Protein AF-A0AAW5Z3I5-F1 (afdb_monomer_lite)

pLDDT: mean 91.27, std 10.48, range [38.75, 98.88]

Radius of gyration: 23.54 Å; chains: 1; bounding box: 58×53×69 Å

Secondary structure (DSSP, 8-state):
-HHHHHHHHHHHHHHHHHHHHTT----SHHHHHHHHHHHHHTGGGSHHHHHHHHHHHHHHT--STTSTTHHHHHHHHH-GGGHHHHHHSHHHHHHHHHHHHB----SS--------HHHHTTBPP-TTTTPSP-TTSSTHHHHHHHSHHHHHHHHHHHHHHHHHHHHTSTGGGGT-EEEEEEEETTEEEEEEE-HHHHTGGGT-SS--HHHHHHHHHHHHHHHHHSTTS-HHHHHHHHHHHHHH-SBHHHHHHHHHHHHHSGGG-HHHHHHHHT-HHHHHHHHHHHHHHHHHHHHHHHHHHHSSS--TTTHHHHHHHHHHTT-GGGG--HHHHHHHHHH---TT--HHHHHHHHHHHHHHHHHHHTTSPPGGG--HHHHHHHHHHHHH-

Sequence (389 aa):
MGETTRLSSLIALKYYQWTVDEDVYLSGRDNEKNILHTILHGAAMIKPEMEEVLVKVLKNRWNEHGTPYFDLMTLILTDLDSYPVWASLPEYVLQLADLFWYRPLKETGERYHSMDIEDEFGLFRSHHDYYPESPYQTPIYWLLQSQFKKTIDFILDFTNKTTICFAHSHFAKNEIEEVDVFIEEGKFIKQYICNRLWCSYRGTQVSTYLLSSIHMALEKFFLENFKNADSKVLESWLLFLLRNTKSASISAVVTSIVLAFPEKTFNVAKVLFQTKDFFRFDMNRMVLDRTHKSSLISLRDGFGGTDYRNSLHEEDRIKACDDVHRNTYLENLALHYQIFRSENVTEKDVIERQQVLWGIFDKYYNQLPDEAQETEADKTWRLCLARMD

Foldseek 3Di:
DLPVLLVQLVVLLVVLVVCQVVVPDDPDPVVNVVSLLSNQQNCLSVVVSVVVVLCVCLVVLQQDPPGRCNVSLLCCWFPPSNLSVCQRPVVSNLSSCCSNFAADDDPDDDPPDDPAQSVQLRTDDPVCSLPPQFLNRGCLLVNCVRPVVVSLVSLQVSQQSSVVSNCPGPVCPPFWDWFWQCLDVPDTDIAIDGLCLLCLCLPLDPHDSVNVNNLVSVLVSCLPVCVVPALCVSQVVLSVQRVRHNYCSSVNSSQLSCLLCVVSHLSVLLRCLLTLVQQVSQVVQLVSLVCSLVVLVCVQPVPPHHPPVCVVRSVNSSVVSPRPSSNDGSLVSLQCLQDDDDPPADPVNSVVSVVSSVVSLVVVVVVQDDPVPDDPVSVVSVVSSVSND

Organism: Escherichia coli (NCBI:txid562)

Structure (mmCIF, N/CA/C/O backbone):
data_AF-A0AAW5Z3I5-F1
#
_entry.id   AF-A0AAW5Z3I5-F1
#
loop_
_atom_site.group_PDB
_atom_site.id
_atom_site.type_symbol
_atom_site.label_atom_id
_atom_site.label_alt_id
_atom_site.label_comp_id
_atom_site.label_asym_id
_atom_site.label_entity_id
_atom_site.label_seq_id
_atom_site.pdbx_PDB_ins_code
_atom_site.Cartn_x
_atom_site.Cartn_y
_atom_site.Cartn_z
_atom_site.occupancy
_atom_site.B_iso_or_equiv
_atom_site.auth_seq_id
_atom_site.auth_comp_id
_atom_site.auth_asym_id
_atom_site.auth_atom_id
_atom_site.pdbx_PDB_model_num
ATOM 1 N N . MET A 1 1 ? 12.773 21.931 -28.621 1.00 56.75 1 MET A N 1
ATOM 2 C CA . MET A 1 1 ? 13.357 21.087 -27.554 1.00 56.75 1 MET A CA 1
ATOM 3 C C . MET A 1 1 ? 12.959 19.615 -27.658 1.00 56.75 1 MET A C 1
ATOM 5 O O . MET A 1 1 ? 13.819 18.796 -27.397 1.00 56.75 1 MET A O 1
ATOM 9 N N . GLY A 1 2 ? 11.745 19.250 -28.098 1.00 80.31 2 GLY A N 1
ATOM 10 C CA . GLY A 1 2 ? 11.330 17.833 -28.148 1.00 80.31 2 GLY A CA 1
ATOM 11 C C . GLY A 1 2 ? 12.060 16.932 -29.159 1.00 80.31 2 GLY A C 1
ATOM 12 O O . GLY A 1 2 ? 12.283 15.765 -28.861 1.00 80.31 2 GLY A O 1
ATOM 13 N N . GLU A 1 3 ? 12.468 17.450 -30.324 1.00 88.69 3 GLU A N 1
ATOM 14 C CA . GLU A 1 3 ? 13.020 16.595 -31.392 1.00 88.69 3 GLU A CA 1
ATOM 15 C C . GLU A 1 3 ? 14.413 16.038 -31.070 1.00 88.69 3 GLU A C 1
ATOM 17 O O . GLU A 1 3 ? 14.671 14.862 -31.296 1.00 88.69 3 GLU A O 1
ATOM 22 N N . THR A 1 4 ? 15.300 16.845 -30.481 1.00 90.81 4 THR A N 1
ATOM 23 C CA . THR A 1 4 ? 16.632 16.376 -30.068 1.00 90.81 4 THR A CA 1
ATOM 24 C C . THR A 1 4 ? 16.524 15.287 -29.003 1.00 90.81 4 THR A C 1
ATOM 26 O O . THR A 1 4 ? 17.137 14.238 -29.156 1.00 90.81 4 THR A O 1
ATOM 29 N N . THR A 1 5 ? 15.691 15.488 -27.975 1.00 91.88 5 THR A N 1
ATOM 30 C CA . THR A 1 5 ? 15.439 14.482 -26.930 1.00 91.88 5 THR A CA 1
ATOM 31 C C . THR A 1 5 ? 14.865 13.196 -27.520 1.00 91.88 5 THR A C 1
ATOM 33 O O . THR A 1 5 ? 15.354 12.115 -27.209 1.00 91.88 5 THR A O 1
ATOM 36 N N . ARG A 1 6 ? 13.883 13.306 -28.426 1.00 94.38 6 ARG A N 1
ATOM 37 C CA . ARG A 1 6 ? 13.297 12.153 -29.120 1.00 94.38 6 ARG A CA 1
ATOM 38 C C . ARG A 1 6 ? 14.354 11.352 -29.877 1.00 94.38 6 ARG A C 1
ATOM 40 O O . ARG A 1 6 ? 14.421 10.138 -29.719 1.00 94.38 6 ARG A O 1
ATOM 47 N N . LEU A 1 7 ? 15.183 12.020 -30.682 1.00 95.75 7 LEU A N 1
ATOM 48 C CA . LEU A 1 7 ? 16.230 11.365 -31.468 1.00 95.75 7 LEU A CA 1
ATOM 49 C C . LEU A 1 7 ? 17.292 10.716 -30.573 1.00 95.75 7 LEU A C 1
ATOM 51 O O . LEU A 1 7 ? 17.668 9.577 -30.829 1.00 95.75 7 LEU A O 1
ATOM 55 N N . SER A 1 8 ? 17.736 11.393 -29.510 1.00 95.25 8 SER A N 1
ATOM 56 C CA . SER A 1 8 ? 18.701 10.836 -28.554 1.00 95.25 8 SER A CA 1
ATOM 57 C C . SER A 1 8 ? 18.177 9.568 -27.879 1.00 95.25 8 SER A C 1
ATOM 59 O O . SER A 1 8 ? 18.875 8.556 -27.873 1.00 95.25 8 SER A O 1
ATOM 61 N N . SER A 1 9 ? 16.942 9.585 -27.372 1.00 95.94 9 SER A N 1
ATOM 62 C CA . SER A 1 9 ? 16.343 8.411 -26.727 1.00 95.94 9 SER A CA 1
ATOM 63 C C . SER A 1 9 ? 16.050 7.291 -27.719 1.00 95.94 9 SER A C 1
ATOM 65 O O . SER A 1 9 ? 16.232 6.126 -27.382 1.00 95.94 9 SER A O 1
ATOM 67 N N . LEU A 1 10 ? 15.668 7.616 -28.958 1.00 96.69 10 LEU A N 1
ATOM 68 C CA . LEU A 1 10 ? 15.473 6.613 -30.003 1.00 96.69 10 LEU A CA 1
ATOM 69 C C . LEU A 1 10 ? 16.793 5.940 -30.397 1.00 96.69 10 LEU A C 1
ATOM 71 O O . LEU A 1 10 ? 16.826 4.723 -30.546 1.00 96.69 10 LEU A O 1
ATOM 75 N N . ILE A 1 11 ? 17.883 6.704 -30.532 1.00 96.62 11 ILE A N 1
ATOM 76 C CA . ILE A 1 11 ? 19.223 6.158 -30.794 1.00 96.62 11 ILE A CA 1
ATOM 77 C C . ILE A 1 11 ? 19.659 5.258 -29.636 1.00 96.62 11 ILE A C 1
ATOM 79 O O . ILE A 1 11 ? 20.095 4.136 -29.882 1.00 96.62 11 ILE A O 1
ATOM 83 N N . ALA A 1 12 ? 19.499 5.715 -28.390 1.00 96.31 12 ALA A N 1
ATOM 84 C CA . ALA A 1 12 ? 19.834 4.928 -27.206 1.00 96.31 12 ALA A CA 1
ATOM 85 C C . ALA A 1 12 ? 19.024 3.624 -27.146 1.00 96.31 12 ALA A C 1
ATOM 87 O O . ALA A 1 12 ? 19.595 2.555 -26.943 1.00 96.31 12 ALA A O 1
ATOM 88 N N . LEU A 1 13 ? 17.716 3.692 -27.416 1.00 96.75 13 LEU A N 1
ATOM 89 C CA . LEU A 1 13 ? 16.856 2.514 -27.443 1.00 96.75 13 LEU A CA 1
ATOM 90 C C . LEU A 1 13 ? 17.266 1.550 -28.556 1.00 96.75 13 LEU A C 1
ATOM 92 O O . LEU A 1 13 ? 17.376 0.355 -28.313 1.00 96.75 13 LEU A O 1
ATOM 96 N N . LYS A 1 14 ? 17.528 2.048 -29.768 1.00 96.19 14 LYS A N 1
ATOM 97 C CA . LYS A 1 14 ? 17.959 1.208 -30.895 1.00 96.19 14 LYS A CA 1
ATOM 98 C C . LYS A 1 14 ? 19.309 0.549 -30.638 1.00 96.19 14 LYS A C 1
ATOM 100 O O . LYS A 1 14 ? 19.486 -0.608 -30.999 1.00 96.19 14 LYS A O 1
ATOM 105 N N . TYR A 1 15 ? 20.229 1.257 -29.990 1.00 94.56 15 TYR A N 1
ATOM 106 C CA . TYR A 1 15 ? 21.504 0.689 -29.574 1.00 94.56 15 TYR A CA 1
ATOM 107 C C . TYR A 1 15 ? 21.316 -0.416 -28.528 1.00 94.56 15 TYR A C 1
ATOM 109 O O . TYR A 1 15 ? 21.869 -1.496 -28.693 1.00 94.56 15 TYR A O 1
ATOM 117 N N . TYR A 1 16 ? 20.471 -0.194 -27.516 1.00 94.19 16 TYR A N 1
ATOM 118 C CA . TYR A 1 16 ? 20.160 -1.216 -26.511 1.00 94.19 16 TYR A CA 1
ATOM 119 C C . TYR A 1 16 ? 19.446 -2.442 -27.110 1.00 94.19 16 TYR A C 1
ATOM 121 O O . TYR A 1 16 ? 19.746 -3.581 -26.763 1.00 94.19 16 TYR A O 1
ATOM 129 N N . GLN A 1 17 ? 18.535 -2.231 -28.065 1.00 94.38 17 GLN A N 1
ATOM 130 C CA . GLN A 1 17 ? 17.901 -3.319 -28.819 1.00 94.38 17 GLN A CA 1
ATOM 131 C C . GLN A 1 17 ? 18.943 -4.148 -29.576 1.00 94.38 17 GLN A C 1
ATOM 133 O O . GLN A 1 17 ? 18.938 -5.368 -29.477 1.00 94.38 17 GLN A O 1
ATOM 138 N N . TRP A 1 18 ? 19.881 -3.491 -30.263 1.00 94.44 18 TRP A N 1
ATOM 139 C CA . TRP A 1 18 ? 20.975 -4.173 -30.955 1.00 94.44 18 TRP A CA 1
ATOM 140 C C . TRP A 1 18 ? 21.855 -4.986 -29.996 1.00 94.44 18 TRP A C 1
ATOM 142 O O . TRP A 1 18 ? 22.211 -6.113 -30.322 1.00 94.44 18 TRP A O 1
ATOM 152 N N . THR A 1 19 ? 22.162 -4.473 -28.797 1.00 90.25 19 THR A N 1
ATOM 153 C CA . THR A 1 19 ? 22.944 -5.247 -27.816 1.00 90.25 19 THR A CA 1
ATOM 154 C C . THR A 1 19 ? 22.210 -6.483 -27.315 1.00 90.25 19 THR A C 1
ATOM 156 O O . THR A 1 19 ? 22.844 -7.502 -27.072 1.00 90.25 19 THR A O 1
ATOM 159 N N . VAL A 1 20 ? 20.884 -6.407 -27.191 1.00 89.19 20 VAL A N 1
ATOM 160 C CA . VAL A 1 20 ? 20.038 -7.551 -26.831 1.00 89.19 20 VAL A CA 1
ATOM 161 C C . VAL A 1 20 ? 19.984 -8.577 -27.967 1.00 89.19 20 VAL A C 1
ATOM 163 O O . VAL A 1 20 ? 20.099 -9.771 -27.710 1.00 89.19 20 VAL A O 1
ATOM 166 N N . ASP A 1 21 ? 19.818 -8.123 -29.211 1.00 89.56 21 ASP A N 1
ATOM 167 C CA . ASP A 1 21 ? 19.677 -9.001 -30.379 1.00 89.56 21 ASP A CA 1
ATOM 168 C C . ASP A 1 21 ? 20.990 -9.730 -30.727 1.00 89.56 21 ASP A C 1
ATOM 170 O O . ASP A 1 21 ? 20.963 -10.892 -31.131 1.00 89.56 21 ASP A O 1
ATOM 174 N N . GLU A 1 22 ? 22.136 -9.068 -30.547 1.00 90.00 22 GLU A N 1
ATOM 175 C CA . GLU A 1 22 ? 23.470 -9.618 -30.837 1.00 90.00 22 GLU A CA 1
ATOM 176 C C . GLU A 1 22 ? 24.159 -10.254 -29.613 1.00 90.00 22 GLU A C 1
ATOM 178 O O . GLU A 1 22 ? 25.318 -10.658 -29.712 1.00 90.00 22 GLU A O 1
ATOM 183 N N . ASP A 1 23 ? 23.479 -10.323 -28.462 1.00 83.44 23 ASP A N 1
ATOM 184 C CA . ASP A 1 23 ? 24.024 -10.834 -27.189 1.00 83.44 23 ASP A CA 1
ATOM 185 C C . ASP A 1 23 ? 25.358 -10.157 -26.794 1.00 83.44 23 ASP A C 1
ATOM 187 O O . ASP A 1 23 ? 26.347 -10.781 -26.397 1.00 83.44 23 ASP A O 1
ATOM 191 N N . VAL A 1 24 ? 25.412 -8.831 -26.961 1.00 83.25 24 VAL A N 1
ATOM 192 C CA . VAL A 1 24 ? 26.605 -8.019 -26.694 1.00 83.25 24 VAL A CA 1
ATOM 193 C C . VAL A 1 24 ? 26.577 -7.508 -25.262 1.00 83.25 24 VAL A C 1
ATOM 195 O O . VAL A 1 24 ? 25.735 -6.693 -24.886 1.00 83.25 24 VAL A O 1
ATOM 198 N N . TYR A 1 25 ? 27.580 -7.904 -24.480 1.00 75.12 25 TYR A N 1
ATOM 199 C CA . TYR A 1 25 ? 27.774 -7.383 -23.131 1.00 75.12 25 TYR A CA 1
ATOM 200 C C . TYR A 1 25 ? 28.227 -5.914 -23.153 1.00 75.12 25 TYR A C 1
ATOM 202 O O . TYR A 1 25 ? 29.304 -5.580 -23.665 1.00 75.12 25 TYR A O 1
ATOM 210 N N . LEU A 1 26 ? 27.436 -5.029 -22.543 1.00 71.25 26 LEU A N 1
ATOM 211 C CA . LEU A 1 26 ? 27.808 -3.632 -22.342 1.00 71.25 26 LEU A CA 1
ATOM 212 C C . LEU A 1 26 ? 28.911 -3.536 -21.277 1.00 71.25 26 LEU A C 1
ATOM 214 O O . LEU A 1 26 ? 28.697 -3.717 -20.081 1.00 71.25 26 LEU A O 1
ATOM 218 N N . SER A 1 27 ? 30.140 -3.258 -21.717 1.00 53.03 27 SER A N 1
ATOM 219 C CA . SER A 1 27 ? 31.273 -3.124 -20.797 1.00 53.03 27 SER A CA 1
ATOM 220 C C . SER A 1 27 ? 31.226 -1.795 -20.024 1.00 53.03 27 SER A C 1
ATOM 222 O O . SER A 1 27 ? 31.251 -0.703 -20.596 1.00 53.03 27 SER A O 1
ATOM 224 N N . GLY A 1 28 ? 31.197 -1.910 -18.692 1.00 60.97 28 GLY A N 1
ATOM 225 C CA . GLY A 1 28 ? 31.212 -0.789 -17.749 1.00 60.97 28 GLY A CA 1
ATOM 226 C C . GLY A 1 28 ? 29.813 -0.391 -17.273 1.00 60.97 28 GLY A C 1
ATOM 227 O O . GLY A 1 28 ? 29.020 0.137 -18.047 1.00 60.97 28 GLY A O 1
ATOM 228 N N . ARG A 1 29 ? 29.551 -0.579 -15.968 1.00 62.50 29 ARG A N 1
ATOM 229 C CA . ARG A 1 29 ? 28.253 -0.288 -15.321 1.00 62.50 29 ARG A CA 1
ATOM 230 C C . ARG A 1 29 ? 27.746 1.133 -15.592 1.00 62.50 29 ARG A C 1
ATOM 232 O O . ARG A 1 29 ? 26.546 1.336 -15.730 1.00 62.50 29 ARG A O 1
ATOM 239 N N . ASP A 1 30 ? 28.651 2.105 -15.698 1.00 70.50 30 ASP A N 1
ATOM 240 C CA . ASP A 1 30 ? 28.286 3.506 -15.928 1.00 70.50 30 ASP A CA 1
ATOM 241 C C . ASP A 1 30 ? 27.789 3.759 -17.360 1.00 70.50 30 ASP A C 1
ATOM 243 O O . ASP A 1 30 ? 26.881 4.560 -17.566 1.00 70.50 30 ASP A O 1
ATOM 247 N N . ASN A 1 31 ? 28.336 3.057 -18.359 1.00 75.19 31 ASN A N 1
ATOM 248 C CA . ASN A 1 31 ? 27.934 3.227 -19.758 1.00 75.19 31 ASN A CA 1
ATOM 249 C C . ASN A 1 31 ? 26.538 2.660 -20.007 1.00 75.19 31 ASN A C 1
ATOM 251 O O . ASN A 1 31 ? 25.705 3.324 -20.620 1.00 75.19 31 ASN A O 1
ATOM 255 N N . GLU A 1 32 ? 26.280 1.457 -19.495 1.00 81.50 32 GLU A N 1
ATOM 256 C CA . GLU A 1 32 ? 24.962 0.829 -19.549 1.00 81.50 32 GLU A CA 1
ATOM 257 C C . GLU A 1 32 ? 23.916 1.695 -18.845 1.00 81.50 32 GLU A C 1
ATOM 259 O O . GLU A 1 32 ? 22.913 2.068 -19.451 1.00 81.50 32 GLU A O 1
ATOM 264 N N . LYS A 1 33 ? 24.201 2.126 -17.611 1.00 84.75 33 LYS A N 1
ATOM 265 C CA . LYS A 1 33 ? 23.302 2.995 -16.851 1.00 84.75 33 LYS A CA 1
ATOM 266 C C . LYS A 1 33 ? 22.968 4.291 -17.598 1.00 84.75 33 LYS A C 1
ATOM 268 O O . LYS A 1 33 ? 21.799 4.655 -17.687 1.00 84.75 33 LYS A O 1
ATOM 273 N N . ASN A 1 34 ? 23.961 4.949 -18.199 1.00 89.62 34 ASN A N 1
ATOM 274 C CA . ASN A 1 34 ? 23.743 6.172 -18.976 1.00 89.62 34 ASN A CA 1
ATOM 275 C C . ASN A 1 34 ? 22.845 5.945 -20.204 1.00 89.62 34 ASN A C 1
ATOM 277 O O . ASN A 1 34 ? 22.022 6.804 -20.531 1.00 89.62 34 ASN A O 1
ATOM 281 N N . ILE A 1 35 ? 22.979 4.802 -20.887 1.00 93.19 35 ILE A N 1
ATOM 282 C CA . ILE A 1 35 ? 22.110 4.437 -22.017 1.00 93.19 35 ILE A CA 1
ATOM 283 C C . ILE A 1 35 ? 20.675 4.250 -21.525 1.00 93.19 35 ILE A C 1
ATOM 285 O O . ILE A 1 35 ? 19.760 4.854 -22.087 1.00 93.19 35 ILE A O 1
ATOM 289 N N . LEU A 1 36 ? 20.481 3.473 -20.456 1.00 94.94 36 LEU A N 1
ATOM 290 C CA . LEU A 1 36 ? 19.158 3.203 -19.893 1.00 94.94 36 LEU A CA 1
ATOM 291 C C . LEU A 1 36 ? 18.479 4.494 -19.415 1.00 94.94 36 LEU A C 1
ATOM 293 O O . LEU A 1 36 ? 17.343 4.765 -19.794 1.00 94.94 36 LEU A O 1
ATOM 297 N N . HIS A 1 37 ? 19.189 5.362 -18.693 1.00 94.56 37 HIS A N 1
ATOM 298 C CA . HIS A 1 37 ? 18.666 6.672 -18.285 1.00 94.56 37 HIS A CA 1
ATOM 299 C C . HIS A 1 37 ? 18.337 7.576 -19.478 1.00 94.56 37 HIS A C 1
ATOM 301 O O . HIS A 1 37 ? 17.289 8.219 -19.494 1.00 94.56 37 HIS A O 1
ATOM 307 N N . THR A 1 38 ? 19.151 7.563 -20.538 1.00 95.19 38 THR A N 1
ATOM 308 C CA . THR A 1 38 ? 18.842 8.307 -21.775 1.00 95.19 38 THR A CA 1
ATOM 309 C C . THR A 1 38 ? 17.544 7.820 -22.427 1.00 95.19 38 THR A C 1
ATOM 311 O O . THR A 1 38 ? 16.767 8.632 -22.942 1.00 95.19 38 THR A O 1
ATOM 314 N N . ILE A 1 39 ? 17.278 6.510 -22.399 1.00 96.62 39 ILE A N 1
ATOM 315 C CA . ILE A 1 39 ? 16.010 5.935 -22.867 1.00 96.62 39 ILE A CA 1
ATOM 316 C C . ILE A 1 39 ? 14.852 6.440 -21.993 1.00 96.62 39 ILE A C 1
ATOM 318 O O . ILE A 1 39 ? 13.865 6.948 -22.527 1.00 96.62 39 ILE A O 1
ATOM 322 N N . LEU A 1 40 ? 14.984 6.344 -20.666 1.00 96.19 40 LEU A N 1
ATOM 323 C CA . LEU A 1 40 ? 13.933 6.689 -19.702 1.00 96.19 40 LEU A CA 1
ATOM 324 C C . LEU A 1 40 ? 13.557 8.178 -19.744 1.00 96.19 40 LEU A C 1
ATOM 326 O O . LEU A 1 40 ? 12.374 8.510 -19.839 1.00 96.19 40 LEU A O 1
ATOM 330 N N . HIS A 1 41 ? 14.544 9.078 -19.790 1.00 93.69 41 HIS A N 1
ATOM 331 C CA . HIS A 1 41 ? 14.320 10.530 -19.773 1.00 93.69 41 HIS A CA 1
ATOM 332 C C . HIS A 1 41 ? 13.493 11.022 -20.969 1.00 93.69 41 HIS A C 1
ATOM 334 O O . HIS A 1 41 ? 12.717 11.971 -20.847 1.00 93.69 41 HIS A O 1
ATOM 340 N N . GLY A 1 42 ? 13.645 10.391 -22.137 1.00 93.69 42 GLY A N 1
ATOM 341 C CA . GLY A 1 42 ? 12.864 10.719 -23.331 1.00 93.69 42 GLY A CA 1
ATOM 342 C C . GLY A 1 42 ? 11.741 9.737 -23.638 1.00 93.69 42 GLY A C 1
ATOM 343 O O . GLY A 1 42 ? 11.151 9.849 -24.711 1.00 93.69 42 GLY A O 1
ATOM 344 N N . ALA A 1 43 ? 11.400 8.815 -22.729 1.00 94.75 43 ALA A N 1
ATOM 345 C CA . ALA A 1 43 ? 10.410 7.766 -22.983 1.00 94.75 43 ALA A CA 1
ATOM 346 C C . ALA A 1 43 ? 9.037 8.317 -23.403 1.00 94.75 43 ALA A C 1
ATOM 348 O O . ALA A 1 43 ? 8.386 7.758 -24.282 1.00 94.75 43 ALA A O 1
ATOM 349 N N . ALA A 1 44 ? 8.630 9.469 -22.859 1.00 93.75 44 ALA A N 1
ATOM 350 C CA . ALA A 1 44 ? 7.394 10.143 -23.262 1.00 93.75 44 ALA A CA 1
ATOM 351 C C . ALA A 1 44 ? 7.391 10.578 -24.745 1.00 93.75 44 ALA A C 1
ATOM 353 O O . ALA A 1 44 ? 6.328 10.670 -25.357 1.00 93.75 44 ALA A O 1
ATOM 354 N N . MET A 1 45 ? 8.568 10.828 -25.333 1.00 95.31 45 MET A N 1
ATOM 355 C CA . MET A 1 45 ? 8.736 11.241 -26.733 1.00 95.31 45 MET A CA 1
ATOM 356 C C . MET A 1 45 ? 8.845 10.059 -27.704 1.00 95.31 45 MET A C 1
ATOM 358 O O . MET A 1 45 ? 8.611 10.241 -28.897 1.00 95.31 45 MET A O 1
ATOM 362 N N . ILE A 1 46 ? 9.193 8.872 -27.201 1.00 96.25 46 ILE A N 1
ATOM 363 C CA . ILE A 1 46 ? 9.311 7.612 -27.955 1.00 96.25 46 ILE A CA 1
ATOM 364 C C . ILE A 1 46 ? 8.290 6.579 -27.459 1.00 96.25 46 ILE A C 1
ATOM 366 O O . ILE A 1 46 ? 8.574 5.388 -27.330 1.00 96.25 46 ILE A O 1
ATOM 370 N N . LYS A 1 47 ? 7.091 7.059 -27.104 1.00 96.00 47 LYS A N 1
ATOM 371 C CA . LYS A 1 47 ? 6.035 6.235 -26.508 1.00 96.00 47 LYS A CA 1
ATOM 372 C C . LYS A 1 47 ? 5.719 4.977 -27.339 1.00 96.00 47 LYS A C 1
ATOM 374 O O . LYS A 1 47 ? 5.670 3.915 -26.725 1.00 96.00 47 LYS A O 1
ATOM 379 N N . PRO A 1 48 ? 5.525 5.042 -28.674 1.00 97.38 48 PRO A N 1
ATOM 380 C CA . PRO A 1 48 ? 5.246 3.846 -29.472 1.00 97.38 48 PRO A CA 1
ATOM 381 C C . PRO A 1 48 ? 6.360 2.796 -29.390 1.00 97.38 48 PRO A C 1
ATOM 383 O O . PRO A 1 48 ? 6.083 1.604 -29.287 1.00 97.38 48 PRO A O 1
ATOM 386 N N . GLU A 1 49 ? 7.620 3.230 -29.403 1.00 97.88 49 GLU A N 1
ATOM 387 C CA . GLU A 1 49 ? 8.777 2.340 -29.349 1.00 97.88 49 GLU A CA 1
ATOM 388 C C . GLU A 1 49 ? 8.965 1.730 -27.955 1.00 97.88 49 GLU A C 1
ATOM 390 O O . GLU A 1 49 ? 9.281 0.546 -27.837 1.00 97.88 49 GLU A O 1
ATOM 395 N N . MET A 1 50 ? 8.730 2.510 -26.897 1.00 97.88 50 MET A N 1
ATOM 396 C CA . MET A 1 50 ? 8.736 2.007 -25.521 1.00 97.88 50 MET A CA 1
ATOM 397 C C . MET A 1 50 ? 7.590 1.014 -25.282 1.00 97.88 50 MET A C 1
ATOM 399 O O . MET A 1 50 ? 7.786 -0.030 -24.663 1.00 97.88 50 MET A O 1
ATOM 403 N N . GLU A 1 51 ? 6.401 1.302 -25.813 1.00 98.19 51 GLU A N 1
ATOM 404 C CA . GLU A 1 51 ? 5.252 0.398 -25.761 1.00 98.19 51 GLU A CA 1
ATOM 405 C C . GLU A 1 51 ? 5.552 -0.933 -26.462 1.00 98.19 51 GLU A C 1
ATOM 407 O O . GLU A 1 51 ? 5.276 -1.991 -25.901 1.00 98.19 51 GLU A O 1
ATOM 412 N N . GLU A 1 52 ? 6.191 -0.909 -27.637 1.00 97.88 52 GLU A N 1
ATOM 413 C CA . GLU A 1 52 ? 6.606 -2.128 -28.342 1.00 97.88 52 GLU A CA 1
ATOM 414 C C . GLU A 1 52 ? 7.532 -3.005 -27.480 1.00 97.88 52 GLU A C 1
ATOM 416 O O . GLU A 1 52 ? 7.375 -4.229 -27.442 1.00 97.88 52 GLU A O 1
ATOM 421 N N . VAL A 1 53 ? 8.479 -2.392 -26.762 1.00 97.88 53 VAL A N 1
ATOM 422 C CA . VAL A 1 53 ? 9.397 -3.101 -25.856 1.00 97.88 53 VAL A CA 1
ATOM 423 C C . VAL A 1 53 ? 8.641 -3.721 -24.684 1.00 97.88 53 VAL A C 1
ATOM 425 O O . VAL A 1 53 ? 8.791 -4.917 -24.437 1.00 97.88 53 VAL A O 1
ATOM 428 N N . LEU A 1 54 ? 7.785 -2.951 -24.006 1.00 98.06 54 LEU A N 1
ATOM 429 C CA . LEU A 1 54 ? 6.979 -3.449 -22.886 1.00 98.06 54 LEU A CA 1
ATOM 430 C C . LEU A 1 54 ? 6.073 -4.606 -23.322 1.00 98.06 54 LEU A C 1
ATOM 432 O O . LEU A 1 54 ? 6.012 -5.634 -22.650 1.00 98.06 54 LEU A O 1
ATOM 436 N N . VAL A 1 55 ? 5.424 -4.491 -24.484 1.00 98.44 55 VAL A N 1
ATOM 437 C CA . VAL A 1 55 ? 4.588 -5.559 -25.050 1.00 98.44 55 VAL A CA 1
ATOM 438 C C . VAL A 1 55 ? 5.411 -6.819 -25.329 1.00 98.44 55 VAL A C 1
ATOM 440 O O . VAL A 1 55 ? 4.950 -7.921 -25.024 1.00 98.44 55 VAL A O 1
ATOM 443 N N . LYS A 1 56 ? 6.630 -6.694 -25.873 1.00 97.56 56 LYS A N 1
ATOM 444 C CA . LYS A 1 56 ? 7.530 -7.842 -26.087 1.00 97.56 56 LYS A CA 1
ATOM 445 C C . LYS A 1 56 ? 7.910 -8.513 -24.769 1.00 97.56 56 LYS A C 1
ATOM 447 O O . LYS A 1 56 ? 7.808 -9.737 -24.684 1.00 97.56 56 LYS A O 1
ATOM 452 N N . VAL A 1 57 ? 8.299 -7.740 -23.756 1.00 97.94 57 VAL A N 1
ATOM 453 C CA . VAL A 1 57 ? 8.653 -8.257 -22.424 1.00 97.94 57 VAL A CA 1
ATOM 454 C C . VAL A 1 57 ? 7.475 -9.004 -21.804 1.00 97.94 57 VAL A C 1
ATOM 456 O O . VAL A 1 57 ? 7.620 -10.161 -21.412 1.00 97.94 57 VAL A O 1
ATOM 459 N N . LEU A 1 58 ? 6.291 -8.386 -21.778 1.00 97.88 58 LEU A N 1
ATOM 460 C CA . LEU A 1 58 ? 5.085 -8.970 -21.185 1.00 97.88 58 LEU A CA 1
ATOM 461 C C . LEU A 1 58 ? 4.651 -10.250 -21.909 1.00 97.88 58 LEU A C 1
ATOM 463 O O . LEU A 1 58 ? 4.347 -11.254 -21.265 1.00 97.88 58 LEU A O 1
ATOM 467 N N . LYS A 1 59 ? 4.669 -10.247 -23.248 1.00 97.75 59 LYS A N 1
ATOM 468 C CA . LYS A 1 59 ? 4.281 -11.405 -24.065 1.00 97.75 59 LYS A CA 1
ATOM 469 C C . LYS A 1 59 ? 5.212 -12.600 -23.860 1.00 97.75 59 LYS A C 1
ATOM 471 O O . LYS A 1 59 ? 4.735 -13.732 -23.814 1.00 97.75 59 LYS A O 1
ATOM 476 N N . ASN A 1 60 ? 6.518 -12.356 -23.766 1.00 96.44 60 ASN A N 1
ATOM 477 C CA . ASN A 1 60 ? 7.515 -13.416 -23.598 1.00 96.44 60 ASN A CA 1
ATOM 478 C C . ASN A 1 60 ? 7.806 -13.754 -22.129 1.00 96.44 60 ASN A C 1
ATOM 480 O O . ASN A 1 60 ? 8.504 -14.729 -21.870 1.00 96.44 60 ASN A O 1
ATOM 484 N N . ARG A 1 61 ? 7.256 -12.982 -21.182 1.00 95.38 61 ARG A N 1
ATOM 485 C CA . ARG A 1 61 ? 7.494 -13.110 -19.737 1.00 95.38 61 ARG A CA 1
ATOM 486 C C . ARG A 1 61 ? 8.984 -13.039 -19.376 1.00 95.38 61 ARG A C 1
ATOM 488 O O . ARG A 1 61 ? 9.472 -13.847 -18.598 1.00 95.38 61 ARG A O 1
ATOM 495 N N . TRP A 1 62 ? 9.704 -12.079 -19.954 1.00 94.75 62 TRP A N 1
ATOM 496 C CA . TRP A 1 62 ? 11.120 -11.836 -19.652 1.00 94.75 62 TRP A CA 1
ATOM 497 C C . TRP A 1 62 ? 11.274 -11.085 -18.325 1.00 94.75 62 TRP A C 1
ATOM 499 O O . TRP A 1 62 ? 11.261 -9.858 -18.294 1.00 94.75 62 TRP A O 1
ATOM 509 N N . ASN A 1 63 ? 11.343 -11.830 -17.223 1.00 91.62 63 ASN A N 1
ATOM 510 C CA . ASN A 1 63 ? 11.418 -11.291 -15.861 1.00 91.62 63 ASN A CA 1
ATOM 511 C C . ASN A 1 63 ? 12.517 -11.931 -15.000 1.00 91.62 63 ASN A C 1
ATOM 513 O O . ASN A 1 63 ? 12.540 -11.741 -13.787 1.00 91.62 63 ASN A O 1
ATOM 517 N N . GLU A 1 64 ? 13.420 -12.691 -15.618 1.00 89.00 64 GLU A N 1
ATOM 518 C CA . GLU A 1 64 ? 14.567 -13.308 -14.951 1.00 89.00 64 GLU A CA 1
ATOM 519 C C . GLU A 1 64 ? 15.868 -12.639 -15.405 1.00 89.00 64 GLU A C 1
ATOM 521 O O . GLU A 1 64 ? 15.981 -12.161 -16.538 1.00 89.00 64 GLU A O 1
ATOM 526 N N . HIS A 1 65 ? 16.868 -12.614 -14.526 1.00 86.56 65 HIS A N 1
ATOM 527 C CA . HIS A 1 65 ? 18.174 -12.054 -14.854 1.00 86.56 65 HIS A CA 1
ATOM 528 C C . HIS A 1 65 ? 18.770 -12.742 -16.093 1.00 86.56 65 HIS A C 1
ATOM 530 O O . HIS A 1 65 ? 18.775 -13.969 -16.196 1.00 86.56 65 HIS A O 1
ATOM 536 N N . GLY A 1 66 ? 19.306 -11.948 -17.022 1.00 85.00 66 GLY A N 1
ATOM 537 C CA . GLY A 1 66 ? 19.835 -12.428 -18.302 1.00 85.00 66 GLY A CA 1
ATOM 538 C C . GLY A 1 66 ? 18.777 -12.604 -19.395 1.00 85.00 66 GLY A C 1
ATOM 539 O O . GLY A 1 66 ? 19.132 -12.906 -20.531 1.00 85.00 66 GLY A O 1
ATOM 540 N N . THR A 1 67 ? 17.490 -12.392 -19.096 1.00 91.19 67 THR A N 1
ATOM 541 C CA . THR A 1 67 ? 16.472 -12.267 -20.147 1.00 91.19 67 THR A CA 1
ATOM 542 C C . THR A 1 67 ? 16.524 -10.879 -20.804 1.00 91.19 67 THR A C 1
ATOM 544 O O . THR A 1 67 ? 16.953 -9.907 -20.173 1.00 91.19 67 THR A O 1
ATOM 547 N N . PRO A 1 68 ? 16.094 -10.752 -22.072 1.00 93.94 68 PRO A N 1
ATOM 548 C CA . PRO A 1 68 ? 16.081 -9.474 -22.774 1.00 93.94 68 PRO A CA 1
ATOM 549 C C . PRO A 1 68 ? 15.378 -8.350 -22.002 1.00 93.94 68 PRO A C 1
ATOM 551 O O . PRO A 1 68 ? 14.275 -8.534 -21.488 1.00 93.94 68 PRO A O 1
ATOM 554 N N . TYR A 1 69 ? 15.982 -7.158 -22.012 1.00 94.50 69 TYR A N 1
ATOM 555 C CA . TYR A 1 69 ? 15.474 -5.930 -21.381 1.00 94.50 69 TYR A CA 1
ATOM 556 C C . TYR A 1 69 ? 15.341 -5.969 -19.848 1.00 94.50 69 TYR A C 1
ATOM 558 O O . TYR A 1 69 ? 14.789 -5.023 -19.285 1.00 94.50 69 TYR A O 1
ATOM 566 N N . PHE A 1 70 ? 15.840 -7.006 -19.163 1.00 93.12 70 PHE A N 1
ATOM 567 C CA . PHE A 1 70 ? 15.682 -7.165 -17.712 1.00 93.12 70 PHE A CA 1
ATOM 568 C C . PHE A 1 70 ? 16.117 -5.922 -16.916 1.00 93.12 70 PHE A C 1
ATOM 570 O O . PHE A 1 70 ? 15.351 -5.429 -16.089 1.00 93.12 70 PHE A O 1
ATOM 577 N N . ASP A 1 71 ? 17.293 -5.361 -17.205 1.00 92.12 71 ASP A N 1
ATOM 578 C CA . ASP A 1 71 ? 17.818 -4.198 -16.474 1.00 92.12 71 ASP A CA 1
ATOM 579 C C . ASP A 1 71 ? 16.987 -2.934 -16.712 1.00 92.12 71 ASP A C 1
ATOM 581 O O . ASP A 1 71 ? 16.695 -2.188 -15.775 1.00 92.12 71 ASP A O 1
ATOM 585 N N . LEU A 1 72 ? 16.522 -2.721 -17.949 1.00 95.31 72 LEU A N 1
ATOM 586 C CA . LEU A 1 72 ? 15.619 -1.614 -18.265 1.00 95.31 72 LEU A CA 1
ATOM 587 C C . LEU A 1 72 ? 14.300 -1.739 -17.490 1.00 95.31 72 LEU A C 1
ATOM 589 O O . LEU A 1 72 ? 13.816 -0.751 -16.947 1.00 95.31 72 LEU A O 1
ATOM 593 N N . MET A 1 73 ? 13.720 -2.940 -17.424 1.00 96.56 73 MET A N 1
ATOM 594 C CA . MET A 1 73 ? 12.468 -3.179 -16.699 1.00 96.56 73 MET A CA 1
ATOM 595 C C . MET A 1 73 ? 12.640 -3.003 -15.188 1.00 96.56 73 MET A C 1
ATOM 597 O O . MET A 1 73 ? 11.793 -2.389 -14.541 1.00 96.56 73 MET A O 1
ATOM 601 N N . THR A 1 74 ? 13.756 -3.479 -14.637 1.00 94.25 74 THR A N 1
ATOM 602 C CA . THR A 1 74 ? 14.102 -3.295 -13.223 1.00 94.25 74 THR A CA 1
ATOM 603 C C . THR A 1 74 ? 14.240 -1.811 -12.878 1.00 94.25 74 THR A C 1
ATOM 605 O O . THR A 1 74 ? 13.668 -1.365 -11.883 1.00 94.25 74 THR A O 1
ATOM 608 N N . LEU A 1 75 ? 14.900 -1.010 -13.726 1.00 94.38 75 LEU A N 1
ATOM 609 C CA . LEU A 1 75 ? 14.969 0.446 -13.543 1.00 94.38 75 LEU A CA 1
ATOM 610 C C . LEU A 1 75 ? 13.597 1.118 -13.667 1.00 94.38 75 LEU A C 1
ATOM 612 O O . LEU A 1 75 ? 13.287 2.009 -12.878 1.00 94.38 75 LEU A O 1
ATOM 616 N N . ILE A 1 76 ? 12.736 0.664 -14.587 1.00 96.81 76 ILE A N 1
ATOM 617 C CA . ILE A 1 76 ? 11.352 1.158 -14.683 1.00 96.81 76 ILE A CA 1
ATOM 618 C C . ILE A 1 76 ? 10.596 0.950 -13.366 1.00 96.81 76 ILE A C 1
ATOM 620 O O . ILE A 1 76 ? 9.737 1.761 -13.033 1.00 96.81 76 ILE A O 1
ATOM 624 N N . LEU A 1 77 ? 10.892 -0.100 -12.601 1.00 96.94 77 LEU A N 1
ATOM 625 C CA . LEU A 1 77 ? 10.190 -0.404 -11.352 1.00 96.94 77 LEU A CA 1
ATOM 626 C C . LEU A 1 77 ? 10.844 0.184 -10.093 1.00 96.94 77 LEU A C 1
ATOM 628 O O . LEU A 1 77 ? 10.208 0.155 -9.042 1.00 96.94 77 LEU A O 1
ATOM 632 N N . THR A 1 78 ? 12.068 0.710 -10.173 1.00 92.88 78 THR A N 1
ATOM 633 C CA . THR A 1 78 ? 12.843 1.125 -8.984 1.00 92.88 78 THR A CA 1
ATOM 634 C C . THR A 1 78 ? 13.393 2.551 -9.051 1.00 92.88 78 THR A C 1
ATOM 636 O O . THR A 1 78 ? 13.632 3.149 -8.006 1.00 92.88 78 THR A O 1
ATOM 639 N N . ASP A 1 79 ? 13.567 3.130 -10.242 1.00 91.94 79 ASP A N 1
ATOM 640 C CA . ASP A 1 79 ? 14.236 4.422 -10.425 1.00 91.94 79 ASP A CA 1
ATOM 641 C C . ASP A 1 79 ? 13.238 5.555 -10.724 1.00 91.94 79 ASP A C 1
ATOM 643 O O . ASP A 1 79 ? 12.409 5.446 -11.630 1.00 91.94 79 ASP A O 1
ATOM 647 N N . LEU A 1 80 ? 13.339 6.671 -9.991 1.00 91.06 80 LEU A N 1
ATOM 648 C CA . LEU A 1 80 ? 12.514 7.872 -10.177 1.00 91.06 80 LEU A CA 1
ATOM 649 C C . LEU A 1 80 ? 12.684 8.521 -11.556 1.00 91.06 80 LEU A C 1
ATOM 651 O O . LEU A 1 80 ? 11.733 9.134 -12.053 1.00 91.06 80 LEU A O 1
ATOM 655 N N . ASP A 1 81 ? 13.833 8.334 -12.209 1.00 91.62 81 ASP A N 1
ATOM 656 C CA . ASP A 1 81 ? 14.067 8.808 -13.579 1.00 91.62 81 ASP A CA 1
ATOM 657 C C . ASP A 1 81 ? 13.131 8.128 -14.602 1.00 91.62 81 ASP A C 1
ATOM 659 O O . ASP A 1 81 ? 12.964 8.604 -15.729 1.00 91.62 81 ASP A O 1
ATOM 663 N N . SER A 1 82 ? 12.436 7.059 -14.196 1.00 95.62 82 SER A N 1
ATOM 664 C CA . SER A 1 82 ? 11.415 6.361 -14.982 1.00 95.62 82 SER A CA 1
ATOM 665 C C . SER A 1 82 ? 10.036 7.032 -14.964 1.00 95.62 82 SER A C 1
ATOM 667 O O . SER A 1 82 ? 9.123 6.558 -15.649 1.00 95.62 82 SER A O 1
ATOM 669 N N . TYR A 1 83 ? 9.859 8.162 -14.264 1.00 95.75 83 TYR A N 1
ATOM 670 C CA . TYR A 1 83 ? 8.595 8.913 -14.245 1.00 95.75 83 TYR A CA 1
ATOM 671 C C . TYR A 1 83 ? 7.974 9.165 -15.636 1.00 95.75 83 TYR A C 1
ATOM 673 O O . TYR A 1 83 ? 6.759 8.977 -15.778 1.00 95.75 83 TYR A O 1
ATOM 681 N N . PRO A 1 84 ? 8.733 9.513 -16.701 1.00 96.25 84 PRO A N 1
ATOM 682 C CA . PRO A 1 84 ? 8.163 9.666 -18.040 1.00 96.25 84 PRO A CA 1
ATOM 683 C C . PRO A 1 84 ? 7.477 8.396 -18.567 1.00 96.25 84 PRO A C 1
ATOM 685 O O . PRO A 1 84 ? 6.483 8.498 -19.290 1.00 96.25 84 PRO A O 1
ATOM 688 N N . VAL A 1 85 ? 7.955 7.203 -18.192 1.00 97.56 85 VAL A N 1
ATOM 689 C CA . VAL A 1 85 ? 7.312 5.918 -18.518 1.00 97.56 85 VAL A CA 1
ATOM 690 C C . VAL A 1 85 ? 6.026 5.758 -17.708 1.00 97.56 85 VAL A C 1
ATOM 692 O O . VAL A 1 85 ? 4.973 5.479 -18.279 1.00 97.56 85 VAL A O 1
ATOM 695 N N . TRP A 1 86 ? 6.074 6.007 -16.397 1.00 97.25 86 TRP A N 1
ATOM 696 C CA . TRP A 1 86 ? 4.915 5.879 -15.501 1.00 97.25 86 TRP A CA 1
ATOM 697 C C . TRP A 1 86 ? 3.759 6.793 -15.898 1.00 97.25 86 TRP A C 1
ATOM 699 O O . TRP A 1 86 ? 2.598 6.392 -15.849 1.00 97.25 86 TRP A O 1
ATOM 709 N N . ALA A 1 87 ? 4.068 8.016 -16.325 1.00 95.19 87 ALA A N 1
ATOM 710 C CA . ALA A 1 87 ? 3.070 8.982 -16.759 1.00 95.19 87 ALA A CA 1
ATOM 711 C C . ALA A 1 87 ? 2.474 8.645 -18.138 1.00 95.19 87 ALA A C 1
ATOM 713 O O . ALA A 1 87 ? 1.301 8.921 -18.386 1.00 95.19 87 ALA A O 1
ATOM 714 N N . SER A 1 88 ? 3.263 8.063 -19.049 1.00 95.38 88 SER A N 1
ATOM 715 C CA . SER A 1 88 ? 2.856 7.856 -20.448 1.00 95.38 88 SER A CA 1
ATOM 716 C C . SER A 1 88 ? 2.266 6.472 -20.742 1.00 95.38 88 SER A C 1
ATOM 718 O O . SER A 1 88 ? 1.426 6.353 -21.647 1.00 95.38 88 SER A O 1
ATOM 720 N N . LEU A 1 89 ? 2.687 5.447 -19.991 1.00 97.25 89 LEU A N 1
ATOM 721 C CA . LEU A 1 89 ? 2.354 4.028 -20.172 1.00 97.25 89 LEU A CA 1
ATOM 722 C C . LEU A 1 89 ? 1.955 3.325 -18.845 1.00 97.25 89 LEU A C 1
ATOM 724 O O . LEU A 1 89 ? 2.366 2.188 -18.609 1.00 97.25 89 LEU A O 1
ATOM 728 N N . PRO A 1 90 ? 1.128 3.940 -17.974 1.00 97.56 90 PRO A N 1
ATOM 729 C CA . PRO A 1 90 ? 0.872 3.450 -16.611 1.00 97.56 90 PRO A CA 1
ATOM 730 C C . PRO A 1 90 ? 0.311 2.022 -16.546 1.00 97.56 90 PRO A C 1
ATOM 732 O O . PRO A 1 90 ? 0.672 1.245 -15.668 1.00 97.56 90 PRO A O 1
ATOM 735 N N . GLU A 1 91 ? -0.552 1.640 -17.487 1.00 97.75 91 GLU A N 1
ATOM 736 C CA . GLU A 1 91 ? -1.175 0.309 -17.506 1.00 97.75 91 GLU A CA 1
ATOM 737 C C . GLU A 1 91 ? -0.181 -0.809 -17.819 1.00 97.75 91 GLU A C 1
ATOM 739 O O . GLU A 1 91 ? -0.307 -1.913 -17.291 1.00 97.75 91 GLU A O 1
ATOM 744 N N . TYR A 1 92 ? 0.815 -0.526 -18.659 1.00 98.38 92 TYR A N 1
ATOM 745 C CA . TYR A 1 92 ? 1.895 -1.466 -18.932 1.00 98.38 92 TYR A CA 1
ATOM 746 C C . TYR A 1 92 ? 2.844 -1.567 -17.742 1.00 98.38 92 TYR A C 1
ATOM 748 O O . TYR A 1 92 ? 3.319 -2.657 -17.452 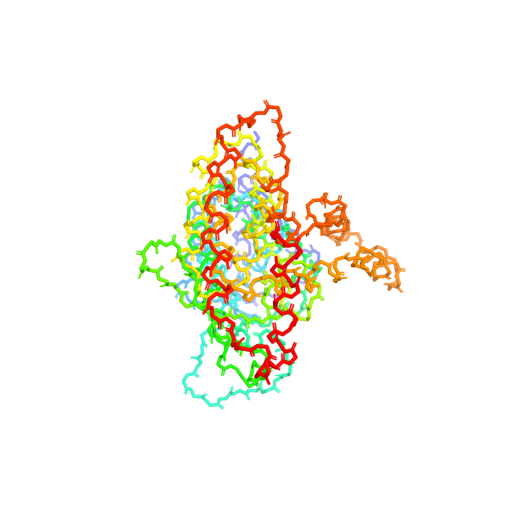1.00 98.38 92 TYR A O 1
ATOM 756 N N . VAL A 1 93 ? 3.066 -0.469 -17.011 1.00 98.56 93 VAL A N 1
ATOM 757 C CA . VAL A 1 93 ? 3.873 -0.485 -15.781 1.00 98.56 93 VAL A CA 1
ATOM 758 C C . VAL A 1 93 ? 3.200 -1.330 -14.696 1.00 98.56 93 VAL A C 1
ATOM 760 O O . VAL A 1 93 ? 3.884 -2.113 -14.050 1.00 98.56 93 VAL A O 1
ATOM 763 N N . LEU A 1 94 ? 1.872 -1.258 -14.536 1.00 98.69 94 LEU A N 1
ATOM 764 C CA . LEU A 1 94 ? 1.138 -2.139 -13.611 1.00 98.69 94 LEU A CA 1
ATOM 765 C C . LEU A 1 94 ? 1.256 -3.622 -14.007 1.00 98.69 94 LEU A C 1
ATOM 767 O O . LEU A 1 94 ? 1.483 -4.473 -13.153 1.00 98.69 94 LEU A O 1
ATOM 771 N N . GLN A 1 95 ? 1.149 -3.940 -15.300 1.00 98.44 95 GLN A N 1
ATOM 772 C CA . GLN A 1 95 ? 1.343 -5.312 -15.792 1.00 98.44 95 GLN A CA 1
ATOM 773 C C . GLN A 1 95 ? 2.786 -5.797 -15.605 1.00 98.44 95 GLN A C 1
ATOM 775 O O . GLN A 1 95 ? 3.015 -6.956 -15.265 1.00 98.44 95 GLN A O 1
ATOM 780 N N . LEU A 1 96 ? 3.759 -4.909 -15.819 1.00 98.06 96 LEU A N 1
ATOM 781 C CA . LEU A 1 96 ? 5.176 -5.196 -15.632 1.00 98.06 96 LEU A CA 1
ATOM 782 C C . LEU A 1 96 ? 5.485 -5.469 -14.161 1.00 98.06 96 LEU A C 1
ATOM 784 O O . LEU A 1 96 ? 6.135 -6.462 -13.849 1.00 98.06 96 LEU A O 1
ATOM 788 N N . ALA A 1 97 ? 4.970 -4.623 -13.270 1.00 98.06 97 ALA A N 1
ATOM 789 C CA . ALA A 1 97 ? 5.049 -4.801 -11.831 1.00 98.06 97 ALA A CA 1
ATOM 790 C C . ALA A 1 97 ? 4.478 -6.162 -11.413 1.00 98.06 97 ALA A C 1
ATOM 792 O O . ALA A 1 97 ? 5.122 -6.896 -10.672 1.00 98.06 97 ALA A O 1
ATOM 793 N N . ASP A 1 98 ? 3.322 -6.554 -11.955 1.00 97.38 98 ASP A N 1
ATOM 794 C CA . ASP A 1 98 ? 2.743 -7.871 -11.687 1.00 97.38 98 ASP A CA 1
ATOM 795 C C . ASP A 1 98 ? 3.681 -9.022 -12.068 1.00 97.38 98 ASP A C 1
ATOM 797 O O . ASP A 1 98 ? 3.918 -9.932 -11.273 1.00 97.38 98 ASP A O 1
ATOM 801 N N . LEU A 1 99 ? 4.243 -8.945 -13.278 1.00 96.31 99 LEU A N 1
ATOM 802 C CA . LEU A 1 99 ? 5.142 -9.947 -13.837 1.00 96.31 99 LEU A CA 1
ATO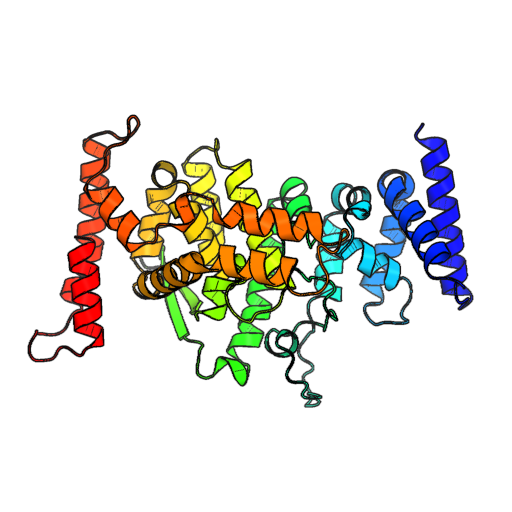M 803 C C . LEU A 1 99 ? 6.459 -10.061 -13.049 1.00 96.31 99 LEU A C 1
ATOM 805 O O . LEU A 1 99 ? 6.955 -11.170 -12.856 1.00 96.31 99 LEU A O 1
ATOM 809 N N . PHE A 1 100 ? 7.039 -8.936 -12.631 1.00 95.31 100 PHE A N 1
ATOM 810 C CA . PHE A 1 100 ? 8.335 -8.896 -11.945 1.00 95.31 100 PHE A CA 1
ATOM 811 C C . PHE A 1 100 ? 8.222 -9.150 -10.445 1.00 95.31 100 PHE A C 1
ATOM 813 O O . PHE A 1 100 ? 9.152 -9.679 -9.845 1.00 95.31 100 PHE A O 1
ATOM 820 N N . TRP A 1 101 ? 7.106 -8.780 -9.819 1.00 96.00 101 TRP A N 1
ATOM 821 C CA . TRP A 1 101 ? 6.965 -8.888 -8.371 1.00 96.00 101 TRP A CA 1
ATOM 822 C C . TRP A 1 101 ? 6.317 -10.195 -7.936 1.00 96.00 101 TRP A C 1
ATOM 824 O O . TRP A 1 101 ? 6.774 -10.806 -6.971 1.00 96.00 101 TRP A O 1
ATOM 834 N N . TYR A 1 102 ? 5.257 -10.639 -8.617 1.00 94.31 102 TYR A N 1
ATOM 835 C CA . TYR A 1 102 ? 4.506 -11.815 -8.192 1.00 94.31 102 TYR A CA 1
ATOM 836 C C . TYR A 1 102 ? 5.056 -13.091 -8.817 1.00 94.31 102 TYR A C 1
ATOM 838 O O . TYR A 1 102 ? 5.127 -13.229 -10.038 1.00 94.31 102 TYR A O 1
ATOM 846 N N . ARG A 1 103 ? 5.356 -14.077 -7.971 1.00 88.62 103 ARG A N 1
ATOM 847 C CA . ARG A 1 103 ? 5.770 -15.409 -8.393 1.00 88.62 103 ARG A CA 1
ATOM 848 C C . ARG A 1 103 ? 4.586 -16.374 -8.278 1.00 88.62 103 ARG A C 1
ATOM 850 O O . ARG A 1 103 ? 4.214 -16.744 -7.162 1.00 88.62 103 ARG A O 1
ATOM 857 N N . PRO A 1 104 ? 4.019 -16.850 -9.403 1.00 70.81 104 PRO A N 1
ATOM 858 C CA . PRO A 1 104 ? 2.975 -17.865 -9.365 1.00 70.81 104 PRO A CA 1
ATOM 859 C C . PRO A 1 104 ? 3.480 -19.119 -8.646 1.00 70.81 104 PRO A C 1
ATOM 861 O O . PRO A 1 104 ? 4.592 -19.587 -8.906 1.00 70.81 104 PRO A O 1
ATOM 864 N N . LEU A 1 105 ? 2.661 -19.681 -7.758 1.00 66.12 105 LEU A N 1
ATOM 865 C CA . LEU A 1 105 ? 2.953 -20.964 -7.122 1.00 66.12 105 LEU A CA 1
ATOM 866 C C . LEU A 1 105 ? 3.059 -22.039 -8.220 1.00 66.12 105 LEU A C 1
ATOM 868 O O . LEU A 1 105 ? 2.070 -22.335 -8.887 1.00 66.12 105 LEU A O 1
ATOM 872 N N . LYS A 1 106 ? 4.248 -22.619 -8.439 1.00 57.41 106 LYS A N 1
ATOM 873 C CA . LYS A 1 106 ? 4.377 -23.813 -9.290 1.00 57.41 106 LYS A CA 1
ATOM 874 C C . LYS A 1 106 ? 3.694 -24.986 -8.573 1.00 57.41 106 LYS A C 1
ATOM 876 O O . LYS A 1 106 ? 3.973 -25.225 -7.401 1.00 57.41 106 LYS A O 1
ATOM 881 N N . GLU A 1 107 ? 2.833 -25.724 -9.277 1.00 45.09 107 GLU A N 1
ATOM 882 C CA . GLU A 1 107 ? 2.091 -26.886 -8.744 1.00 45.09 107 GLU A CA 1
ATOM 883 C C . GLU A 1 107 ? 3.004 -28.022 -8.237 1.00 45.09 107 GLU A C 1
ATOM 885 O O . GLU A 1 107 ? 2.570 -28.881 -7.474 1.00 45.09 107 GLU A O 1
ATOM 890 N N . THR A 1 108 ? 4.285 -28.027 -8.612 1.00 38.75 108 THR A N 1
ATOM 891 C CA . THR A 1 108 ? 5.225 -29.109 -8.310 1.00 38.75 108 THR A CA 1
ATOM 892 C C . THR A 1 108 ? 6.386 -28.638 -7.436 1.00 38.75 108 THR A C 1
ATOM 894 O O . THR A 1 108 ? 7.386 -28.137 -7.940 1.00 38.75 108 THR A O 1
ATOM 897 N N . GLY A 1 109 ? 6.232 -28.829 -6.122 1.00 44.12 109 GLY A N 1
ATOM 898 C CA . GLY A 1 109 ? 7.196 -29.489 -5.222 1.00 44.12 109 GLY A CA 1
ATOM 899 C C . GLY A 1 109 ? 8.605 -28.926 -4.990 1.00 44.12 109 GLY A C 1
ATOM 900 O O . GLY A 1 109 ? 9.205 -29.269 -3.977 1.00 44.12 109 GLY A O 1
ATOM 901 N N . GLU A 1 110 ? 9.151 -28.066 -5.840 1.00 42.19 110 GLU A N 1
ATOM 902 C CA . GLU A 1 110 ? 10.533 -27.596 -5.715 1.00 42.19 110 GLU A CA 1
ATOM 903 C C . GLU A 1 110 ? 10.571 -26.221 -5.051 1.00 42.19 110 GLU A C 1
ATOM 905 O O . GLU A 1 110 ? 10.894 -25.199 -5.654 1.00 42.19 110 GLU A O 1
ATOM 910 N N . ARG A 1 111 ? 10.236 -26.193 -3.757 1.00 51.03 111 ARG A N 1
ATOM 911 C CA . ARG A 1 111 ? 10.711 -25.110 -2.895 1.00 51.03 111 ARG A CA 1
ATOM 912 C C . ARG A 1 111 ? 12.189 -25.377 -2.640 1.00 51.03 111 ARG A C 1
ATOM 914 O O . ARG A 1 111 ? 12.537 -26.134 -1.737 1.00 51.03 111 ARG A O 1
ATOM 921 N N . TYR A 1 112 ? 13.071 -24.739 -3.406 1.00 46.66 112 TYR A N 1
ATOM 922 C CA . TYR A 1 112 ? 14.376 -24.398 -2.849 1.00 46.66 112 TYR A CA 1
ATOM 923 C C . TYR A 1 112 ? 14.097 -23.460 -1.674 1.00 46.66 112 TYR A C 1
ATOM 925 O O . TYR A 1 112 ? 13.921 -22.260 -1.857 1.00 46.66 112 TYR A O 1
ATOM 933 N N . HIS A 1 113 ? 13.951 -24.043 -0.484 1.00 48.75 113 HIS A N 1
ATOM 934 C CA . HIS A 1 113 ? 13.747 -23.330 0.766 1.00 48.75 113 HIS A CA 1
ATOM 935 C C . HIS A 1 113 ? 14.968 -22.437 1.023 1.00 48.75 113 HIS A C 1
ATOM 937 O O . HIS A 1 113 ? 15.933 -22.879 1.645 1.00 48.75 113 HIS A O 1
ATOM 943 N N . SER A 1 114 ? 14.955 -21.190 0.546 1.00 54.75 114 SER A N 1
ATOM 944 C CA . SER A 1 114 ? 15.583 -20.145 1.350 1.00 54.75 114 SER A CA 1
ATOM 945 C C . SER A 1 114 ? 14.578 -19.712 2.413 1.00 54.75 114 SER A C 1
ATOM 947 O O . SER A 1 114 ? 13.380 -19.970 2.306 1.00 54.75 114 SER A O 1
ATOM 949 N N . MET A 1 115 ? 15.093 -19.110 3.477 1.00 64.38 115 MET A N 1
ATOM 950 C CA . MET A 1 115 ? 14.300 -18.563 4.575 1.00 64.38 115 MET A CA 1
ATOM 951 C C . MET A 1 115 ? 13.926 -17.090 4.317 1.00 64.38 115 MET A C 1
ATOM 953 O O . MET A 1 115 ? 13.772 -16.334 5.273 1.00 64.38 115 MET A O 1
ATOM 957 N N . ASP A 1 116 ? 13.831 -16.661 3.051 1.00 80.38 116 ASP A N 1
ATOM 958 C CA . ASP A 1 116 ? 13.524 -15.268 2.706 1.00 80.38 116 ASP A CA 1
ATOM 959 C C . ASP A 1 116 ? 12.018 -14.997 2.830 1.00 80.38 116 ASP A C 1
ATOM 961 O O . ASP A 1 116 ? 11.184 -15.782 2.376 1.00 80.38 116 ASP A O 1
ATOM 965 N N . ILE A 1 117 ? 11.654 -13.865 3.436 1.00 87.38 117 ILE A N 1
ATOM 966 C CA . ILE A 1 117 ? 10.252 -13.524 3.719 1.00 87.38 117 ILE A CA 1
ATOM 967 C C . ILE A 1 117 ? 9.431 -13.333 2.435 1.00 87.38 117 ILE A C 1
ATOM 969 O O . ILE A 1 117 ? 8.240 -13.636 2.413 1.00 87.38 117 ILE A O 1
ATOM 973 N N . GLU A 1 118 ? 10.060 -12.894 1.344 1.00 90.31 118 GLU A N 1
ATOM 974 C CA . GLU A 1 118 ? 9.456 -12.756 0.017 1.00 90.31 118 GLU A CA 1
ATOM 975 C C . GLU A 1 118 ? 8.865 -14.079 -0.484 1.00 90.31 118 GLU A C 1
ATOM 977 O O . GLU A 1 118 ? 7.785 -14.090 -1.083 1.00 90.31 118 GLU A O 1
ATOM 982 N N . ASP A 1 119 ? 9.529 -15.204 -0.194 1.00 88.00 119 ASP A N 1
ATOM 983 C CA . ASP A 1 119 ? 9.080 -16.521 -0.639 1.00 88.00 119 ASP A CA 1
ATOM 984 C C . ASP A 1 119 ? 7.747 -16.913 0.012 1.00 88.00 119 ASP A C 1
ATOM 986 O O . ASP A 1 119 ? 6.891 -17.509 -0.651 1.00 88.00 119 ASP A O 1
ATOM 990 N N . GLU A 1 120 ? 7.541 -16.515 1.270 1.00 88.81 120 GLU A N 1
ATOM 991 C CA . GLU A 1 120 ? 6.313 -16.766 2.027 1.00 88.81 120 GLU A CA 1
ATOM 992 C C . GLU A 1 120 ? 5.123 -15.981 1.449 1.00 88.81 120 GLU A C 1
ATOM 994 O O . GLU A 1 120 ? 4.009 -16.497 1.410 1.00 88.81 120 GLU A O 1
ATOM 999 N N . PHE A 1 121 ? 5.352 -14.779 0.910 1.00 92.44 121 PHE A N 1
ATOM 1000 C CA . PHE A 1 121 ? 4.326 -13.960 0.245 1.00 92.44 121 PHE A CA 1
ATOM 1001 C C . PHE A 1 121 ? 4.128 -14.299 -1.242 1.00 92.44 121 PHE A C 1
ATOM 1003 O O . PHE A 1 121 ? 3.299 -13.680 -1.914 1.00 92.44 121 PHE A O 1
ATOM 1010 N N . GLY A 1 122 ? 4.851 -15.287 -1.779 1.00 92.19 122 GLY A N 1
ATOM 1011 C CA . GLY A 1 122 ? 4.791 -15.629 -3.202 1.00 92.19 122 GLY A CA 1
ATOM 1012 C C . GLY A 1 122 ? 5.367 -14.532 -4.099 1.00 92.19 122 GLY A C 1
ATOM 1013 O O . GLY A 1 122 ? 4.839 -14.281 -5.181 1.00 92.19 122 GLY A O 1
ATOM 1014 N N . LEU A 1 123 ? 6.424 -13.860 -3.647 1.00 92.94 123 LEU A N 1
ATOM 1015 C CA . LEU A 1 123 ? 7.122 -12.825 -4.401 1.00 92.94 123 LEU A CA 1
ATOM 1016 C C . LEU A 1 123 ? 8.417 -13.364 -5.015 1.00 92.94 123 LEU A C 1
ATOM 1018 O O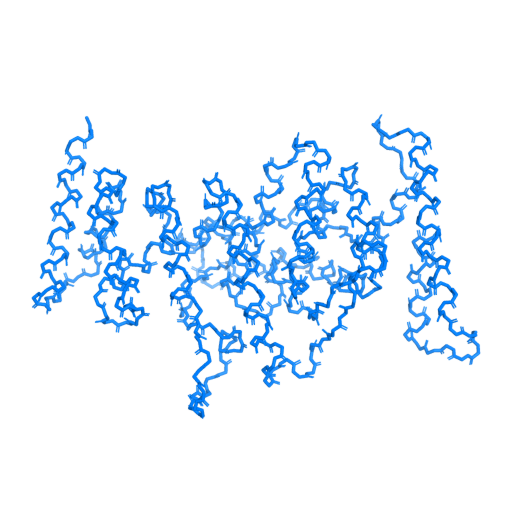 . LEU A 1 123 ? 9.004 -14.336 -4.530 1.00 92.94 123 LEU A O 1
ATOM 1022 N N . PHE A 1 124 ? 8.870 -12.727 -6.093 1.00 90.00 124 PHE A N 1
ATOM 1023 C CA . PHE A 1 124 ? 10.253 -12.877 -6.533 1.00 90.00 124 PHE A CA 1
ATOM 1024 C C . PHE A 1 124 ? 11.194 -12.181 -5.549 1.00 90.00 124 PHE A C 1
ATOM 1026 O O . PHE A 1 124 ? 10.853 -11.164 -4.942 1.00 90.00 124 PHE A O 1
ATOM 1033 N N . ARG A 1 125 ? 12.401 -12.731 -5.398 1.00 82.50 125 ARG A N 1
ATOM 1034 C CA . ARG A 1 125 ? 13.430 -12.110 -4.567 1.00 82.50 125 ARG A CA 1
ATOM 1035 C C . ARG A 1 125 ? 13.928 -10.860 -5.263 1.00 82.50 125 ARG A C 1
ATOM 1037 O O . ARG A 1 125 ? 14.373 -10.925 -6.402 1.00 82.50 125 ARG A O 1
ATOM 1044 N N . SER A 1 126 ? 13.891 -9.750 -4.546 1.00 74.62 126 SER A N 1
ATOM 1045 C CA . SER A 1 126 ? 14.328 -8.462 -5.065 1.00 74.62 126 SER A CA 1
ATOM 1046 C C . SER A 1 126 ? 15.711 -8.063 -4.562 1.00 74.62 126 SER A C 1
ATOM 1048 O O . SER A 1 126 ? 16.051 -6.908 -4.681 1.00 74.62 126 SER A O 1
ATOM 1050 N N . HIS A 1 127 ? 16.475 -8.939 -3.895 1.00 72.69 127 HIS A N 1
ATOM 1051 C CA . HIS A 1 127 ? 17.843 -8.658 -3.417 1.00 72.69 127 HIS A CA 1
ATOM 1052 C C . HIS A 1 127 ? 18.072 -7.277 -2.747 1.00 72.69 127 HIS A C 1
ATOM 1054 O O . HIS A 1 127 ? 19.189 -6.773 -2.782 1.00 72.69 127 HIS A O 1
ATOM 1060 N N . HIS A 1 128 ? 17.068 -6.722 -2.051 1.00 77.56 128 HIS A N 1
ATOM 1061 C CA . HIS A 1 128 ? 17.049 -5.363 -1.467 1.00 77.56 128 HIS A CA 1
ATOM 1062 C C . HIS A 1 128 ? 16.814 -4.183 -2.435 1.00 77.56 128 HIS A C 1
ATOM 1064 O O . HIS A 1 128 ? 16.940 -3.040 -2.016 1.00 77.56 128 HIS A O 1
ATOM 1070 N N . ASP A 1 129 ? 16.362 -4.407 -3.668 1.00 84.31 129 ASP A N 1
ATOM 1071 C CA . ASP A 1 129 ? 16.000 -3.354 -4.638 1.00 84.31 129 ASP A CA 1
ATOM 1072 C C . ASP A 1 129 ? 14.932 -2.376 -4.108 1.00 84.31 129 ASP A C 1
ATOM 1074 O O . ASP A 1 129 ? 14.875 -1.214 -4.508 1.00 84.31 129 ASP A O 1
ATOM 1078 N N . TYR A 1 130 ? 14.086 -2.833 -3.179 1.00 90.81 130 TYR A N 1
ATOM 1079 C CA . TYR A 1 130 ? 13.061 -2.014 -2.521 1.00 90.81 130 TYR A CA 1
ATOM 1080 C C . TYR A 1 130 ? 13.462 -1.560 -1.109 1.00 90.81 130 TYR A C 1
ATOM 1082 O O . TYR A 1 130 ? 12.599 -1.154 -0.335 1.00 90.81 130 TYR A O 1
ATOM 1090 N N . TYR A 1 131 ? 14.740 -1.669 -0.745 1.00 89.81 131 TYR A N 1
ATOM 1091 C CA . TYR A 1 131 ? 15.250 -1.166 0.524 1.00 89.81 131 TYR A CA 1
ATOM 1092 C C . TYR A 1 131 ? 15.865 0.232 0.353 1.00 89.81 131 TYR A C 1
ATOM 1094 O O . TYR A 1 131 ? 16.646 0.433 -0.577 1.00 89.81 131 TYR A O 1
ATOM 1102 N N . PRO A 1 132 ? 15.624 1.158 1.296 1.00 90.88 132 PRO A N 1
ATOM 1103 C CA . PRO A 1 132 ? 14.674 1.061 2.405 1.00 90.88 132 PRO A CA 1
ATOM 1104 C C . PRO A 1 132 ? 13.232 1.251 1.920 1.00 90.88 132 PRO A C 1
ATOM 1106 O O . PRO A 1 132 ? 12.979 2.003 0.988 1.00 90.88 132 PRO A O 1
ATOM 1109 N N . GLU A 1 133 ? 12.258 0.624 2.584 1.00 92.62 133 GLU A N 1
ATOM 1110 C CA . GLU A 1 133 ? 10.858 0.788 2.189 1.00 92.62 133 GLU A CA 1
ATOM 1111 C C . GLU A 1 133 ? 10.406 2.250 2.283 1.00 92.62 133 GLU A C 1
ATOM 1113 O O . GLU A 1 133 ? 10.659 2.929 3.274 1.00 92.62 133 GLU A O 1
ATOM 1118 N N . SER A 1 134 ? 9.740 2.750 1.249 1.00 94.94 134 SER A N 1
ATOM 1119 C CA . SER A 1 134 ? 9.333 4.151 1.139 1.00 94.94 134 SER A CA 1
ATOM 1120 C C . SER A 1 134 ? 8.164 4.269 0.165 1.00 94.94 134 SER A C 1
ATOM 1122 O O . SER A 1 134 ? 8.087 3.496 -0.793 1.00 94.94 134 SER A O 1
ATOM 1124 N N . PRO A 1 135 ? 7.265 5.257 0.326 1.00 96.19 135 PRO A N 1
ATOM 1125 C CA . PRO A 1 135 ? 6.204 5.501 -0.651 1.00 96.19 135 PRO A CA 1
ATOM 1126 C C . PRO A 1 135 ? 6.734 5.805 -2.062 1.00 96.19 135 PRO A C 1
ATOM 1128 O O . PRO A 1 135 ? 6.010 5.616 -3.036 1.00 96.19 135 PRO A O 1
ATOM 1131 N N . TYR A 1 136 ? 7.988 6.248 -2.182 1.00 95.25 136 TYR A N 1
ATOM 1132 C CA . TYR A 1 136 ? 8.633 6.562 -3.460 1.00 95.25 136 TYR A CA 1
ATOM 1133 C C . TYR A 1 136 ? 9.510 5.432 -4.007 1.00 95.25 136 TYR A C 1
ATOM 1135 O O . TYR A 1 136 ? 10.096 5.596 -5.071 1.00 95.25 136 TYR A O 1
ATOM 1143 N N . GLN A 1 137 ? 9.615 4.304 -3.297 1.00 94.00 137 GLN A N 1
ATOM 1144 C CA . GLN A 1 137 ? 10.474 3.177 -3.683 1.00 94.00 137 GLN A CA 1
ATOM 1145 C C . GLN A 1 137 ? 9.937 2.401 -4.897 1.00 94.00 137 GLN A C 1
ATOM 1147 O O . GLN A 1 137 ? 10.651 1.632 -5.529 1.00 94.00 137 GLN A O 1
ATOM 1152 N N . THR A 1 138 ? 8.646 2.559 -5.196 1.00 96.38 138 THR A N 1
ATOM 1153 C CA . THR A 1 138 ? 7.966 1.891 -6.310 1.00 96.38 138 THR A CA 1
ATOM 1154 C C . THR A 1 138 ? 7.217 2.927 -7.150 1.00 96.38 138 THR A C 1
ATOM 1156 O O . THR A 1 138 ? 6.921 4.022 -6.658 1.00 96.38 138 THR A O 1
ATOM 1159 N N . PRO A 1 139 ? 6.777 2.585 -8.374 1.00 97.94 139 PRO A N 1
ATOM 1160 C CA . PRO A 1 139 ? 5.995 3.495 -9.205 1.00 97.94 139 PRO A CA 1
ATOM 1161 C C . PRO A 1 139 ? 4.606 3.811 -8.628 1.00 97.94 139 PRO A C 1
ATOM 1163 O O . PRO A 1 139 ? 3.923 4.703 -9.127 1.00 97.94 139 PRO A O 1
ATOM 1166 N N . ILE A 1 140 ? 4.149 3.087 -7.598 1.00 98.56 140 ILE A N 1
ATOM 1167 C CA . ILE A 1 140 ? 2.753 3.089 -7.142 1.00 98.56 140 ILE A CA 1
ATOM 1168 C C . ILE A 1 140 ? 2.252 4.474 -6.740 1.00 98.56 140 ILE A C 1
ATOM 1170 O O . ILE A 1 140 ? 1.147 4.839 -7.137 1.00 98.56 140 ILE A O 1
ATOM 1174 N N . TYR A 1 141 ? 3.039 5.269 -6.009 1.00 98.06 141 TYR A N 1
ATOM 1175 C CA . TYR A 1 141 ? 2.617 6.619 -5.615 1.00 98.06 141 TYR A CA 1
ATOM 1176 C C . TYR A 1 141 ? 2.297 7.493 -6.840 1.00 98.06 141 TYR A C 1
ATOM 1178 O O . TYR A 1 141 ? 1.265 8.163 -6.885 1.00 98.06 141 TYR A O 1
ATOM 1186 N N . TRP A 1 142 ? 3.130 7.419 -7.878 1.00 97.88 142 TRP A N 1
ATOM 1187 C CA . TRP A 1 142 ? 2.941 8.159 -9.125 1.00 97.88 142 TRP A CA 1
ATOM 1188 C C . TRP A 1 142 ? 1.807 7.585 -9.980 1.00 97.88 142 TRP A C 1
ATOM 1190 O O . TRP A 1 142 ? 1.024 8.331 -10.567 1.00 97.88 142 TRP A O 1
ATOM 1200 N N . LEU A 1 143 ? 1.657 6.260 -10.008 1.00 98.56 143 LEU A N 1
ATOM 1201 C CA . LEU A 1 143 ? 0.554 5.592 -10.700 1.00 98.56 143 LEU A CA 1
ATOM 1202 C C . LEU A 1 143 ? -0.805 5.864 -10.037 1.00 98.56 143 LEU A C 1
ATOM 1204 O O . LEU A 1 143 ? -1.827 5.881 -10.724 1.00 98.56 143 LEU A O 1
ATOM 1208 N N . LEU A 1 144 ? -0.855 6.110 -8.724 1.00 98.50 144 LEU A N 1
ATOM 1209 C CA . LEU A 1 144 ? -2.072 6.570 -8.044 1.00 98.50 144 LEU A CA 1
ATOM 1210 C C . LEU A 1 144 ? -2.477 7.974 -8.516 1.00 98.50 144 LEU A C 1
ATOM 1212 O O . LEU A 1 144 ? -3.669 8.238 -8.662 1.00 98.50 144 LEU A O 1
ATOM 1216 N N . GLN A 1 145 ? -1.511 8.848 -8.818 1.00 95.94 145 GLN A N 1
ATOM 1217 C CA . GLN A 1 145 ? -1.781 10.185 -9.361 1.00 95.94 145 GLN A CA 1
ATOM 1218 C C . GLN A 1 145 ? -2.271 10.145 -10.814 1.00 95.94 145 GLN A C 1
ATOM 1220 O O . GLN A 1 145 ? -3.152 10.920 -11.181 1.00 95.94 145 GLN A O 1
ATOM 1225 N N . SER A 1 146 ? -1.723 9.253 -11.648 1.00 93.88 146 SER A N 1
ATOM 1226 C CA . SER A 1 146 ? -2.038 9.210 -13.084 1.00 93.88 146 SER A CA 1
ATOM 1227 C C . SER A 1 146 ? -3.215 8.294 -13.444 1.00 93.88 146 SER A C 1
ATOM 1229 O O . SER A 1 146 ? -3.972 8.602 -14.365 1.00 93.88 146 SER A O 1
ATOM 1231 N N . GLN A 1 147 ? -3.388 7.170 -12.741 1.00 96.38 147 GLN A N 1
ATOM 1232 C CA . GLN A 1 147 ? -4.394 6.134 -13.016 1.00 96.38 147 GLN A CA 1
ATOM 1233 C C . GLN A 1 147 ? -5.038 5.614 -11.727 1.00 96.38 147 GLN A C 1
ATOM 1235 O O . GLN A 1 147 ? -5.076 4.412 -11.468 1.00 96.38 147 GLN A O 1
ATOM 1240 N N . PHE A 1 148 ? -5.590 6.524 -10.924 1.00 97.81 148 PHE A N 1
ATOM 1241 C CA . PHE A 1 148 ? -6.053 6.241 -9.563 1.00 97.81 148 PHE A CA 1
ATOM 1242 C C . PHE A 1 148 ? -6.841 4.929 -9.399 1.00 97.81 148 PHE A C 1
ATOM 1244 O O . PHE A 1 148 ? -6.396 4.039 -8.678 1.00 97.81 148 PHE A O 1
ATOM 1251 N N . LYS A 1 149 ? -7.974 4.753 -10.099 1.00 98.06 149 LYS A N 1
ATOM 1252 C CA . LYS A 1 149 ? -8.809 3.544 -9.949 1.00 98.06 149 LYS A CA 1
ATOM 1253 C C . LYS A 1 149 ? -8.077 2.262 -10.355 1.00 98.06 149 LYS A C 1
ATOM 1255 O O . LYS A 1 149 ? -8.159 1.282 -9.625 1.00 98.06 149 LYS A O 1
ATOM 1260 N N . LYS A 1 150 ? -7.364 2.266 -11.488 1.00 98.56 150 LYS A N 1
ATOM 1261 C CA . LYS A 1 150 ? -6.637 1.079 -11.974 1.00 98.56 150 LYS A CA 1
ATOM 1262 C C . LYS A 1 150 ? -5.515 0.689 -11.015 1.00 98.56 150 LYS A C 1
ATOM 1264 O O . LYS A 1 150 ? -5.321 -0.491 -10.752 1.00 98.56 150 LYS A O 1
ATOM 1269 N N . THR A 1 151 ? -4.827 1.675 -10.447 1.00 98.81 151 THR A N 1
ATOM 1270 C CA . THR A 1 151 ? -3.773 1.442 -9.459 1.00 98.81 151 THR A CA 1
ATOM 1271 C C . THR A 1 151 ? -4.345 0.931 -8.137 1.00 98.81 151 THR A C 1
ATOM 1273 O O . THR A 1 151 ? -3.784 0.008 -7.560 1.00 98.81 151 THR A O 1
ATOM 1276 N N . ILE A 1 152 ? -5.492 1.445 -7.677 1.00 98.88 152 ILE A N 1
ATOM 1277 C CA . ILE A 1 152 ? -6.198 0.893 -6.507 1.00 98.88 152 ILE A CA 1
ATOM 1278 C C . ILE A 1 152 ? -6.607 -0.567 -6.742 1.00 98.88 152 ILE A C 1
ATOM 1280 O O . ILE A 1 152 ? -6.399 -1.401 -5.863 1.00 98.88 152 ILE A O 1
ATOM 1284 N N . ASP A 1 153 ? -7.150 -0.886 -7.919 1.00 98.81 153 ASP A N 1
ATOM 1285 C CA . ASP A 1 153 ? -7.524 -2.261 -8.272 1.00 98.81 153 ASP A CA 1
ATOM 1286 C C . ASP A 1 153 ? -6.314 -3.194 -8.279 1.00 98.81 153 ASP A C 1
ATOM 1288 O O . ASP A 1 153 ? -6.382 -4.289 -7.724 1.00 98.81 153 ASP A O 1
ATOM 1292 N N . PHE A 1 154 ? -5.191 -2.732 -8.834 1.00 98.88 154 PHE A N 1
ATOM 1293 C CA . PHE A 1 154 ? -3.928 -3.458 -8.790 1.00 98.88 154 PHE A CA 1
ATOM 1294 C C . PHE A 1 154 ? -3.450 -3.690 -7.352 1.00 98.88 154 PHE A C 1
ATOM 1296 O O . PHE A 1 154 ? -3.129 -4.820 -7.006 1.00 98.88 154 PHE A O 1
ATOM 1303 N N . ILE A 1 155 ? -3.432 -2.662 -6.493 1.00 98.88 155 ILE A N 1
ATOM 1304 C CA . ILE A 1 155 ? -2.998 -2.807 -5.092 1.00 98.88 155 ILE A CA 1
ATOM 1305 C C . ILE A 1 155 ? -3.869 -3.834 -4.360 1.00 98.88 155 ILE A C 1
ATOM 1307 O O . ILE A 1 155 ? -3.345 -4.658 -3.614 1.00 98.88 155 ILE A O 1
ATOM 1311 N N . LEU A 1 156 ? -5.187 -3.806 -4.571 1.00 98.88 156 LEU A N 1
ATOM 1312 C CA . LEU A 1 156 ? -6.109 -4.755 -3.949 1.00 98.88 156 LEU A CA 1
ATOM 1313 C C . LEU A 1 156 ? -5.863 -6.184 -4.437 1.00 98.88 156 LEU A C 1
ATOM 1315 O O . LEU A 1 156 ? -5.703 -7.079 -3.608 1.00 98.88 156 LEU A O 1
ATOM 1319 N N . ASP A 1 157 ? -5.796 -6.409 -5.751 1.00 98.56 157 ASP A N 1
ATOM 1320 C CA . ASP A 1 157 ? -5.510 -7.734 -6.315 1.00 98.56 157 ASP A CA 1
ATOM 1321 C C . ASP A 1 157 ? -4.151 -8.265 -5.840 1.00 98.56 157 ASP A C 1
ATOM 1323 O O . ASP A 1 157 ? -4.051 -9.380 -5.317 1.00 98.56 157 ASP A O 1
ATOM 1327 N N . PHE A 1 158 ? -3.122 -7.421 -5.922 1.00 98.44 158 PHE A N 1
ATOM 1328 C CA . PHE A 1 158 ? -1.754 -7.773 -5.583 1.00 98.44 158 PHE A CA 1
ATOM 1329 C C . PHE A 1 158 ? -1.573 -8.081 -4.095 1.00 98.44 158 PHE A C 1
ATOM 1331 O O . PHE A 1 158 ? -0.996 -9.108 -3.724 1.00 98.44 158 PHE A O 1
ATOM 1338 N N . THR A 1 159 ? -2.118 -7.245 -3.215 1.00 98.50 159 THR A N 1
ATOM 1339 C CA . THR A 1 159 ? -2.098 -7.508 -1.774 1.00 98.50 159 THR A CA 1
ATOM 1340 C C . THR A 1 159 ? -2.921 -8.746 -1.423 1.00 98.50 159 THR A C 1
ATOM 1342 O O . THR A 1 159 ? -2.499 -9.541 -0.584 1.00 98.50 159 THR A O 1
ATOM 1345 N N . ASN A 1 160 ? -4.064 -8.973 -2.078 1.00 98.25 160 ASN A N 1
ATOM 1346 C CA . ASN A 1 160 ? -4.889 -10.149 -1.814 1.00 98.25 160 ASN A CA 1
ATOM 1347 C C . ASN A 1 160 ? -4.156 -11.444 -2.160 1.00 98.25 160 ASN A C 1
ATOM 1349 O O . ASN A 1 160 ? -4.103 -12.350 -1.329 1.00 98.25 160 ASN A O 1
ATOM 1353 N N . LYS A 1 161 ? -3.573 -11.547 -3.358 1.00 96.12 161 LYS A N 1
ATOM 1354 C CA . LYS A 1 161 ? -2.883 -12.777 -3.772 1.00 96.12 161 LYS A CA 1
ATOM 1355 C C . LYS A 1 161 ? -1.637 -13.063 -2.934 1.00 96.12 161 LYS A C 1
ATOM 1357 O O . LYS A 1 161 ? -1.426 -14.210 -2.553 1.00 96.12 161 LYS A O 1
ATOM 1362 N N . THR A 1 162 ? -0.860 -12.038 -2.582 1.00 95.81 162 THR A N 1
ATOM 1363 C CA . THR A 1 162 ? 0.346 -12.200 -1.749 1.00 95.81 162 THR A CA 1
ATOM 1364 C C . THR A 1 162 ? -0.003 -12.567 -0.309 1.00 95.81 162 THR A C 1
ATOM 1366 O O . THR A 1 162 ? 0.616 -13.453 0.276 1.00 95.81 162 THR A O 1
ATOM 1369 N N . THR A 1 163 ? -1.068 -11.977 0.238 1.00 96.44 163 THR A N 1
ATOM 1370 C CA . THR A 1 163 ? -1.578 -12.330 1.570 1.00 96.44 163 THR A CA 1
ATOM 1371 C C . THR A 1 163 ? -2.125 -13.753 1.608 1.00 96.44 163 THR A C 1
ATOM 1373 O O . THR A 1 163 ? -1.888 -14.459 2.580 1.00 96.44 163 THR A O 1
ATOM 1376 N N . ILE A 1 164 ? -2.814 -14.213 0.556 1.00 95.38 164 ILE A N 1
ATOM 1377 C CA . ILE A 1 164 ? -3.272 -15.609 0.462 1.00 95.38 164 ILE A CA 1
ATOM 1378 C C . ILE A 1 164 ? -2.081 -16.574 0.417 1.00 95.38 164 ILE A C 1
ATOM 1380 O O . ILE A 1 164 ? -2.137 -17.621 1.063 1.00 95.38 164 ILE A O 1
ATOM 1384 N N . CYS A 1 165 ? -1.017 -16.251 -0.328 1.00 93.44 165 CYS A N 1
ATOM 1385 C CA . CYS A 1 165 ? 0.210 -17.054 -0.332 1.00 93.44 165 CYS A CA 1
ATOM 1386 C C . CYS A 1 165 ? 0.804 -17.154 1.078 1.00 93.44 165 CYS A C 1
ATOM 1388 O O . CYS A 1 165 ? 1.057 -18.261 1.554 1.00 93.44 165 CYS A O 1
ATOM 1390 N N . PHE A 1 166 ? 0.929 -16.012 1.757 1.00 93.31 166 PHE A N 1
ATOM 1391 C CA . PHE A 1 166 ? 1.446 -15.933 3.118 1.00 93.31 166 PHE A CA 1
ATOM 1392 C C . PHE A 1 166 ? 0.575 -16.696 4.116 1.00 93.31 166 PHE A C 1
ATOM 1394 O O . PHE A 1 166 ? 1.092 -17.525 4.849 1.00 93.31 166 PHE A O 1
ATOM 1401 N N . ALA A 1 167 ? -0.746 -16.523 4.101 1.00 93.94 167 ALA A N 1
ATOM 1402 C CA . ALA A 1 167 ? -1.652 -17.211 5.022 1.00 93.94 167 ALA A CA 1
ATOM 1403 C C . ALA A 1 167 ? -1.571 -18.749 4.930 1.00 93.94 167 ALA A C 1
ATOM 1405 O O . ALA A 1 167 ? -1.769 -19.438 5.928 1.00 93.94 167 ALA A O 1
ATOM 1406 N N . HIS A 1 168 ? -1.246 -19.292 3.751 1.00 91.06 168 HIS A N 1
ATOM 1407 C CA . HIS A 1 168 ? -1.047 -20.732 3.536 1.00 91.06 168 HIS A CA 1
ATOM 1408 C C . HIS A 1 168 ? 0.410 -21.190 3.695 1.00 91.06 168 HIS A C 1
ATOM 1410 O O . HIS A 1 168 ? 0.736 -22.359 3.454 1.00 91.06 168 HIS A O 1
ATOM 1416 N N . SER A 1 169 ? 1.307 -20.283 4.060 1.00 88.19 169 SER A N 1
ATOM 1417 C CA . SER A 1 169 ? 2.717 -20.572 4.236 1.00 88.19 169 SER A CA 1
ATOM 1418 C C . SER A 1 169 ? 2.977 -21.256 5.586 1.00 88.19 169 SER A C 1
ATOM 1420 O O . SER A 1 169 ? 2.167 -21.202 6.514 1.00 88.19 169 SER A O 1
ATOM 1422 N N . HIS A 1 170 ? 4.117 -21.946 5.716 1.00 83.12 170 HIS A N 1
ATOM 1423 C CA . HIS A 1 170 ? 4.464 -22.577 6.996 1.00 83.12 170 HIS A CA 1
ATOM 1424 C C . HIS A 1 170 ? 4.735 -21.521 8.075 1.00 83.12 170 HIS A C 1
ATOM 1426 O O . HIS A 1 170 ? 4.432 -21.744 9.247 1.00 83.12 170 HIS A O 1
ATOM 1432 N N . PHE A 1 171 ? 5.268 -20.371 7.657 1.00 83.00 171 PHE A N 1
ATOM 1433 C CA . PHE A 1 171 ? 5.616 -19.253 8.521 1.00 83.00 171 PHE A CA 1
ATOM 1434 C C . PHE A 1 171 ? 4.384 -18.643 9.204 1.00 83.00 171 PHE A C 1
ATOM 1436 O O . PHE A 1 171 ? 4.414 -18.358 10.400 1.00 83.00 171 PHE A O 1
ATOM 1443 N N . ALA A 1 172 ? 3.270 -18.527 8.479 1.00 88.56 172 ALA A N 1
ATOM 1444 C CA . ALA A 1 172 ? 2.051 -17.907 8.987 1.00 88.56 172 ALA A CA 1
ATOM 1445 C C . ALA A 1 172 ? 1.284 -18.752 10.019 1.00 88.56 172 ALA A C 1
ATOM 1447 O O . ALA A 1 172 ? 0.467 -18.206 10.758 1.00 88.56 172 ALA A O 1
ATOM 1448 N N . LYS A 1 173 ? 1.549 -20.064 10.116 1.00 86.69 173 LYS A N 1
ATOM 1449 C CA . LYS A 1 173 ? 0.728 -21.036 10.869 1.00 86.69 173 LYS A CA 1
ATOM 1450 C C . LYS A 1 173 ? 0.418 -20.640 12.320 1.00 86.69 173 LYS A C 1
ATOM 1452 O O . LYS A 1 173 ? -0.638 -21.004 12.826 1.00 86.69 173 LYS A O 1
ATOM 1457 N N . ASN A 1 174 ? 1.336 -19.937 12.984 1.00 87.06 174 ASN A N 1
ATOM 1458 C CA . ASN A 1 174 ? 1.196 -19.547 14.391 1.00 87.06 174 ASN A CA 1
ATOM 1459 C C . ASN A 1 174 ? 0.916 -18.048 14.590 1.00 87.06 174 ASN A C 1
ATOM 1461 O O . ASN A 1 174 ? 0.804 -17.616 15.734 1.00 87.06 174 ASN A O 1
ATOM 1465 N N . GLU A 1 175 ? 0.857 -17.252 13.518 1.00 92.44 175 GLU A N 1
ATOM 1466 C CA . GLU A 1 175 ? 0.636 -15.802 13.611 1.00 92.44 175 GLU A CA 1
ATOM 1467 C C . GLU A 1 175 ? -0.613 -15.310 12.877 1.00 92.44 175 GLU A C 1
ATOM 1469 O O . GLU A 1 175 ? -1.096 -14.230 13.206 1.00 92.44 175 GLU A O 1
ATOM 1474 N N . ILE A 1 176 ? -1.138 -16.064 11.906 1.00 96.00 176 ILE A N 1
ATOM 1475 C CA . ILE A 1 176 ? -2.284 -15.653 11.094 1.00 96.00 176 ILE A CA 1
ATOM 1476 C C . ILE A 1 176 ? -3.616 -16.026 11.749 1.00 96.00 176 ILE A C 1
ATOM 1478 O O . ILE A 1 176 ? -3.827 -17.156 12.187 1.00 96.00 176 ILE A O 1
ATOM 1482 N N . GLU A 1 177 ? -4.532 -15.068 11.770 1.00 96.75 177 GLU A N 1
ATOM 1483 C CA . GLU A 1 177 ? -5.914 -15.220 12.215 1.00 96.75 177 GLU A CA 1
ATOM 1484 C C . GLU A 1 177 ? -6.859 -14.823 11.059 1.00 96.75 177 GLU A C 1
ATOM 1486 O O . GLU A 1 177 ? -6.474 -14.069 10.161 1.00 96.75 177 GLU A O 1
ATOM 1491 N N . GLU A 1 178 ? -8.099 -15.320 11.064 1.00 97.12 178 GLU A N 1
ATOM 1492 C CA . GLU A 1 178 ? -9.175 -14.837 10.184 1.00 97.12 178 GLU A CA 1
ATOM 1493 C C . GLU A 1 178 ? -10.182 -14.032 11.007 1.00 97.12 178 GLU A C 1
ATOM 1495 O O . GLU A 1 178 ? -10.626 -14.490 12.060 1.00 97.12 178 GLU A O 1
ATOM 1500 N N . VAL A 1 179 ? -10.577 -12.862 10.504 1.00 96.62 179 VAL A N 1
ATOM 1501 C CA . VAL A 1 179 ? -11.590 -12.003 11.132 1.00 96.62 179 VAL A CA 1
ATOM 1502 C C . VAL A 1 179 ? -12.685 -11.621 10.145 1.00 96.62 179 VAL A C 1
ATOM 1504 O O . VAL A 1 179 ? -12.426 -11.409 8.957 1.00 96.62 179 VAL A O 1
ATOM 1507 N N . ASP A 1 180 ? -13.910 -11.505 10.654 1.00 96.06 180 ASP A N 1
ATOM 1508 C CA . ASP A 1 180 ? -15.067 -11.041 9.894 1.00 96.06 180 ASP A CA 1
ATOM 1509 C C . ASP A 1 180 ? -15.198 -9.519 10.028 1.00 96.06 180 ASP A C 1
ATOM 1511 O O . ASP A 1 180 ? -15.424 -8.996 11.120 1.00 96.06 180 ASP A O 1
ATOM 1515 N N . VAL A 1 181 ? -15.073 -8.801 8.909 1.00 95.75 181 VAL A N 1
ATOM 1516 C CA . VAL A 1 181 ? -15.162 -7.335 8.866 1.00 95.75 181 VAL A CA 1
ATOM 1517 C C . VAL A 1 181 ? -16.516 -6.914 8.306 1.00 95.75 181 VAL A C 1
ATOM 1519 O O . VAL A 1 181 ? -16.811 -7.137 7.129 1.00 95.75 181 VAL A O 1
ATOM 1522 N N . PHE A 1 182 ? -17.349 -6.306 9.149 1.00 92.06 182 PHE A N 1
ATOM 1523 C CA . PHE A 1 182 ? -18.740 -5.949 8.844 1.00 92.06 182 PHE A CA 1
ATOM 1524 C C . PHE A 1 182 ? -18.837 -4.572 8.170 1.00 92.06 182 PHE A C 1
ATOM 1526 O O . PHE A 1 182 ? -18.806 -3.543 8.843 1.00 92.06 182 PHE A O 1
ATOM 1533 N N . ILE A 1 183 ? -18.955 -4.541 6.837 1.00 87.31 183 ILE A N 1
ATOM 1534 C CA . ILE A 1 183 ? -18.979 -3.279 6.069 1.00 87.31 183 ILE A CA 1
ATOM 1535 C C . ILE A 1 183 ? -20.394 -2.708 5.911 1.00 87.31 183 ILE A C 1
ATOM 1537 O O . ILE A 1 183 ? -20.587 -1.495 5.920 1.00 87.31 183 ILE A O 1
ATOM 1541 N N . GLU A 1 184 ? -21.384 -3.580 5.727 1.00 80.00 184 GLU A N 1
ATOM 1542 C CA . GLU A 1 184 ? -22.795 -3.230 5.538 1.00 80.00 184 GLU A CA 1
ATOM 1543 C C . GLU A 1 184 ? -23.659 -4.143 6.411 1.00 80.00 184 GLU A C 1
ATOM 1545 O O . GLU A 1 184 ? -23.220 -5.225 6.805 1.00 80.00 184 GLU A O 1
ATOM 1550 N N . GLU A 1 185 ? -24.898 -3.737 6.693 1.00 75.50 185 GLU A N 1
ATOM 1551 C CA . GLU A 1 185 ? -25.831 -4.553 7.475 1.00 75.50 185 GLU A CA 1
ATOM 1552 C C . GLU A 1 185 ? -25.939 -5.978 6.906 1.00 75.50 185 GLU A C 1
ATOM 1554 O O . GLU A 1 185 ? -26.335 -6.194 5.759 1.00 75.50 185 GLU A O 1
ATOM 1559 N N . GLY A 1 186 ? -25.535 -6.961 7.715 1.00 70.75 186 GLY A N 1
ATOM 1560 C CA . GLY A 1 186 ? -25.572 -8.383 7.366 1.00 70.75 186 GLY A CA 1
ATOM 1561 C C . GLY A 1 186 ? -24.514 -8.858 6.363 1.00 70.75 186 GLY A C 1
ATOM 1562 O O . GLY A 1 186 ? -24.498 -10.047 6.049 1.00 70.75 186 GLY A O 1
ATOM 1563 N N . LYS A 1 187 ? -23.619 -7.988 5.871 1.00 85.56 187 LYS A N 1
ATOM 1564 C CA . LYS A 1 187 ? -22.528 -8.370 4.960 1.00 85.56 187 LYS A CA 1
ATOM 1565 C C . LYS A 1 187 ? -21.172 -8.178 5.623 1.00 85.56 187 LYS A C 1
ATOM 1567 O O . LYS A 1 187 ? -20.800 -7.068 6.006 1.00 85.56 187 LYS A O 1
ATOM 1572 N N . PHE A 1 188 ? -20.411 -9.261 5.677 1.00 91.75 188 PHE A N 1
ATOM 1573 C CA . PHE A 1 188 ? -19.037 -9.257 6.155 1.00 91.75 188 PHE A CA 1
ATOM 1574 C C . PHE A 1 188 ? -18.084 -9.767 5.079 1.00 91.75 188 PHE A C 1
ATOM 1576 O O . PHE A 1 188 ? -18.483 -10.480 4.154 1.00 91.75 188 PHE A O 1
ATOM 1583 N N . ILE A 1 189 ? -16.818 -9.393 5.215 1.00 94.88 189 ILE A N 1
ATOM 1584 C CA . ILE A 1 189 ? -15.721 -9.917 4.407 1.00 94.88 189 ILE A CA 1
ATOM 1585 C C . ILE A 1 189 ? -14.693 -10.511 5.349 1.00 94.88 189 ILE A C 1
ATOM 1587 O O . ILE A 1 189 ? -14.315 -9.888 6.339 1.00 94.88 189 ILE A O 1
ATOM 1591 N N . LYS A 1 190 ? -14.231 -11.712 5.011 1.00 97.00 190 LYS A N 1
ATOM 1592 C CA . LYS A 1 190 ? -13.139 -12.361 5.722 1.00 97.00 190 LYS A CA 1
ATOM 1593 C C . LYS A 1 190 ? -11.812 -11.721 5.359 1.00 97.00 190 LYS A C 1
ATOM 1595 O O . LYS A 1 190 ? -11.483 -11.614 4.175 1.00 97.00 190 LYS A O 1
ATOM 1600 N N . GLN A 1 191 ? -11.042 -11.357 6.373 1.00 98.25 191 GLN A N 1
ATOM 1601 C CA . GLN A 1 191 ? -9.682 -10.864 6.209 1.00 98.25 191 GLN A CA 1
ATOM 1602 C C . GLN A 1 191 ? -8.702 -11.695 7.033 1.00 98.25 191 GLN A C 1
ATOM 1604 O O . GLN A 1 191 ? -8.986 -12.049 8.175 1.00 98.25 191 GLN A O 1
ATOM 1609 N N . TYR A 1 192 ? -7.533 -11.964 6.457 1.00 98.38 192 TYR A N 1
ATOM 1610 C CA . TYR A 1 192 ? -6.377 -12.476 7.177 1.00 98.38 192 TYR A CA 1
ATOM 1611 C C . TYR A 1 192 ? -5.713 -11.341 7.951 1.00 98.38 192 TYR A C 1
ATOM 1613 O O . TYR A 1 192 ? -5.444 -10.270 7.393 1.00 98.38 192 TYR A O 1
ATOM 1621 N N . ILE A 1 193 ? -5.429 -11.579 9.228 1.00 98.19 193 ILE A N 1
ATOM 1622 C CA . ILE A 1 193 ? -4.845 -10.590 10.127 1.00 98.19 193 ILE A CA 1
ATOM 1623 C C . ILE A 1 193 ? -3.725 -11.192 10.971 1.00 98.19 193 ILE A C 1
ATOM 1625 O O . ILE A 1 193 ? -3.811 -12.313 11.457 1.00 98.19 193 ILE A O 1
ATOM 1629 N N . CYS A 1 194 ? -2.655 -10.421 11.128 1.00 97.12 194 CYS A N 1
ATOM 1630 C CA . CYS A 1 194 ? -1.586 -10.637 12.095 1.00 97.12 194 CYS A CA 1
ATOM 1631 C C . CYS A 1 194 ? -0.825 -9.315 12.279 1.00 97.12 194 CYS A C 1
ATOM 1633 O O . CYS A 1 194 ? -1.018 -8.370 11.505 1.00 97.12 194 CYS A O 1
ATOM 1635 N N . ASN A 1 195 ? 0.084 -9.240 13.258 1.00 96.31 195 ASN A N 1
ATOM 1636 C CA . ASN A 1 195 ? 0.861 -8.015 13.496 1.00 96.31 195 ASN A CA 1
ATOM 1637 C C . ASN A 1 195 ? 1.692 -7.620 12.266 1.00 96.31 195 ASN A C 1
ATOM 1639 O O . ASN A 1 195 ? 1.791 -6.433 11.959 1.00 96.31 195 ASN A O 1
ATOM 1643 N N . ARG A 1 196 ? 2.236 -8.601 11.530 1.00 95.25 196 ARG A N 1
ATOM 1644 C CA . ARG A 1 196 ? 3.024 -8.371 10.309 1.00 95.25 196 ARG A CA 1
ATOM 1645 C C . ARG A 1 196 ? 2.206 -7.669 9.228 1.00 95.25 196 ARG A C 1
ATOM 1647 O O . ARG A 1 196 ? 2.651 -6.655 8.695 1.00 95.25 196 ARG A O 1
ATOM 1654 N N . LEU A 1 197 ? 1.000 -8.164 8.943 1.00 97.56 197 LEU A N 1
ATOM 1655 C CA . LEU A 1 197 ? 0.098 -7.547 7.969 1.00 97.56 197 LEU A CA 1
ATOM 1656 C C . LEU A 1 197 ? -0.350 -6.161 8.444 1.00 97.56 197 LEU A C 1
ATOM 1658 O O . LEU A 1 197 ? -0.197 -5.188 7.708 1.00 97.56 197 LEU A O 1
ATOM 1662 N N . TRP A 1 198 ? -0.824 -6.045 9.688 1.00 98.31 198 TRP A N 1
ATOM 1663 C CA . TRP A 1 198 ? -1.333 -4.779 10.226 1.00 98.31 198 TRP A CA 1
ATOM 1664 C C . TRP A 1 198 ? -0.273 -3.670 10.231 1.00 98.31 198 TRP A C 1
ATOM 1666 O O . TRP A 1 198 ? -0.557 -2.518 9.919 1.00 98.31 198 TRP A O 1
ATOM 1676 N N . CYS A 1 199 ? 0.979 -4.010 10.530 1.00 97.25 199 CYS A N 1
ATOM 1677 C CA . CYS A 1 199 ? 2.073 -3.044 10.613 1.00 97.25 199 CYS A CA 1
ATOM 1678 C C . CYS A 1 199 ? 2.868 -2.877 9.306 1.00 97.25 199 CYS A C 1
ATOM 1680 O O . CYS A 1 199 ? 3.861 -2.147 9.293 1.00 97.25 199 CYS A O 1
ATOM 1682 N N . SER A 1 200 ? 2.463 -3.519 8.203 1.00 95.50 200 SER A N 1
ATOM 1683 C CA . SER A 1 200 ? 3.232 -3.516 6.944 1.00 95.50 200 SER A CA 1
ATOM 1684 C C . SER A 1 200 ? 3.481 -2.102 6.413 1.00 95.50 200 SER A C 1
ATOM 1686 O O . SER A 1 200 ? 4.608 -1.744 6.099 1.00 95.50 200 SER A O 1
ATOM 1688 N N . TYR A 1 201 ? 2.458 -1.248 6.412 1.00 96.12 201 TYR A N 1
ATOM 1689 C CA . TYR A 1 201 ? 2.566 0.141 5.952 1.00 96.12 201 TYR A CA 1
ATOM 1690 C C . TYR A 1 201 ? 3.451 1.041 6.834 1.00 96.12 201 TYR A C 1
ATOM 1692 O O . TYR A 1 201 ? 3.788 2.152 6.440 1.00 96.12 201 TYR A O 1
ATOM 1700 N N . ARG A 1 202 ? 3.831 0.580 8.032 1.00 93.94 202 ARG A N 1
ATOM 1701 C CA . ARG A 1 202 ? 4.787 1.269 8.908 1.00 93.94 202 ARG A CA 1
ATOM 1702 C C . ARG A 1 202 ? 6.215 0.770 8.719 1.00 93.94 202 ARG A C 1
ATOM 1704 O O . ARG A 1 202 ? 7.140 1.520 8.997 1.00 93.94 202 ARG A O 1
ATOM 1711 N N . GLY A 1 203 ? 6.408 -0.471 8.266 1.00 92.25 203 GLY A N 1
ATOM 1712 C CA . GLY A 1 203 ? 7.738 -1.088 8.228 1.00 92.25 203 GLY A CA 1
ATOM 1713 C C . GLY A 1 203 ? 8.310 -1.375 9.626 1.00 92.25 203 GLY A C 1
ATOM 1714 O O . GLY A 1 203 ? 9.518 -1.337 9.833 1.00 92.25 203 GLY A O 1
ATOM 1715 N N . THR A 1 204 ? 7.450 -1.612 10.626 1.00 92.12 204 THR A N 1
ATOM 1716 C CA . THR A 1 204 ? 7.853 -1.872 12.028 1.00 92.12 204 THR A CA 1
ATOM 1717 C C . THR A 1 204 ? 7.921 -3.358 12.383 1.00 92.12 204 THR A C 1
ATOM 1719 O O . THR A 1 204 ? 8.296 -3.716 13.498 1.00 92.12 204 THR A O 1
ATOM 1722 N N . GLN A 1 205 ? 7.537 -4.234 11.457 1.00 90.38 205 GLN A N 1
ATOM 1723 C CA . GLN A 1 205 ? 7.608 -5.687 11.588 1.00 90.38 205 GLN A CA 1
ATOM 1724 C C . GLN A 1 205 ? 8.422 -6.243 10.424 1.00 90.38 205 GLN A C 1
ATOM 1726 O O . GLN A 1 205 ? 8.439 -5.651 9.346 1.00 90.38 205 GLN A O 1
ATOM 1731 N N . VAL A 1 206 ? 9.062 -7.397 10.624 1.00 84.19 206 VAL A N 1
ATOM 1732 C CA . VAL A 1 206 ? 9.770 -8.094 9.542 1.00 84.19 206 VAL A CA 1
ATOM 1733 C C . VAL A 1 206 ? 8.753 -8.443 8.455 1.00 84.19 206 VAL A C 1
ATOM 1735 O O . VAL A 1 206 ? 7.885 -9.277 8.656 1.00 84.19 206 VAL A O 1
ATOM 1738 N N . SER A 1 207 ? 8.805 -7.788 7.311 1.00 85.56 207 SER A N 1
ATOM 1739 C CA . SER A 1 207 ? 7.909 -8.031 6.181 1.00 85.56 207 SER A CA 1
ATOM 1740 C C . SER A 1 207 ? 8.688 -7.767 4.899 1.00 85.56 207 SER A C 1
ATOM 1742 O O . SER A 1 207 ? 9.884 -7.491 4.942 1.00 85.56 207 SER A O 1
ATOM 1744 N N . THR A 1 208 ? 8.026 -7.851 3.754 1.00 91.94 208 THR A N 1
ATOM 1745 C CA . THR A 1 208 ? 8.662 -7.577 2.464 1.00 91.94 208 THR A CA 1
ATOM 1746 C C . THR A 1 208 ? 8.740 -6.063 2.253 1.00 91.94 208 THR A C 1
ATOM 1748 O O . THR A 1 208 ? 7.710 -5.384 2.348 1.00 91.94 208 THR A O 1
ATOM 1751 N N . TYR A 1 209 ? 9.911 -5.532 1.901 1.00 94.06 209 TYR A N 1
ATOM 1752 C CA . TYR A 1 209 ? 10.076 -4.093 1.649 1.00 94.06 209 TYR A CA 1
ATOM 1753 C C . TYR A 1 209 ? 9.172 -3.573 0.525 1.00 94.06 209 TYR A C 1
ATOM 1755 O O . TYR A 1 209 ? 8.654 -2.454 0.598 1.00 94.06 209 TYR A O 1
ATOM 1763 N N . LEU A 1 210 ? 8.915 -4.417 -0.479 1.00 96.31 210 LEU A N 1
ATOM 1764 C CA . LEU A 1 210 ? 8.002 -4.121 -1.576 1.00 96.31 210 LEU A CA 1
ATOM 1765 C C . LEU A 1 210 ? 6.581 -3.835 -1.069 1.00 96.31 210 LEU A C 1
ATOM 1767 O O . LEU A 1 210 ? 6.057 -2.749 -1.307 1.00 96.31 210 LEU A O 1
ATOM 1771 N N . LEU A 1 211 ? 5.956 -4.775 -0.345 1.00 96.69 211 LEU A N 1
ATOM 1772 C CA . LEU A 1 211 ? 4.592 -4.576 0.157 1.00 96.69 211 LEU A CA 1
ATOM 1773 C C . LEU A 1 211 ? 4.519 -3.372 1.095 1.00 96.69 211 LEU A C 1
ATOM 1775 O O . LEU A 1 211 ? 3.575 -2.592 0.983 1.00 96.69 211 LEU A O 1
ATOM 1779 N N . SER A 1 212 ? 5.503 -3.178 1.976 1.00 96.94 212 SER A N 1
ATOM 1780 C CA . SER A 1 212 ? 5.547 -1.999 2.847 1.00 96.94 212 SER A CA 1
ATOM 1781 C C . SER A 1 212 ? 5.536 -0.701 2.032 1.00 96.94 212 SER A C 1
ATOM 1783 O O . SER A 1 212 ? 4.710 0.172 2.291 1.00 96.94 212 SER A O 1
ATOM 1785 N N . SER A 1 213 ? 6.354 -0.617 0.979 1.00 97.69 213 SER A N 1
ATOM 1786 C CA . SER A 1 213 ? 6.420 0.541 0.074 1.00 97.69 213 SER A CA 1
ATOM 1787 C C . SER A 1 213 ? 5.100 0.802 -0.660 1.00 97.69 213 SER A C 1
ATOM 1789 O O . SER A 1 213 ? 4.657 1.947 -0.747 1.00 97.69 213 SER A O 1
ATOM 1791 N N . ILE A 1 214 ? 4.418 -0.252 -1.128 1.00 98.56 214 ILE A N 1
ATOM 1792 C CA . ILE A 1 214 ? 3.094 -0.149 -1.768 1.00 98.56 214 ILE A CA 1
ATOM 1793 C C . ILE A 1 214 ? 2.060 0.427 -0.787 1.00 98.56 214 ILE A C 1
ATOM 1795 O O . ILE A 1 214 ? 1.299 1.331 -1.138 1.00 98.56 214 ILE A O 1
ATOM 1799 N N . HIS A 1 215 ? 2.032 -0.067 0.454 1.00 98.62 215 HIS A N 1
ATOM 1800 C CA . HIS A 1 215 ? 1.073 0.405 1.454 1.00 98.62 215 HIS A CA 1
ATOM 1801 C C . HIS A 1 215 ? 1.391 1.823 1.952 1.00 98.62 215 HIS A C 1
ATOM 1803 O O . HIS A 1 215 ? 0.466 2.605 2.170 1.00 98.62 215 HIS A O 1
ATOM 1809 N N . MET A 1 216 ? 2.672 2.181 2.081 1.00 98.31 216 MET A N 1
ATOM 1810 C CA . MET A 1 216 ? 3.100 3.554 2.376 1.00 98.31 216 MET A CA 1
ATOM 1811 C C . MET A 1 216 ? 2.676 4.516 1.265 1.00 98.31 216 MET A C 1
ATOM 1813 O O . MET A 1 216 ? 2.151 5.591 1.552 1.00 98.31 216 MET A O 1
ATOM 1817 N N . ALA A 1 217 ? 2.856 4.127 -0.002 1.00 98.62 217 ALA A N 1
ATOM 1818 C CA . ALA A 1 217 ? 2.419 4.916 -1.151 1.00 98.62 217 ALA A CA 1
ATOM 1819 C C . ALA A 1 217 ? 0.904 5.158 -1.122 1.00 98.62 217 ALA A C 1
ATOM 1821 O O . ALA A 1 217 ? 0.460 6.289 -1.325 1.00 98.62 217 ALA A O 1
ATOM 1822 N N . LEU A 1 218 ? 0.123 4.115 -0.816 1.00 98.88 218 LEU A N 1
ATOM 1823 C CA . LEU A 1 218 ? -1.327 4.210 -0.665 1.00 98.88 218 LEU A CA 1
ATOM 1824 C C . LEU A 1 218 ? -1.718 5.174 0.463 1.00 98.88 218 LEU A C 1
ATOM 1826 O O . LEU A 1 218 ? -2.499 6.094 0.229 1.00 98.88 218 LEU A O 1
ATOM 1830 N N . GLU A 1 219 ? -1.165 4.995 1.667 1.00 98.69 219 GLU A N 1
ATOM 1831 C CA . GLU A 1 219 ? -1.436 5.871 2.813 1.00 98.69 219 GLU A CA 1
ATOM 1832 C C . GLU A 1 219 ? -1.126 7.329 2.465 1.00 98.69 219 GLU A C 1
ATOM 1834 O O . GLU A 1 219 ? -1.999 8.197 2.549 1.00 98.69 219 GLU A O 1
ATOM 1839 N N . LYS A 1 220 ? 0.106 7.591 2.024 1.00 98.31 220 LYS A N 1
ATOM 1840 C CA . LYS A 1 220 ? 0.584 8.935 1.717 1.00 98.31 220 LYS A CA 1
ATOM 1841 C C . LYS A 1 220 ? -0.265 9.608 0.647 1.00 98.31 220 LYS A C 1
ATOM 1843 O O . LYS A 1 220 ? -0.650 10.764 0.813 1.00 98.31 220 LYS A O 1
ATOM 1848 N N . PHE A 1 221 ? -0.616 8.881 -0.414 1.00 98.44 221 PHE A N 1
ATOM 1849 C CA . PHE A 1 221 ? -1.473 9.404 -1.469 1.00 98.44 221 PHE A CA 1
ATOM 1850 C C . PHE A 1 221 ? -2.818 9.895 -0.919 1.00 98.44 221 PHE A C 1
ATOM 1852 O O . PHE A 1 221 ? -3.231 11.009 -1.245 1.00 98.44 221 PHE A O 1
ATOM 1859 N N . PHE A 1 222 ? -3.484 9.112 -0.063 1.00 98.62 222 PHE A N 1
ATOM 1860 C CA . PHE A 1 222 ? -4.745 9.526 0.556 1.00 98.62 222 PHE A CA 1
ATOM 1861 C C . PHE A 1 222 ? -4.561 10.705 1.520 1.00 98.62 222 PHE A C 1
ATOM 1863 O O . PHE A 1 222 ? -5.334 11.662 1.456 1.00 98.62 222 PHE A O 1
ATOM 1870 N N . LEU A 1 223 ? -3.531 10.679 2.371 1.00 97.88 223 LEU A N 1
ATOM 1871 C CA . LEU A 1 223 ? -3.242 11.766 3.314 1.00 97.88 223 LEU A CA 1
ATOM 1872 C C . LEU A 1 223 ? -2.991 13.105 2.605 1.00 97.88 223 LEU A C 1
ATOM 1874 O O . LEU A 1 223 ? -3.453 14.148 3.069 1.00 97.88 223 LEU A O 1
ATOM 1878 N N . GLU A 1 224 ? -2.302 13.090 1.466 1.00 96.69 224 GLU A N 1
ATOM 1879 C CA . GLU A 1 224 ? -1.975 14.300 0.710 1.00 96.69 224 GLU A CA 1
ATOM 1880 C C . GLU A 1 224 ? -3.139 14.767 -0.175 1.00 96.69 224 GLU A C 1
ATOM 1882 O O . GLU A 1 224 ? -3.516 15.940 -0.135 1.00 96.69 224 GLU A O 1
ATOM 1887 N N . ASN A 1 225 ? -3.754 13.859 -0.940 1.00 96.25 225 ASN A N 1
ATOM 1888 C CA . ASN A 1 225 ? -4.722 14.227 -1.980 1.00 96.25 225 ASN A CA 1
ATOM 1889 C C . ASN A 1 225 ? -6.163 14.341 -1.466 1.00 96.25 225 ASN A C 1
ATOM 1891 O O . ASN A 1 225 ? -6.971 15.046 -2.070 1.00 96.25 225 ASN A O 1
ATOM 1895 N N . PHE A 1 226 ? -6.501 13.704 -0.339 1.00 95.62 226 PHE A N 1
ATOM 1896 C CA . PHE A 1 226 ? -7.856 13.745 0.227 1.00 95.62 226 PHE A CA 1
ATOM 1897 C C . PHE A 1 226 ? -7.988 14.654 1.450 1.00 95.62 226 PHE A C 1
ATOM 1899 O O . PHE A 1 226 ? -9.095 14.821 1.969 1.00 95.62 226 PHE A O 1
ATOM 1906 N N . LYS A 1 227 ? -6.915 15.347 1.857 1.00 92.62 227 LYS A N 1
ATOM 1907 C CA . LYS A 1 227 ? -6.946 16.311 2.969 1.00 92.62 227 LYS A CA 1
ATOM 1908 C C . LYS A 1 227 ? -8.091 17.315 2.849 1.00 92.62 227 LYS A C 1
ATOM 1910 O O . LYS A 1 227 ? -8.777 17.584 3.833 1.00 92.62 227 LYS A O 1
ATOM 1915 N N . ASN A 1 228 ? -8.351 17.806 1.637 1.00 91.56 228 ASN A N 1
ATOM 1916 C CA . ASN A 1 228 ? -9.420 18.765 1.339 1.00 91.56 228 ASN A CA 1
ATOM 1917 C C . ASN A 1 228 ? -10.612 18.143 0.593 1.00 91.56 228 ASN A C 1
ATOM 1919 O O . ASN A 1 228 ? -11.533 18.865 0.224 1.00 91.56 228 ASN A O 1
ATOM 1923 N N . ALA A 1 229 ? -10.618 16.823 0.380 1.00 92.38 229 ALA A N 1
ATOM 1924 C CA . ALA A 1 229 ? -11.725 16.149 -0.284 1.00 92.38 229 ALA A CA 1
ATOM 1925 C C . ALA A 1 229 ? -12.999 16.180 0.573 1.00 92.38 229 ALA A C 1
ATOM 1927 O O . ALA A 1 229 ? -12.941 16.279 1.808 1.00 92.38 229 ALA A O 1
ATOM 1928 N N . ASP A 1 230 ? -14.140 16.076 -0.110 1.00 94.62 230 ASP A N 1
ATOM 1929 C CA . ASP A 1 230 ? -15.445 15.882 0.513 1.00 94.62 230 ASP A CA 1
ATOM 1930 C C . ASP A 1 230 ? -15.484 14.566 1.306 1.00 94.62 230 ASP A C 1
ATOM 1932 O O . ASP A 1 230 ? -14.914 13.554 0.887 1.00 94.62 230 ASP A O 1
ATOM 1936 N N . SER A 1 231 ? -16.188 14.592 2.441 1.00 95.00 231 SER A N 1
ATOM 1937 C CA . SER A 1 231 ? -16.336 13.448 3.345 1.00 95.00 231 SER A CA 1
ATOM 1938 C C . SER A 1 231 ? -16.878 12.215 2.615 1.00 95.00 231 SER A C 1
ATOM 1940 O O . SER A 1 231 ? -16.265 11.151 2.665 1.00 95.00 231 SER A O 1
ATOM 1942 N N . LYS A 1 232 ? -17.942 12.362 1.811 1.00 96.56 232 LYS A N 1
ATOM 1943 C CA . LYS A 1 232 ? -18.557 11.229 1.101 1.00 96.56 232 LYS A CA 1
ATOM 1944 C C . LYS A 1 232 ? -17.604 10.619 0.086 1.00 96.56 232 LYS A C 1
ATOM 1946 O O . LYS A 1 232 ? -17.592 9.403 -0.090 1.00 96.56 232 LYS A O 1
ATOM 1951 N N . VAL A 1 233 ? -16.806 11.451 -0.584 1.00 97.88 233 VAL A N 1
ATOM 1952 C CA . VAL A 1 233 ? -15.816 10.982 -1.557 1.00 97.88 233 VAL A CA 1
ATOM 1953 C C . VAL A 1 233 ? -14.737 10.165 -0.849 1.00 97.88 233 VAL A C 1
ATOM 1955 O O . VAL A 1 233 ? -14.490 9.032 -1.257 1.00 97.88 233 VAL A O 1
ATOM 1958 N N . LEU A 1 234 ? -14.148 10.683 0.233 1.00 98.19 234 LEU A N 1
ATOM 1959 C CA . LEU A 1 234 ? -13.149 9.947 1.013 1.00 98.19 234 LEU A CA 1
ATOM 1960 C C . LEU A 1 234 ? -13.724 8.636 1.568 1.00 98.19 234 LEU A C 1
ATOM 1962 O O . LEU A 1 234 ? -13.163 7.569 1.322 1.00 98.19 234 LEU A O 1
ATOM 1966 N N . GLU A 1 235 ? -14.872 8.691 2.245 1.00 97.75 235 GLU A N 1
ATOM 1967 C CA . GLU A 1 235 ? -15.522 7.507 2.813 1.00 97.75 235 GLU A CA 1
ATOM 1968 C C . GLU A 1 235 ? -15.846 6.462 1.742 1.00 97.75 235 GLU A C 1
ATOM 1970 O O . GLU A 1 235 ? -15.633 5.272 1.968 1.00 97.75 235 GLU A O 1
ATOM 1975 N N . SER A 1 236 ? -16.296 6.875 0.551 1.00 97.81 236 SER A N 1
ATOM 1976 C CA . SER A 1 236 ? -16.609 5.936 -0.532 1.00 97.81 236 SER A CA 1
ATOM 1977 C C . SER A 1 236 ? -15.398 5.101 -0.961 1.00 97.81 236 SER A C 1
ATOM 1979 O O . SER A 1 236 ? -15.535 3.893 -1.165 1.00 97.81 236 SER A O 1
ATOM 1981 N N . TRP A 1 237 ? -14.210 5.709 -1.025 1.00 98.56 237 TRP A N 1
ATOM 1982 C CA . TRP A 1 237 ? -12.970 5.017 -1.373 1.00 98.56 237 TRP A CA 1
ATOM 1983 C C . TRP A 1 237 ? -12.446 4.146 -0.240 1.00 98.56 237 TRP A C 1
ATOM 1985 O O . TRP A 1 237 ? -12.034 3.016 -0.489 1.00 98.56 237 TRP A O 1
ATOM 1995 N N . LEU A 1 238 ? -12.502 4.626 1.003 1.00 98.69 238 LEU A N 1
ATOM 1996 C CA . LEU A 1 238 ? -12.087 3.831 2.159 1.00 98.69 238 LEU A CA 1
ATOM 1997 C C . LEU A 1 238 ? -12.981 2.598 2.337 1.00 98.69 238 LEU A C 1
ATOM 1999 O O . LEU A 1 238 ? -12.480 1.492 2.530 1.00 98.69 238 LEU A O 1
ATOM 2003 N N . LEU A 1 239 ? -14.297 2.750 2.171 1.00 97.88 239 LEU A N 1
ATOM 2004 C CA . LEU A 1 239 ? -15.219 1.616 2.147 1.00 97.88 239 LEU A CA 1
ATOM 2005 C C . LEU A 1 239 ? -14.958 0.713 0.937 1.00 97.88 239 LEU A C 1
ATOM 2007 O O . LEU A 1 239 ? -15.041 -0.501 1.072 1.00 97.88 239 LEU A O 1
ATOM 2011 N N . PHE A 1 240 ? -14.628 1.257 -0.239 1.00 98.25 240 PHE A N 1
ATOM 2012 C CA . PHE A 1 240 ? -14.244 0.442 -1.397 1.00 98.25 240 PHE A CA 1
ATOM 2013 C C . PHE A 1 240 ? -13.007 -0.424 -1.107 1.00 98.25 240 PHE A C 1
ATOM 2015 O O . PHE A 1 240 ? -13.025 -1.610 -1.427 1.00 98.25 240 PHE A O 1
ATOM 2022 N N . LEU A 1 241 ? -11.978 0.122 -0.454 1.00 98.69 241 LEU A N 1
ATOM 2023 C CA . LEU A 1 241 ? -10.791 -0.635 -0.042 1.00 98.69 241 LEU A CA 1
ATOM 2024 C C . LEU A 1 241 ? -11.153 -1.777 0.916 1.00 98.69 241 LEU A C 1
ATOM 2026 O O . LEU A 1 241 ? -10.797 -2.927 0.664 1.00 98.69 241 LEU A O 1
ATOM 2030 N N . LEU A 1 242 ? -11.923 -1.481 1.969 1.00 98.12 242 LEU A N 1
ATOM 2031 C CA . LEU A 1 242 ? -12.365 -2.493 2.935 1.00 98.12 242 LEU A CA 1
ATOM 2032 C C . LEU A 1 242 ? -13.252 -3.571 2.288 1.00 98.12 242 LEU A C 1
ATOM 2034 O O . LEU A 1 242 ? -13.156 -4.740 2.654 1.00 98.12 242 LEU A O 1
ATOM 2038 N N . ARG A 1 243 ? -14.082 -3.195 1.301 1.00 97.00 243 ARG A N 1
ATOM 2039 C CA . ARG A 1 243 ? -14.972 -4.121 0.580 1.00 97.00 243 ARG A CA 1
ATOM 2040 C C . ARG A 1 243 ? -14.245 -5.127 -0.315 1.00 97.00 243 ARG A C 1
ATOM 2042 O O . ARG A 1 243 ? -14.828 -6.143 -0.680 1.00 97.00 243 ARG A O 1
ATOM 2049 N N . ASN A 1 244 ? -13.020 -4.826 -0.728 1.00 97.88 244 ASN A N 1
ATOM 2050 C CA . ASN A 1 244 ? -12.330 -5.584 -1.773 1.00 97.88 244 ASN A CA 1
ATOM 2051 C C . ASN A 1 244 ? -10.998 -6.185 -1.300 1.00 97.88 244 ASN A C 1
ATOM 2053 O O . ASN A 1 244 ? -10.263 -6.754 -2.106 1.00 97.88 244 ASN A O 1
ATOM 2057 N N . THR A 1 245 ? -10.683 -6.089 -0.006 1.00 98.00 245 THR A N 1
ATOM 2058 C CA . THR A 1 245 ? -9.470 -6.671 0.579 1.00 98.00 245 THR A CA 1
ATOM 2059 C C . THR A 1 245 ? -9.766 -7.952 1.358 1.00 98.00 245 THR A C 1
ATOM 2061 O O . THR A 1 245 ? -10.769 -8.063 2.060 1.00 98.00 245 THR A O 1
ATOM 2064 N N . LYS A 1 246 ? -8.842 -8.905 1.265 1.00 98.06 246 LYS A N 1
ATOM 2065 C CA . LYS A 1 246 ? -8.704 -10.090 2.122 1.00 98.06 246 LYS A CA 1
ATOM 2066 C C . LYS A 1 246 ? -7.552 -9.939 3.116 1.00 98.06 246 LYS A C 1
ATOM 2068 O O . LYS A 1 246 ? -7.297 -10.856 3.886 1.00 98.06 246 LYS A O 1
ATOM 2073 N N . SER A 1 247 ? -6.835 -8.818 3.083 1.00 98.38 247 SER A N 1
ATOM 2074 C CA . SER A 1 247 ? -5.719 -8.528 3.978 1.00 98.38 247 SER A CA 1
ATOM 2075 C C . SER A 1 247 ? -6.054 -7.390 4.923 1.00 98.38 247 SER A C 1
ATOM 2077 O O . SER A 1 247 ? -6.437 -6.296 4.489 1.00 98.38 247 SER A O 1
ATOM 2079 N N . ALA A 1 248 ? -5.792 -7.612 6.207 1.00 98.25 248 ALA A N 1
ATOM 2080 C CA . ALA A 1 248 ? -5.870 -6.569 7.212 1.00 98.25 248 ALA A CA 1
ATOM 2081 C C . ALA A 1 248 ? -4.791 -5.481 7.045 1.00 98.25 248 ALA A C 1
ATOM 2083 O O . ALA A 1 248 ? -4.916 -4.423 7.655 1.00 98.25 248 ALA A O 1
ATOM 2084 N N . SER A 1 249 ? -3.775 -5.667 6.190 1.00 98.62 249 SER A N 1
ATOM 2085 C CA . SER A 1 249 ? -2.807 -4.603 5.869 1.00 98.62 249 SER A CA 1
ATOM 2086 C C . SER A 1 249 ? -3.466 -3.400 5.182 1.00 98.62 249 SER A C 1
ATOM 2088 O O . SER A 1 249 ? -3.119 -2.255 5.467 1.00 98.62 249 SER A O 1
ATOM 2090 N N . ILE A 1 250 ? -4.477 -3.634 4.335 1.00 98.81 250 ILE A N 1
ATOM 2091 C CA . ILE A 1 250 ? -5.282 -2.561 3.731 1.00 98.81 250 ILE A CA 1
ATOM 2092 C C . ILE A 1 250 ? -6.190 -1.919 4.784 1.00 98.81 250 ILE A C 1
ATOM 2094 O O . ILE A 1 250 ? -6.293 -0.695 4.834 1.00 98.81 250 ILE A O 1
ATOM 2098 N N . SER A 1 251 ? -6.799 -2.716 5.667 1.00 98.69 251 SER A N 1
ATOM 2099 C CA . SER A 1 251 ? -7.602 -2.199 6.785 1.00 98.69 251 SER A CA 1
ATOM 2100 C C . SER A 1 251 ? -6.777 -1.341 7.747 1.00 98.69 251 SER A C 1
ATOM 2102 O O . SER A 1 251 ? -7.282 -0.338 8.249 1.00 98.69 251 SER A O 1
ATOM 2104 N N . ALA A 1 252 ? -5.497 -1.658 7.946 1.00 98.75 252 ALA A N 1
ATOM 2105 C CA . ALA A 1 252 ? -4.578 -0.846 8.735 1.00 98.75 252 ALA A CA 1
ATOM 2106 C C . ALA A 1 252 ? -4.249 0.499 8.062 1.00 98.75 252 ALA A C 1
ATOM 2108 O O . ALA A 1 252 ? -4.252 1.531 8.732 1.00 98.75 252 ALA A O 1
ATOM 2109 N N . VAL A 1 253 ? -4.053 0.522 6.736 1.00 98.88 253 VAL A N 1
ATOM 2110 C CA . VAL A 1 253 ? -3.908 1.781 5.976 1.00 98.88 253 VAL A CA 1
ATOM 2111 C C . VAL A 1 253 ? -5.178 2.627 6.083 1.00 98.88 253 VAL A C 1
ATOM 2113 O O . VAL A 1 253 ? -5.102 3.817 6.386 1.00 98.88 253 VAL A O 1
ATOM 2116 N N . VAL A 1 254 ? -6.354 2.016 5.899 1.00 98.88 254 VAL A N 1
ATOM 2117 C CA . VAL A 1 254 ? -7.647 2.695 6.085 1.00 98.88 254 VAL A CA 1
ATOM 2118 C C . VAL A 1 254 ? -7.772 3.246 7.506 1.00 98.88 254 VAL A C 1
ATOM 2120 O O . VAL A 1 254 ? -8.152 4.402 7.669 1.00 98.88 254 VAL A O 1
ATOM 2123 N N . THR A 1 255 ? -7.393 2.465 8.521 1.00 98.81 255 THR A N 1
ATOM 2124 C CA . THR A 1 255 ? -7.379 2.896 9.928 1.00 98.81 255 THR A CA 1
ATOM 2125 C C . THR A 1 255 ? -6.507 4.134 10.118 1.00 98.81 255 THR A C 1
ATOM 2127 O O . THR A 1 255 ? -6.958 5.104 10.720 1.00 98.81 255 THR A O 1
ATOM 2130 N N . SER A 1 256 ? -5.306 4.164 9.536 1.00 98.69 256 SER A N 1
ATOM 2131 C CA . SER A 1 256 ? -4.431 5.338 9.601 1.00 98.69 256 SER A CA 1
ATOM 2132 C C . SER A 1 256 ? -5.076 6.596 9.011 1.00 98.69 256 SER A C 1
ATOM 2134 O O . SER A 1 256 ? -5.058 7.664 9.624 1.00 98.69 256 SER A O 1
ATOM 2136 N N . ILE A 1 257 ? -5.724 6.464 7.849 1.00 98.69 257 ILE A N 1
ATOM 2137 C CA . ILE A 1 257 ? -6.411 7.578 7.177 1.00 98.69 257 ILE A CA 1
ATOM 2138 C C . ILE A 1 257 ? -7.615 8.059 8.004 1.00 98.69 257 ILE A C 1
ATOM 2140 O O . ILE A 1 257 ? -7.849 9.263 8.108 1.00 98.69 257 ILE A O 1
ATOM 2144 N N . VAL A 1 258 ? -8.359 7.138 8.625 1.00 98.56 258 VAL A N 1
ATOM 2145 C CA . VAL A 1 258 ? -9.468 7.459 9.539 1.00 98.56 258 VAL A CA 1
ATOM 2146 C C . VAL A 1 258 ? -8.962 8.235 10.759 1.00 98.56 258 VAL A C 1
ATOM 2148 O O . VAL A 1 258 ? -9.531 9.269 11.105 1.00 98.56 258 VAL A O 1
ATOM 2151 N N . LEU A 1 259 ? -7.852 7.801 11.366 1.00 98.25 259 LEU A N 1
ATOM 2152 C CA . LEU A 1 259 ? -7.215 8.502 12.487 1.00 98.25 259 LEU A CA 1
ATOM 2153 C C . LEU A 1 259 ? -6.697 9.895 12.090 1.00 98.25 259 LEU A C 1
ATOM 2155 O O . LEU A 1 259 ? -6.685 10.803 12.920 1.00 98.25 259 LEU A O 1
ATOM 2159 N N . ALA A 1 260 ? -6.286 10.085 10.833 1.00 97.56 260 ALA A N 1
ATOM 2160 C CA . ALA A 1 260 ? -5.845 11.378 10.308 1.00 97.56 260 ALA A CA 1
ATOM 2161 C C . ALA A 1 260 ? -6.997 12.343 9.992 1.00 97.56 260 ALA A C 1
ATOM 2163 O O . ALA A 1 260 ? -6.831 13.559 10.111 1.00 97.56 260 ALA A O 1
ATOM 2164 N N . PHE A 1 261 ? -8.164 11.820 9.610 1.00 96.06 261 PHE A N 1
ATOM 2165 C CA . PHE A 1 261 ? -9.339 12.613 9.241 1.00 96.06 261 PHE A CA 1
ATOM 2166 C C . PHE A 1 261 ? -10.599 12.172 10.000 1.00 96.06 261 PHE A C 1
ATOM 2168 O O . PHE A 1 261 ? -11.612 11.842 9.367 1.00 96.06 261 PHE A O 1
ATOM 2175 N N . PRO A 1 262 ? -10.592 12.204 11.346 1.00 94.06 262 PRO A N 1
ATOM 2176 C CA . PRO A 1 262 ? -11.671 11.640 12.153 1.00 94.06 262 PRO A CA 1
ATOM 2177 C C . PRO A 1 262 ? -13.018 12.311 11.864 1.00 94.06 262 PRO A C 1
ATOM 2179 O O . PRO A 1 262 ? -14.043 11.644 11.750 1.00 94.06 262 PRO A O 1
ATOM 2182 N N . GLU A 1 263 ? -13.031 13.621 11.622 1.00 90.81 263 GLU A N 1
ATOM 2183 C CA . GLU A 1 263 ? -14.273 14.356 11.353 1.00 90.81 263 GLU A CA 1
ATOM 2184 C C . GLU A 1 263 ? -14.901 14.057 9.985 1.00 90.81 263 GLU A C 1
ATOM 2186 O O . GLU A 1 263 ? -16.078 14.341 9.773 1.00 90.81 263 GLU A O 1
ATOM 2191 N N . LYS A 1 264 ? -14.138 13.465 9.059 1.00 92.81 264 LYS A N 1
ATOM 2192 C CA . LYS A 1 264 ? -14.587 13.144 7.696 1.00 92.81 264 LYS A CA 1
ATOM 2193 C C . LYS A 1 264 ? -14.916 11.672 7.487 1.00 92.81 264 LYS A C 1
ATOM 2195 O O . LYS A 1 264 ? -15.284 11.303 6.384 1.00 92.81 264 LYS A O 1
ATOM 2200 N N . THR A 1 265 ? -14.680 10.818 8.477 1.00 95.88 265 THR A N 1
ATOM 2201 C CA . THR A 1 265 ? -14.622 9.368 8.239 1.00 95.88 265 THR A CA 1
ATOM 2202 C C . THR A 1 265 ? -15.394 8.549 9.263 1.00 95.88 265 THR A C 1
ATOM 2204 O O . THR A 1 265 ? -15.159 7.350 9.409 1.00 95.88 265 THR A O 1
ATOM 2207 N N . PHE A 1 266 ? -16.359 9.164 9.954 1.00 95.19 266 PHE A N 1
ATOM 2208 C CA . PHE A 1 266 ? -17.148 8.483 10.978 1.00 95.19 266 PHE A CA 1
ATOM 2209 C C . PHE A 1 266 ? -17.856 7.226 10.444 1.00 95.19 266 PHE A C 1
ATOM 2211 O O . PHE A 1 266 ? -17.916 6.217 11.144 1.00 95.19 266 PHE A O 1
ATOM 2218 N N . ASN A 1 267 ? -18.345 7.219 9.194 1.00 95.25 267 ASN A N 1
ATOM 2219 C CA . ASN A 1 267 ? -18.987 6.023 8.641 1.00 95.25 267 ASN A CA 1
ATOM 2220 C C . ASN A 1 267 ? -18.017 4.861 8.446 1.00 95.25 267 ASN A C 1
ATOM 2222 O O . ASN A 1 267 ? -18.410 3.708 8.611 1.00 95.25 267 ASN A O 1
ATOM 2226 N N . VAL A 1 268 ? -16.754 5.161 8.152 1.00 97.69 268 VAL A N 1
ATOM 2227 C CA . VAL A 1 268 ? -15.687 4.161 8.055 1.00 97.69 268 VAL A CA 1
ATOM 2228 C C . VAL A 1 268 ? -15.249 3.724 9.451 1.00 97.69 268 VAL A C 1
ATOM 2230 O O . VAL A 1 268 ? -15.094 2.532 9.692 1.00 97.69 268 VAL A O 1
ATOM 2233 N N . ALA A 1 269 ? -15.124 4.654 10.403 1.00 97.62 269 ALA A N 1
ATOM 2234 C CA . ALA A 1 269 ? -14.768 4.334 11.783 1.00 97.62 269 ALA A CA 1
ATOM 2235 C C . ALA A 1 269 ? -15.759 3.346 12.420 1.00 97.62 269 ALA A C 1
ATOM 2237 O O . ALA A 1 269 ? -15.339 2.369 13.032 1.00 97.62 269 ALA A O 1
ATOM 2238 N N . LYS A 1 270 ? -17.068 3.515 12.179 1.00 95.44 270 LYS A N 1
ATOM 2239 C CA . LYS A 1 270 ? -18.103 2.552 12.604 1.00 95.44 270 LYS A CA 1
ATOM 2240 C C . LYS A 1 270 ? -17.860 1.130 12.100 1.00 95.44 270 LYS A C 1
ATOM 2242 O O . LYS A 1 270 ? -18.173 0.174 12.801 1.00 95.44 270 LYS A O 1
ATOM 2247 N N . VAL A 1 271 ? -17.352 0.980 10.879 1.00 96.12 271 VAL A N 1
ATOM 2248 C CA . VAL A 1 271 ? -17.007 -0.330 10.310 1.00 96.12 271 VAL A CA 1
ATOM 2249 C C . VAL A 1 271 ? -15.804 -0.922 11.044 1.00 96.12 271 VAL A C 1
ATOM 2251 O O . VAL A 1 271 ? -15.826 -2.092 11.422 1.00 96.12 271 VAL A O 1
ATOM 2254 N N . LEU A 1 272 ? -14.783 -0.105 11.313 1.00 97.75 272 LEU A N 1
ATOM 2255 C CA . LEU A 1 272 ? -13.593 -0.536 12.051 1.00 97.75 272 LEU A CA 1
ATOM 2256 C C . LEU A 1 272 ? -13.940 -0.960 13.488 1.00 97.75 272 LEU A C 1
ATOM 2258 O O . LEU A 1 272 ? -13.488 -2.008 13.941 1.00 97.75 272 LEU A O 1
ATOM 2262 N N . PHE A 1 273 ? -14.805 -0.212 14.178 1.00 97.00 273 PHE A N 1
ATOM 2263 C CA . PHE A 1 273 ? -15.216 -0.509 15.555 1.00 97.00 273 PHE A CA 1
ATOM 2264 C C . PHE A 1 273 ? -16.061 -1.781 15.692 1.00 97.00 273 PHE A C 1
ATOM 2266 O O . PHE A 1 273 ? -16.107 -2.375 16.767 1.00 97.00 273 PHE A O 1
ATOM 2273 N N . GLN A 1 274 ? -16.693 -2.249 14.614 1.00 94.81 274 GLN A N 1
ATOM 2274 C CA . GLN A 1 274 ? -17.431 -3.518 14.600 1.00 94.81 274 GLN A CA 1
ATOM 2275 C C . GLN A 1 274 ? -16.532 -4.762 14.530 1.00 94.81 274 GLN A C 1
ATOM 2277 O O . GLN A 1 274 ? -17.045 -5.878 14.604 1.00 94.81 274 GLN A O 1
ATOM 2282 N N . THR A 1 275 ? -15.213 -4.586 14.418 1.00 94.50 275 THR A N 1
ATOM 2283 C CA . THR A 1 275 ? -14.243 -5.686 14.408 1.00 94.50 275 THR A CA 1
ATOM 2284 C C . THR A 1 275 ? -13.329 -5.575 15.628 1.00 94.50 275 THR A C 1
ATOM 2286 O O . THR A 1 275 ? -12.346 -4.836 15.606 1.00 94.50 275 THR A O 1
ATOM 2289 N N . LYS A 1 276 ? -13.637 -6.315 16.704 1.00 93.81 276 LYS A N 1
ATOM 2290 C CA . LYS A 1 276 ? -12.916 -6.224 17.993 1.00 93.81 276 LYS A CA 1
ATOM 2291 C C . LYS A 1 276 ? -11.392 -6.363 17.859 1.00 93.81 276 LYS A C 1
ATOM 2293 O O . LYS A 1 276 ? -10.639 -5.678 18.544 1.00 93.81 276 LYS A O 1
ATOM 2298 N N . ASP A 1 277 ? -10.929 -7.222 16.951 1.00 95.31 277 ASP A N 1
ATOM 2299 C CA . ASP A 1 277 ? -9.508 -7.515 16.774 1.00 95.31 277 ASP A CA 1
ATOM 2300 C C . ASP A 1 277 ? -8.709 -6.301 16.302 1.00 95.31 277 ASP A C 1
ATOM 2302 O O . ASP A 1 277 ? -7.551 -6.138 16.693 1.00 95.31 277 ASP A O 1
ATOM 2306 N N . PHE A 1 278 ? -9.331 -5.395 15.542 1.00 98.00 278 PHE A N 1
ATOM 2307 C CA . PHE A 1 278 ? -8.664 -4.189 15.056 1.00 98.00 278 PHE A CA 1
ATOM 2308 C C . PHE A 1 278 ? -8.173 -3.300 16.203 1.00 98.00 278 PHE A C 1
ATOM 2310 O O . PHE A 1 278 ? -7.087 -2.735 16.093 1.00 98.00 278 PHE A O 1
ATOM 2317 N N . PHE A 1 279 ? -8.887 -3.234 17.334 1.00 97.56 279 PHE A N 1
ATOM 2318 C CA . PHE A 1 279 ? -8.431 -2.477 18.507 1.00 97.56 279 PHE A CA 1
ATOM 2319 C C . PHE A 1 279 ? -7.107 -3.015 19.056 1.00 97.56 279 PHE A C 1
ATOM 2321 O O . PHE A 1 279 ? -6.170 -2.248 19.283 1.00 97.56 279 PHE A O 1
ATOM 2328 N N . ARG A 1 280 ? -6.996 -4.341 19.208 1.00 95.69 280 ARG A N 1
ATOM 2329 C CA . ARG A 1 280 ? -5.775 -5.004 19.692 1.00 95.69 280 ARG A CA 1
ATOM 2330 C C . ARG A 1 280 ? -4.597 -4.751 18.753 1.00 95.69 280 ARG A C 1
ATOM 2332 O O . ARG A 1 280 ? -3.518 -4.375 19.216 1.00 95.69 280 ARG A O 1
ATOM 2339 N N . PHE A 1 281 ? -4.789 -4.963 17.452 1.00 97.75 281 PHE A N 1
ATOM 2340 C CA . PHE A 1 281 ? -3.718 -4.798 16.468 1.00 97.75 281 PHE A CA 1
ATOM 2341 C C . PHE A 1 281 ? -3.296 -3.333 16.308 1.00 97.75 281 PHE A C 1
ATOM 2343 O O . PHE A 1 281 ? -2.099 -3.048 16.224 1.00 97.75 281 PHE A O 1
ATOM 2350 N N . ASP A 1 282 ? -4.239 -2.390 16.350 1.00 98.31 282 ASP A N 1
ATOM 2351 C CA . ASP A 1 282 ? -3.914 -0.969 16.245 1.00 98.31 282 ASP A CA 1
ATOM 2352 C C . ASP A 1 282 ? -3.258 -0.404 17.512 1.00 98.31 282 ASP A C 1
ATOM 2354 O O . ASP A 1 282 ? -2.338 0.410 17.420 1.00 98.31 282 ASP A O 1
ATOM 2358 N N . MET A 1 283 ? -3.642 -0.894 18.695 1.00 96.31 283 MET A N 1
ATOM 2359 C CA . MET A 1 283 ? -2.934 -0.579 19.938 1.00 96.31 283 MET A CA 1
ATOM 2360 C C . MET A 1 283 ? -1.475 -1.058 19.879 1.00 96.31 283 MET A C 1
ATOM 2362 O O . MET A 1 283 ? -0.571 -0.303 20.236 1.00 96.31 283 MET A O 1
ATOM 2366 N N . ASN A 1 284 ? -1.219 -2.281 19.398 1.00 96.19 284 ASN A N 1
ATOM 2367 C CA . ASN A 1 284 ? 0.148 -2.787 19.226 1.00 96.19 284 ASN A CA 1
ATOM 2368 C C . ASN A 1 284 ? 0.948 -1.910 18.249 1.00 96.19 284 ASN A C 1
ATOM 2370 O O . ASN A 1 284 ? 2.055 -1.467 18.559 1.00 96.19 284 ASN A O 1
ATOM 2374 N N . ARG A 1 285 ? 0.344 -1.563 17.110 1.00 97.12 285 ARG A N 1
ATOM 2375 C CA . ARG A 1 285 ? 0.933 -0.647 16.128 1.00 97.12 285 ARG A CA 1
ATOM 2376 C C . ARG A 1 285 ? 1.308 0.702 16.761 1.00 97.12 285 ARG A C 1
ATOM 2378 O O . ARG A 1 285 ? 2.411 1.182 16.516 1.00 97.12 285 ARG A O 1
ATOM 2385 N N . MET A 1 286 ? 0.476 1.266 17.642 1.00 96.12 286 MET A N 1
ATOM 2386 C CA . MET A 1 286 ? 0.806 2.495 18.386 1.00 96.12 286 MET A CA 1
ATOM 2387 C C . MET A 1 286 ? 1.999 2.328 19.319 1.00 96.12 286 MET A C 1
ATOM 2389 O O . MET A 1 286 ? 2.857 3.207 19.383 1.00 96.12 286 MET A O 1
ATOM 2393 N N . VAL A 1 287 ? 2.082 1.203 20.030 1.00 95.25 287 VAL A N 1
ATOM 2394 C CA . VAL A 1 287 ? 3.220 0.912 20.912 1.00 95.25 287 VAL A CA 1
ATOM 2395 C C . VAL A 1 287 ? 4.525 0.847 20.116 1.00 95.25 287 VAL A C 1
ATOM 2397 O O . VAL A 1 287 ? 5.520 1.420 20.557 1.00 95.25 287 VAL A O 1
ATOM 2400 N N . LEU A 1 288 ? 4.515 0.215 18.939 1.00 95.75 288 LEU A N 1
ATOM 2401 C CA . LEU A 1 288 ? 5.677 0.141 18.048 1.00 95.75 288 LEU A CA 1
ATOM 2402 C C . LEU A 1 288 ? 6.087 1.518 17.500 1.00 95.75 288 LEU A C 1
ATOM 2404 O O . LEU A 1 288 ? 7.280 1.825 17.445 1.00 95.75 288 LEU A O 1
ATOM 2408 N N . ASP A 1 289 ? 5.117 2.367 17.148 1.00 94.75 289 ASP A N 1
ATOM 2409 C CA . ASP A 1 289 ? 5.376 3.709 16.608 1.00 94.75 289 ASP A CA 1
ATOM 2410 C C . ASP A 1 289 ? 6.162 4.595 17.598 1.00 94.75 289 ASP A C 1
ATOM 2412 O O . ASP A 1 289 ? 7.000 5.392 17.170 1.00 94.75 289 ASP A O 1
ATOM 2416 N N . ARG A 1 290 ? 5.994 4.403 18.919 1.00 93.06 290 ARG A N 1
ATOM 2417 C CA . ARG A 1 290 ? 6.677 5.202 19.964 1.00 93.06 290 ARG A CA 1
ATOM 2418 C C . ARG A 1 290 ? 8.199 5.193 19.861 1.00 93.06 290 ARG A C 1
ATOM 2420 O O . ARG A 1 290 ? 8.836 6.189 20.195 1.00 93.06 290 ARG A O 1
ATOM 2427 N N . THR A 1 291 ? 8.789 4.075 19.443 1.00 93.25 291 THR A N 1
ATOM 2428 C CA . THR A 1 291 ? 10.250 3.921 19.333 1.00 93.25 291 THR A CA 1
ATOM 2429 C C . THR A 1 291 ? 10.734 3.884 17.888 1.00 93.25 291 THR A C 1
ATOM 2431 O O . THR A 1 291 ? 11.943 3.911 17.648 1.00 93.25 291 THR A O 1
ATOM 2434 N N . HIS A 1 292 ? 9.822 3.847 16.911 1.00 94.56 292 HIS A N 1
ATOM 2435 C CA . HIS A 1 292 ? 10.173 3.610 15.515 1.00 94.56 292 HIS A CA 1
ATOM 2436 C C . HIS A 1 292 ? 11.095 4.692 14.944 1.00 94.56 292 HIS A C 1
ATOM 2438 O O . HIS A 1 292 ? 12.125 4.368 14.355 1.00 94.56 292 HIS A O 1
ATOM 2444 N N . LYS A 1 293 ? 10.801 5.974 15.200 1.00 95.44 293 LYS A N 1
ATOM 2445 C CA . LYS A 1 293 ? 11.630 7.094 14.725 1.00 95.44 293 LYS A CA 1
ATOM 2446 C C . LYS A 1 293 ? 13.079 6.982 15.195 1.00 95.44 293 LYS A C 1
ATOM 2448 O O . LYS A 1 293 ? 14.002 7.112 14.395 1.00 95.44 293 LYS A O 1
ATOM 2453 N N . SER A 1 294 ? 13.282 6.716 16.488 1.00 94.50 294 SER A N 1
ATOM 2454 C CA . SER A 1 294 ? 14.624 6.521 17.044 1.00 94.50 294 SER A CA 1
ATOM 2455 C C . SER A 1 294 ? 15.326 5.312 16.430 1.00 94.50 294 SER A C 1
ATOM 2457 O O . SER A 1 294 ? 16.520 5.394 16.152 1.00 94.50 294 SER A O 1
ATOM 2459 N N . SER A 1 295 ? 14.603 4.218 16.164 1.00 92.56 295 SER A N 1
ATOM 2460 C CA . SER A 1 295 ? 15.169 3.047 15.490 1.00 92.56 295 SER A CA 1
ATOM 2461 C C . SER A 1 295 ? 15.615 3.373 14.063 1.00 92.56 295 SER A C 1
ATOM 2463 O O . SER A 1 295 ? 16.730 3.016 13.698 1.00 92.56 295 SER A O 1
ATOM 2465 N N . LEU A 1 296 ? 14.807 4.102 13.285 1.00 92.56 296 LEU A N 1
ATOM 2466 C CA . LEU A 1 296 ? 15.160 4.515 11.921 1.00 92.56 296 LEU A CA 1
ATOM 2467 C C . LEU A 1 296 ? 16.391 5.426 11.888 1.00 92.56 296 LEU A C 1
ATOM 2469 O O . LEU A 1 296 ? 17.307 5.189 11.107 1.00 92.56 296 LEU A O 1
ATOM 2473 N N . ILE A 1 297 ? 16.444 6.432 12.768 1.00 92.56 297 ILE A N 1
ATOM 2474 C CA . ILE A 1 297 ? 17.613 7.317 12.898 1.00 92.56 297 ILE A CA 1
ATOM 2475 C C . ILE A 1 297 ? 18.857 6.500 13.270 1.00 92.56 297 ILE A C 1
ATOM 2477 O O . ILE A 1 297 ? 19.910 6.678 12.665 1.00 92.56 297 ILE A O 1
ATOM 2481 N N . SER A 1 298 ? 18.729 5.563 14.215 1.00 90.25 298 SER A N 1
ATOM 2482 C CA . SER A 1 298 ? 19.850 4.706 14.625 1.00 90.25 298 SER A CA 1
ATOM 2483 C C . SER A 1 298 ? 20.346 3.813 13.484 1.00 90.25 298 SER A C 1
ATOM 2485 O O . SER A 1 298 ? 21.550 3.614 13.354 1.00 90.25 298 SER A O 1
ATOM 2487 N N . LEU A 1 299 ? 19.439 3.282 12.655 1.00 86.88 299 LEU A N 1
ATOM 2488 C CA . LEU A 1 299 ? 19.795 2.464 11.493 1.00 86.88 299 LEU A CA 1
ATOM 2489 C C . LEU A 1 299 ? 20.532 3.286 10.430 1.00 86.88 299 LEU A C 1
ATOM 2491 O O . LEU A 1 299 ? 21.583 2.854 9.962 1.00 86.88 299 LEU A O 1
ATOM 2495 N N . ARG A 1 300 ? 20.021 4.480 10.108 1.00 86.19 300 ARG A N 1
ATOM 2496 C CA . ARG A 1 300 ? 20.641 5.404 9.148 1.00 86.19 300 ARG A CA 1
ATOM 2497 C C . ARG A 1 300 ? 22.041 5.838 9.589 1.00 86.19 300 ARG A C 1
ATOM 2499 O O . ARG A 1 300 ? 22.977 5.838 8.797 1.00 86.19 300 ARG A O 1
ATOM 2506 N N . ASP A 1 301 ? 22.191 6.211 10.859 1.00 85.06 301 ASP A N 1
ATOM 2507 C CA . ASP A 1 301 ? 23.435 6.802 11.364 1.00 85.06 301 ASP A CA 1
ATOM 2508 C C . ASP A 1 301 ? 24.470 5.729 11.783 1.00 85.06 301 ASP A C 1
ATOM 2510 O O . ASP A 1 301 ? 25.662 6.020 11.886 1.00 85.06 301 ASP A O 1
ATOM 2514 N N . GLY A 1 302 ? 24.039 4.481 12.016 1.00 75.56 302 GLY A N 1
ATOM 2515 C CA . GLY A 1 302 ? 24.865 3.402 12.572 1.00 75.56 302 GLY A CA 1
ATOM 2516 C C . GLY A 1 302 ? 25.723 2.607 11.575 1.00 75.56 302 GLY A C 1
ATOM 2517 O O . GLY A 1 302 ? 26.735 2.038 11.984 1.00 75.56 302 GLY A O 1
ATOM 2518 N N . PHE A 1 303 ? 25.375 2.569 10.281 1.00 62.56 303 PHE A N 1
ATOM 2519 C CA . PHE A 1 303 ? 26.040 1.726 9.267 1.00 62.56 303 PHE A CA 1
ATOM 2520 C C . PHE A 1 303 ? 26.823 2.530 8.212 1.00 62.56 303 PHE A C 1
ATOM 2522 O O . PHE A 1 303 ? 26.593 2.403 7.015 1.00 62.56 303 PHE A O 1
ATOM 2529 N N . GLY A 1 304 ? 27.802 3.333 8.643 1.00 60.66 304 GLY A N 1
ATOM 2530 C CA . GLY A 1 304 ? 28.735 4.005 7.720 1.00 60.66 304 GLY A CA 1
ATOM 2531 C C . GLY A 1 304 ? 28.263 5.356 7.164 1.00 60.66 304 GLY A C 1
ATOM 2532 O O . GLY A 1 304 ? 28.931 5.906 6.290 1.00 60.66 304 GLY A O 1
ATOM 2533 N N . GLY A 1 305 ? 27.184 5.917 7.719 1.00 63.25 305 GLY A N 1
ATOM 2534 C CA . GLY A 1 305 ? 26.634 7.227 7.358 1.00 63.25 305 GLY A CA 1
ATOM 2535 C C . GLY A 1 305 ? 25.528 7.157 6.302 1.00 63.25 305 GLY A C 1
ATOM 2536 O O . GLY A 1 305 ? 25.167 6.084 5.833 1.00 63.25 305 GLY A O 1
ATOM 2537 N N . THR A 1 306 ? 24.977 8.317 5.940 1.00 62.00 306 THR A N 1
ATOM 2538 C CA . THR A 1 306 ? 23.874 8.434 4.976 1.00 62.00 306 THR A CA 1
ATOM 2539 C C . THR A 1 306 ? 24.286 7.925 3.594 1.00 62.00 306 THR A C 1
ATOM 2541 O O . THR A 1 306 ? 25.158 8.514 2.951 1.00 62.00 306 THR A O 1
ATOM 2544 N N . ASP A 1 307 ? 23.623 6.876 3.100 1.00 71.31 307 ASP A N 1
ATOM 2545 C CA . ASP A 1 307 ? 23.671 6.551 1.677 1.00 71.31 307 ASP A CA 1
ATOM 2546 C C . ASP A 1 307 ? 22.852 7.604 0.925 1.00 71.31 307 ASP A C 1
ATOM 2548 O O . ASP A 1 307 ? 21.623 7.642 0.999 1.00 71.31 307 ASP A O 1
ATOM 2552 N N . TYR A 1 308 ? 23.534 8.482 0.191 1.00 73.31 308 TYR A N 1
ATOM 2553 C CA . TYR A 1 308 ? 22.885 9.541 -0.578 1.00 73.31 308 TYR A CA 1
ATOM 2554 C C . TYR A 1 308 ? 21.828 9.009 -1.554 1.00 73.31 308 TYR A C 1
ATOM 2556 O O . TYR A 1 308 ? 20.872 9.731 -1.836 1.00 73.31 308 TYR A O 1
ATOM 2564 N N . ARG A 1 309 ? 21.946 7.757 -2.027 1.00 75.25 309 ARG A N 1
ATOM 2565 C CA . ARG A 1 309 ? 20.929 7.126 -2.884 1.00 75.25 309 ARG A CA 1
ATOM 2566 C C . ARG A 1 309 ? 19.626 6.849 -2.139 1.00 75.25 309 ARG A C 1
ATOM 2568 O O . ARG A 1 309 ? 18.565 6.972 -2.734 1.00 75.25 309 ARG A O 1
ATOM 2575 N N . ASN A 1 310 ? 19.708 6.554 -0.843 1.00 83.88 310 ASN A N 1
ATOM 2576 C CA . ASN A 1 310 ? 18.556 6.241 0.002 1.00 83.88 310 ASN A CA 1
ATOM 2577 C C . ASN A 1 310 ? 18.036 7.446 0.793 1.00 83.88 310 ASN A C 1
ATOM 2579 O O . ASN A 1 310 ? 16.965 7.356 1.389 1.00 83.88 310 ASN A O 1
ATOM 2583 N N . SER A 1 311 ? 18.751 8.575 0.770 1.00 86.81 311 SER A N 1
ATOM 2584 C CA . SER A 1 311 ? 18.431 9.782 1.546 1.00 86.81 311 SER A CA 1
ATOM 2585 C C . SER A 1 311 ? 16.959 10.198 1.455 1.00 86.81 311 SER A C 1
ATOM 2587 O O . SER A 1 311 ? 16.303 10.349 2.482 1.00 86.81 311 SER A O 1
ATOM 2589 N N . LEU A 1 312 ? 16.406 10.287 0.241 1.00 90.19 312 LEU A N 1
ATOM 2590 C CA . LEU A 1 312 ? 14.996 10.626 0.020 1.00 90.19 312 LEU A CA 1
ATOM 2591 C C . LEU A 1 312 ? 14.047 9.648 0.729 1.00 90.19 312 LEU A C 1
ATOM 2593 O O . LEU A 1 312 ? 13.070 10.064 1.355 1.00 90.19 312 LEU A O 1
ATOM 2597 N N . HIS A 1 313 ? 14.327 8.351 0.616 1.00 91.81 313 HIS A N 1
ATOM 2598 C CA . HIS A 1 313 ? 13.502 7.288 1.177 1.00 91.81 313 HIS A CA 1
ATOM 2599 C C . HIS A 1 313 ? 13.566 7.294 2.707 1.00 91.81 313 HIS A C 1
ATOM 2601 O O . HIS A 1 313 ? 12.530 7.268 3.369 1.00 91.81 313 HIS A O 1
ATOM 2607 N N . GLU A 1 314 ? 14.762 7.399 3.281 1.00 91.62 314 GLU A N 1
ATOM 2608 C CA . GLU A 1 314 ? 14.981 7.437 4.730 1.00 91.62 314 GLU A CA 1
ATOM 2609 C C . GLU A 1 314 ? 14.382 8.689 5.380 1.00 91.62 314 GLU A C 1
ATOM 2611 O O . GLU A 1 314 ? 13.731 8.602 6.425 1.00 91.62 314 GLU A O 1
ATOM 2616 N N . GLU A 1 315 ? 14.568 9.857 4.760 1.00 91.69 315 GLU A N 1
ATOM 2617 C CA . GLU A 1 315 ? 14.044 11.126 5.263 1.00 91.69 315 GLU A CA 1
ATOM 2618 C C . GLU A 1 315 ? 12.516 11.144 5.298 1.00 91.69 315 GLU A C 1
ATOM 2620 O O . GLU A 1 315 ? 11.940 11.544 6.315 1.00 91.69 315 GLU A O 1
ATOM 2625 N N . ASP A 1 316 ? 11.848 10.681 4.234 1.00 91.38 316 ASP A N 1
ATOM 2626 C CA . ASP A 1 316 ? 10.383 10.631 4.191 1.00 91.38 316 ASP A CA 1
ATOM 2627 C C . ASP A 1 316 ? 9.826 9.718 5.294 1.00 91.38 316 ASP A C 1
ATOM 2629 O O . ASP A 1 316 ? 8.924 10.126 6.027 1.00 91.38 316 ASP A O 1
ATOM 2633 N N . ARG A 1 317 ? 10.429 8.541 5.515 1.00 92.38 317 ARG A N 1
ATOM 2634 C CA . ARG A 1 317 ? 10.023 7.627 6.598 1.00 92.38 317 ARG A CA 1
ATOM 2635 C C . ARG A 1 317 ? 10.178 8.237 7.987 1.00 92.38 317 ARG A C 1
ATOM 2637 O O . ARG A 1 317 ? 9.271 8.131 8.817 1.00 92.38 317 ARG A O 1
ATOM 2644 N N . ILE A 1 318 ? 11.335 8.848 8.261 1.00 94.50 318 ILE A N 1
ATOM 2645 C CA . ILE A 1 318 ? 11.624 9.468 9.561 1.00 94.50 318 ILE A CA 1
ATOM 2646 C C . ILE A 1 318 ? 10.652 10.620 9.805 1.00 94.50 318 ILE A C 1
ATOM 2648 O O . ILE A 1 318 ? 10.116 10.742 10.907 1.00 94.50 318 ILE A O 1
ATOM 2652 N N . LYS A 1 319 ? 10.393 11.438 8.780 1.00 95.06 319 LYS A N 1
ATOM 2653 C CA . LYS A 1 319 ? 9.445 12.550 8.851 1.00 95.06 319 LYS A CA 1
ATOM 2654 C C . LYS A 1 319 ? 8.019 12.064 9.087 1.00 95.06 319 LYS A C 1
ATOM 2656 O O . LYS A 1 319 ? 7.315 12.648 9.902 1.00 95.06 319 LYS A O 1
ATOM 2661 N N . ALA A 1 320 ? 7.605 10.986 8.428 1.00 94.19 320 ALA A N 1
ATOM 2662 C CA . ALA A 1 320 ? 6.263 10.447 8.586 1.00 94.19 320 ALA A CA 1
ATOM 2663 C C . ALA A 1 320 ? 5.987 9.991 10.032 1.00 94.19 320 ALA A C 1
ATOM 2665 O O . ALA A 1 320 ? 4.848 10.026 10.480 1.00 94.19 320 ALA A O 1
ATOM 2666 N N . CYS A 1 321 ? 7.014 9.626 10.813 1.00 95.00 321 CYS A N 1
ATOM 2667 C CA . CYS A 1 321 ? 6.856 9.315 12.240 1.00 95.00 321 CYS A CA 1
ATOM 2668 C C . CYS A 1 321 ? 6.354 10.500 13.087 1.00 95.00 321 CYS A C 1
ATOM 2670 O O . CYS A 1 321 ? 5.849 10.273 14.183 1.00 95.00 321 CYS A O 1
ATOM 2672 N N . ASP A 1 322 ? 6.481 11.737 12.599 1.00 95.88 322 ASP A N 1
ATOM 2673 C CA . ASP A 1 322 ? 5.999 12.942 13.285 1.00 95.88 322 ASP A CA 1
ATOM 2674 C C . ASP A 1 322 ? 4.527 13.268 12.978 1.00 95.88 322 ASP A C 1
ATOM 2676 O O . ASP A 1 322 ? 3.975 14.222 13.534 1.00 95.88 322 ASP A O 1
ATOM 2680 N N . ASP A 1 323 ? 3.867 12.490 12.116 1.00 95.50 323 ASP A N 1
ATOM 2681 C CA . ASP A 1 323 ? 2.460 12.699 11.804 1.00 95.50 323 ASP A CA 1
ATOM 2682 C C . ASP A 1 323 ? 1.580 12.489 13.048 1.00 95.50 323 ASP A C 1
ATOM 2684 O O . ASP A 1 323 ? 1.572 11.425 13.670 1.00 95.50 323 ASP A O 1
ATOM 2688 N N . VAL A 1 324 ? 0.773 13.503 13.383 1.00 95.00 324 VAL A N 1
ATOM 2689 C CA . VAL A 1 324 ? -0.014 13.564 14.633 1.00 95.00 324 VAL A CA 1
ATOM 2690 C C . VAL A 1 324 ? -0.879 12.320 14.847 1.00 95.00 324 VAL A C 1
ATOM 2692 O O . VAL A 1 324 ? -0.953 11.802 15.962 1.00 95.00 324 VAL A O 1
ATOM 2695 N N . HIS A 1 325 ? -1.499 11.815 13.778 1.00 95.50 325 HIS A N 1
ATOM 2696 C CA . HIS A 1 325 ? -2.403 10.668 13.840 1.00 95.50 325 HIS A CA 1
ATOM 2697 C C . HIS A 1 325 ? -1.708 9.356 14.243 1.00 95.50 325 HIS A C 1
ATOM 2699 O O . HIS A 1 325 ? -2.369 8.440 14.721 1.00 95.50 325 HIS A O 1
ATOM 2705 N N . ARG A 1 326 ? -0.377 9.254 14.122 1.00 94.56 326 ARG A N 1
ATOM 2706 C CA . ARG A 1 326 ? 0.376 8.053 14.524 1.00 94.56 326 ARG A CA 1
ATOM 2707 C C . ARG A 1 326 ? 0.454 7.877 16.041 1.00 94.56 326 ARG A C 1
ATOM 2709 O O . ARG A 1 326 ? 0.580 6.755 16.525 1.00 94.56 326 ARG A O 1
ATOM 2716 N N . ASN A 1 327 ? 0.287 8.964 16.795 1.00 93.44 327 ASN A N 1
ATOM 2717 C CA . ASN A 1 327 ? 0.261 8.948 18.261 1.00 93.44 327 ASN A CA 1
ATOM 2718 C C . ASN A 1 327 ? -1.112 8.577 18.851 1.00 93.44 327 ASN A C 1
ATOM 2720 O O . ASN A 1 327 ? -1.260 8.526 20.071 1.00 93.44 327 ASN A O 1
ATOM 2724 N N . THR A 1 328 ? -2.117 8.333 18.007 1.00 94.81 328 THR A N 1
ATOM 2725 C CA . THR A 1 328 ? -3.446 7.865 18.416 1.00 94.81 328 THR A CA 1
ATOM 2726 C C . THR A 1 328 ? -3.717 6.458 17.873 1.00 94.81 328 THR A C 1
ATOM 2728 O O . THR A 1 328 ? -2.888 5.881 17.167 1.00 94.81 328 THR A O 1
ATOM 2731 N N . TYR A 1 329 ? -4.840 5.869 18.268 1.00 97.06 329 TYR A N 1
ATOM 2732 C CA . TYR A 1 329 ? -5.292 4.537 17.869 1.00 97.06 329 TYR A CA 1
ATOM 2733 C C . TYR A 1 329 ? -6.814 4.424 18.039 1.00 97.06 329 TYR A C 1
ATOM 2735 O O . TYR A 1 329 ? -7.457 5.349 18.543 1.00 97.06 329 TYR A O 1
ATOM 2743 N N . LEU A 1 330 ? -7.399 3.307 17.609 1.00 98.12 330 LEU A N 1
ATOM 2744 C CA . LEU A 1 330 ? -8.853 3.128 17.546 1.00 98.12 330 LEU A CA 1
ATOM 2745 C C . LEU A 1 330 ? -9.595 3.367 18.874 1.00 98.12 330 LEU A C 1
ATOM 2747 O O . LEU A 1 330 ? -10.660 3.977 18.831 1.00 98.12 330 LEU A O 1
ATOM 2751 N N . GLU A 1 331 ? -9.058 2.961 20.035 1.00 96.88 331 GLU A N 1
ATOM 2752 C CA . GLU A 1 331 ? -9.735 3.225 21.324 1.00 96.88 331 GLU A CA 1
ATOM 2753 C C . GLU A 1 331 ? -9.841 4.733 21.592 1.00 96.88 331 GLU A C 1
ATOM 2755 O O . GLU A 1 331 ? -10.912 5.244 21.916 1.00 96.88 331 GLU A O 1
ATOM 2760 N N . ASN A 1 332 ? -8.744 5.468 21.381 1.00 95.81 332 ASN A N 1
ATOM 2761 C CA . ASN A 1 332 ? -8.724 6.921 21.535 1.00 95.81 332 ASN A CA 1
ATOM 2762 C C . ASN A 1 332 ? -9.693 7.605 20.570 1.00 95.81 332 ASN A C 1
ATOM 2764 O O . ASN A 1 332 ? -10.311 8.601 20.936 1.00 95.81 332 ASN A O 1
ATOM 2768 N N . LEU A 1 333 ? -9.828 7.089 19.346 1.00 97.00 333 LEU A N 1
ATOM 2769 C CA . LEU A 1 333 ? -10.771 7.626 18.372 1.00 97.00 333 LEU A CA 1
ATOM 2770 C C . LEU A 1 333 ? -12.229 7.374 18.781 1.00 97.00 333 LEU A C 1
ATOM 2772 O O . LEU A 1 333 ? -13.062 8.268 18.642 1.00 97.00 333 LEU A O 1
ATOM 2776 N N . ALA A 1 334 ? -12.537 6.177 19.282 1.00 96.56 334 ALA A N 1
ATOM 2777 C CA . ALA A 1 334 ? -13.874 5.841 19.757 1.00 96.56 334 ALA A CA 1
ATOM 2778 C C . ALA A 1 334 ? -14.297 6.780 20.899 1.00 96.56 334 ALA A C 1
ATOM 2780 O O . ALA A 1 334 ? -15.351 7.410 20.814 1.00 96.56 334 ALA A O 1
ATOM 2781 N N . LEU A 1 335 ? -13.414 6.978 21.884 1.00 94.50 335 LEU A N 1
ATOM 2782 C CA . LEU A 1 335 ? -13.610 7.946 22.964 1.00 94.50 335 LEU A CA 1
ATOM 2783 C C . LEU A 1 335 ? -13.704 9.389 22.439 1.00 94.50 335 LEU A C 1
ATOM 2785 O O . LEU A 1 335 ? -14.535 10.176 22.897 1.00 94.50 335 LEU A O 1
ATOM 2789 N N . HIS A 1 336 ? -12.879 9.752 21.448 1.00 92.25 336 HIS A N 1
ATOM 2790 C CA . HIS A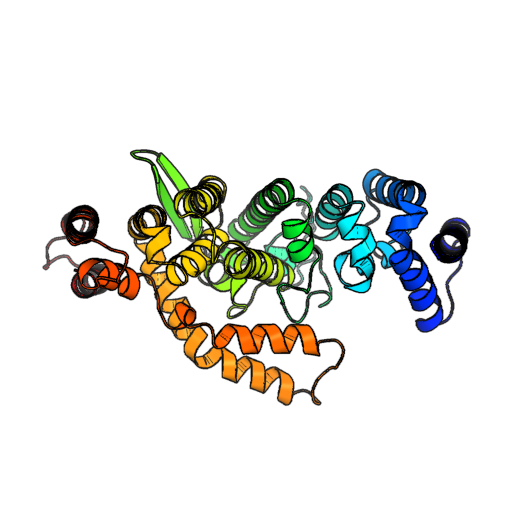 1 336 ? -12.892 11.092 20.853 1.00 92.25 336 HIS A CA 1
ATOM 2791 C C . HIS A 1 336 ? -14.273 11.446 20.299 1.00 92.25 336 HIS A C 1
ATOM 2793 O O . HIS A 1 336 ? -14.792 12.527 20.581 1.00 92.25 336 HIS A O 1
ATOM 2799 N N . TYR A 1 337 ? -14.901 10.521 19.572 1.00 93.25 337 TYR A N 1
ATOM 2800 C CA . TYR A 1 337 ? -16.238 10.724 19.012 1.00 93.25 337 TYR A CA 1
ATOM 2801 C C . TYR A 1 337 ? -17.346 10.862 20.058 1.00 93.25 337 TYR A C 1
ATOM 2803 O O . TYR A 1 337 ? -18.393 11.426 19.736 1.00 93.25 337 TYR A O 1
ATOM 2811 N N . GLN A 1 338 ? -17.132 10.378 21.282 1.00 88.75 338 GLN A N 1
ATOM 2812 C CA . GLN A 1 338 ? -18.096 10.521 22.367 1.00 88.75 338 GLN A CA 1
ATOM 2813 C C . GLN A 1 338 ? -18.050 11.893 23.040 1.00 88.75 338 GLN A C 1
ATOM 2815 O O . GLN A 1 338 ? -19.085 12.391 23.480 1.00 88.75 338 GLN A O 1
ATOM 2820 N N . ILE A 1 339 ? -16.866 12.499 23.147 1.00 84.94 339 ILE A N 1
ATOM 2821 C CA . ILE A 1 339 ? -16.648 13.643 24.045 1.00 84.94 339 ILE A CA 1
ATOM 2822 C C . ILE A 1 339 ? -16.393 14.943 23.275 1.00 84.94 339 ILE A C 1
ATOM 2824 O O . ILE A 1 339 ? -16.808 16.018 23.717 1.00 84.94 339 ILE A O 1
ATOM 2828 N N . PHE A 1 340 ? -15.715 14.883 22.128 1.00 78.69 340 PHE A N 1
ATOM 2829 C CA . PHE A 1 340 ? -15.216 16.086 21.469 1.00 78.69 340 PHE A CA 1
ATOM 2830 C C . PHE A 1 340 ? -16.178 16.646 20.421 1.00 78.69 340 PHE A C 1
ATOM 2832 O O . PHE A 1 340 ? -16.744 15.941 19.587 1.00 78.69 340 PHE A O 1
ATOM 2839 N N . ARG A 1 341 ? -16.298 17.977 20.441 1.00 71.06 341 ARG A N 1
ATOM 2840 C CA . ARG A 1 341 ? -16.991 18.790 19.438 1.00 71.06 341 ARG A CA 1
ATOM 2841 C C . ARG A 1 341 ? -15.946 19.645 18.729 1.00 71.06 341 ARG A C 1
ATOM 2843 O O . ARG A 1 341 ? -15.301 20.469 19.373 1.00 71.06 341 ARG A O 1
ATOM 2850 N N . SER A 1 342 ? -15.757 19.444 17.427 1.00 68.62 342 SER A N 1
ATOM 2851 C CA . SER A 1 342 ? -14.983 20.384 16.605 1.00 68.62 342 SER A CA 1
ATOM 2852 C C . SER A 1 342 ? -15.889 21.514 16.102 1.00 68.62 342 SER A C 1
ATOM 2854 O O . SER A 1 342 ? -17.111 21.384 16.137 1.00 68.62 342 SER A O 1
ATOM 2856 N N . GLU A 1 343 ? -15.313 22.617 15.612 1.00 64.56 343 GLU A N 1
ATOM 2857 C CA . GLU A 1 343 ? -16.077 23.783 15.122 1.00 64.56 343 GLU A CA 1
ATOM 2858 C C . GLU A 1 343 ? -17.114 23.432 14.037 1.00 64.56 343 GLU A C 1
ATOM 2860 O O . GLU A 1 343 ? -18.112 24.131 13.887 1.00 64.56 343 GLU A O 1
ATOM 2865 N N . ASN A 1 344 ? -16.902 22.328 13.313 1.00 69.31 344 ASN A N 1
ATOM 2866 C CA . ASN A 1 344 ? -17.755 21.870 12.214 1.00 69.31 344 ASN A CA 1
ATOM 2867 C C . ASN A 1 344 ? -18.722 20.736 12.601 1.00 69.31 344 ASN A C 1
ATOM 2869 O O . ASN A 1 344 ? -19.379 20.182 11.722 1.00 69.31 344 ASN A O 1
ATOM 2873 N N . VAL A 1 345 ? -18.794 20.355 13.880 1.00 75.88 345 VAL A N 1
ATOM 2874 C CA . VAL A 1 345 ? -19.644 19.259 14.370 1.00 75.88 345 VAL A CA 1
ATOM 2875 C C . VAL A 1 345 ? -20.740 19.833 15.250 1.00 75.88 345 VAL A C 1
ATOM 2877 O O . VAL A 1 345 ? -20.469 20.468 16.271 1.00 75.88 345 VAL A O 1
ATOM 2880 N N . THR A 1 346 ? -21.994 19.602 14.867 1.00 80.69 346 THR A N 1
ATOM 2881 C CA . THR A 1 346 ? -23.136 20.062 15.658 1.00 80.69 346 THR A CA 1
ATOM 2882 C C . THR A 1 346 ? -23.370 19.153 16.864 1.00 80.69 346 THR A C 1
ATOM 2884 O O . THR A 1 346 ? -22.965 17.992 16.895 1.00 80.69 346 THR A O 1
ATOM 2887 N N . GLU A 1 347 ? -24.078 19.656 17.875 1.00 82.69 347 GLU A N 1
ATOM 2888 C CA . GLU A 1 347 ? -24.509 18.836 19.016 1.00 82.69 347 GLU A CA 1
ATOM 2889 C C . GLU A 1 347 ? -25.354 17.631 18.583 1.00 82.69 347 GLU A C 1
ATOM 2891 O O . GLU A 1 347 ? -25.223 16.546 19.145 1.00 82.69 347 GLU A O 1
ATOM 2896 N N . LYS A 1 348 ? -26.168 17.808 17.539 1.00 84.94 348 LYS A N 1
ATOM 2897 C CA . LYS A 1 348 ? -26.956 16.729 16.950 1.00 84.94 348 LYS A CA 1
ATOM 2898 C C . LYS A 1 348 ? -26.060 15.630 16.373 1.00 84.94 348 LYS A C 1
ATOM 2900 O O . LYS A 1 348 ? -26.316 14.462 16.641 1.00 84.94 348 LYS A O 1
ATOM 2905 N N . ASP A 1 349 ? -24.999 15.996 15.655 1.00 84.56 349 ASP A N 1
ATOM 2906 C CA . ASP A 1 349 ? -24.054 15.022 15.093 1.00 84.56 349 ASP A CA 1
ATOM 2907 C C . ASP A 1 349 ? -23.362 14.213 16.197 1.00 84.56 349 ASP A C 1
ATOM 2909 O O . ASP A 1 349 ? -23.159 13.013 16.045 1.00 84.56 349 ASP A O 1
ATOM 2913 N N . VAL A 1 350 ? -23.026 14.840 17.331 1.00 85.62 350 VAL A N 1
ATOM 2914 C CA . VAL A 1 350 ? -22.440 14.124 18.478 1.00 85.62 350 VAL A CA 1
ATOM 2915 C C . VAL A 1 350 ? -23.425 13.137 19.089 1.00 85.62 350 VAL A C 1
ATOM 2917 O O . VAL A 1 350 ? -23.048 11.996 19.336 1.00 85.62 350 VAL A O 1
ATOM 2920 N N . ILE A 1 351 ? -24.683 13.535 19.286 1.00 89.06 351 ILE A N 1
ATOM 2921 C CA . ILE A 1 351 ? -25.718 12.635 19.815 1.00 89.06 351 ILE A CA 1
ATOM 2922 C C . ILE A 1 351 ? -25.919 11.441 18.874 1.00 89.06 351 ILE A C 1
ATOM 2924 O O . ILE A 1 351 ? -25.992 10.302 19.331 1.00 89.06 351 ILE A O 1
ATOM 2928 N N . GLU A 1 352 ? -25.962 11.678 17.561 1.00 91.12 352 GLU A N 1
ATOM 2929 C CA . GLU A 1 352 ? -26.062 10.604 16.567 1.00 91.12 352 GLU A CA 1
ATOM 2930 C C . GLU A 1 352 ? -24.834 9.680 16.606 1.00 91.12 352 GLU A C 1
ATOM 2932 O O . GLU A 1 352 ? -24.984 8.458 16.568 1.00 91.12 352 GLU A O 1
ATOM 2937 N N . ARG A 1 353 ? -23.618 10.233 16.739 1.00 92.12 353 ARG A N 1
ATOM 2938 C CA . ARG A 1 353 ? -22.387 9.440 16.892 1.00 92.12 353 ARG A CA 1
ATOM 2939 C C . ARG A 1 353 ? -22.434 8.572 18.152 1.00 92.12 353 ARG A C 1
ATOM 2941 O O . ARG A 1 353 ? -22.205 7.370 18.048 1.00 92.12 353 ARG A O 1
ATOM 2948 N N . GLN A 1 354 ? -22.772 9.157 19.302 1.00 93.38 354 GLN A N 1
ATOM 2949 C CA . GLN A 1 354 ? -22.884 8.464 20.591 1.00 93.38 354 GLN A CA 1
ATOM 2950 C C . GLN A 1 354 ? -23.885 7.312 20.527 1.00 93.38 354 GLN A C 1
ATOM 2952 O O . GLN A 1 354 ? -23.533 6.188 20.861 1.00 93.38 354 GLN A O 1
ATOM 2957 N N . GLN A 1 355 ? -25.095 7.552 20.012 1.00 95.12 355 GLN A N 1
ATOM 2958 C CA . GLN A 1 355 ? -26.119 6.510 19.885 1.00 95.12 355 GLN A CA 1
ATOM 2959 C C . GLN A 1 355 ? -25.632 5.311 19.069 1.00 95.12 355 GLN A C 1
ATOM 2961 O O . GLN A 1 355 ? -25.912 4.163 19.416 1.00 95.12 355 GLN A O 1
ATOM 2966 N N . VAL A 1 356 ? -24.890 5.563 17.988 1.00 94.94 356 VAL A N 1
ATOM 2967 C CA . VAL A 1 356 ? -24.343 4.478 17.173 1.00 94.94 356 VAL A CA 1
ATOM 2968 C C . VAL A 1 356 ? -23.211 3.744 17.894 1.00 94.94 356 VAL A C 1
ATOM 2970 O O . VAL A 1 356 ? -23.160 2.517 17.828 1.00 94.94 356 VAL A O 1
ATOM 2973 N N . LEU A 1 357 ? -22.321 4.459 18.587 1.00 95.88 357 LEU A N 1
ATOM 2974 C CA . LEU A 1 357 ? -21.230 3.844 19.349 1.00 95.88 357 LEU A CA 1
ATOM 2975 C C . LEU A 1 357 ? -21.749 3.011 20.522 1.00 95.88 357 LEU A C 1
ATOM 2977 O O . LEU A 1 357 ? -21.332 1.864 20.655 1.00 95.88 357 LEU A O 1
ATOM 2981 N N . TRP A 1 358 ? -22.721 3.513 21.286 1.00 96.38 358 TRP A N 1
ATOM 2982 C CA . TRP A 1 358 ? -23.376 2.751 22.351 1.00 96.38 358 TRP A CA 1
ATOM 2983 C C . TRP A 1 358 ? -24.025 1.482 21.812 1.00 96.38 358 TRP A C 1
ATOM 2985 O O . TRP A 1 358 ? -23.815 0.417 22.369 1.00 96.38 358 TRP A O 1
ATOM 2995 N N . GLY A 1 359 ? -24.693 1.536 20.654 1.00 95.94 359 GLY A N 1
ATOM 2996 C CA . GLY A 1 359 ? -25.221 0.325 20.018 1.00 95.94 359 GLY A CA 1
ATOM 2997 C C . GLY A 1 359 ? -24.141 -0.715 19.670 1.00 95.94 359 GLY A C 1
ATOM 2998 O O . GLY A 1 359 ? -24.384 -1.921 19.763 1.00 95.94 359 GLY A O 1
ATOM 2999 N N . ILE A 1 360 ? -22.935 -0.273 19.290 1.00 95.12 360 ILE A N 1
ATOM 3000 C CA . ILE A 1 360 ? -21.785 -1.161 19.056 1.00 95.12 360 ILE A CA 1
ATOM 3001 C C . ILE A 1 360 ? -21.265 -1.728 20.386 1.00 95.12 360 ILE A C 1
ATOM 3003 O O . ILE A 1 360 ? -21.026 -2.933 20.478 1.00 95.12 360 ILE A O 1
ATOM 3007 N N . PHE A 1 361 ? -21.107 -0.894 21.415 1.00 96.12 361 PHE A N 1
ATOM 3008 C CA . PHE A 1 361 ? -20.585 -1.310 22.719 1.00 96.12 361 PHE A CA 1
ATOM 3009 C C . PHE A 1 361 ? -21.553 -2.223 23.464 1.00 96.12 361 PHE A C 1
ATOM 3011 O O . PHE A 1 361 ? -21.132 -3.277 23.930 1.00 96.12 361 PHE A O 1
ATOM 3018 N N . ASP A 1 362 ? -22.848 -1.915 23.472 1.00 96.69 362 ASP A N 1
ATOM 3019 C CA . ASP A 1 362 ? -23.906 -2.763 24.025 1.00 96.69 362 ASP A CA 1
ATOM 3020 C C . ASP A 1 362 ? -23.872 -4.157 23.397 1.00 96.69 362 ASP A C 1
ATOM 3022 O O . ASP A 1 362 ? -23.982 -5.171 24.089 1.00 96.69 362 ASP A O 1
ATOM 3026 N N . LYS A 1 363 ? -23.671 -4.246 22.074 1.00 94.94 363 LYS A N 1
ATOM 3027 C CA . LYS A 1 363 ? -23.513 -5.536 21.390 1.00 94.94 363 LYS A CA 1
ATOM 3028 C C . LYS A 1 363 ? -22.313 -6.314 21.935 1.00 94.94 363 LYS A C 1
ATOM 3030 O O . LYS A 1 363 ? -22.423 -7.527 22.092 1.00 94.94 363 LYS A O 1
ATOM 3035 N N . TYR A 1 364 ? -21.194 -5.653 22.221 1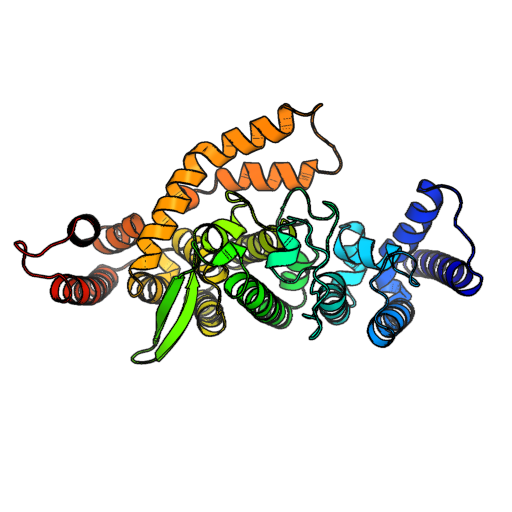.00 95.69 364 TYR A N 1
ATOM 3036 C CA . TYR A 1 364 ? -20.017 -6.307 22.791 1.00 95.69 364 TYR A CA 1
ATOM 3037 C C . TYR A 1 364 ? -20.177 -6.668 24.267 1.00 95.69 364 TYR A C 1
ATOM 3039 O O . TYR A 1 364 ? -19.794 -7.773 24.645 1.00 95.69 364 TYR A O 1
ATOM 3047 N N . TYR A 1 365 ? -20.779 -5.804 25.085 1.00 95.94 365 TYR A N 1
ATOM 3048 C CA . TYR A 1 365 ? -21.090 -6.118 26.479 1.00 95.94 365 TYR A CA 1
ATOM 3049 C C . TYR A 1 365 ? -22.014 -7.335 26.583 1.00 95.94 365 TYR A C 1
ATOM 3051 O O . TYR A 1 365 ? -21.759 -8.223 27.387 1.00 95.94 365 TYR A O 1
ATOM 3059 N N . ASN A 1 366 ? -23.014 -7.447 25.703 1.00 95.44 366 ASN A N 1
ATOM 3060 C CA . ASN A 1 366 ? -23.909 -8.609 25.640 1.00 95.44 366 ASN A CA 1
ATOM 3061 C C . ASN A 1 366 ? -23.228 -9.910 25.171 1.00 95.44 366 ASN A C 1
ATOM 3063 O O . ASN A 1 366 ? -23.813 -10.984 25.300 1.00 95.44 366 ASN A O 1
ATOM 3067 N N . GLN A 1 367 ? -22.033 -9.831 24.579 1.00 94.62 367 GLN A N 1
ATOM 3068 C CA . GLN A 1 367 ? -21.245 -10.997 24.164 1.00 94.62 367 GLN A CA 1
ATOM 3069 C C . GLN A 1 367 ? -20.256 -11.463 25.238 1.00 94.62 367 GLN A C 1
ATOM 3071 O O . GLN A 1 367 ? -19.715 -12.562 25.107 1.00 94.62 367 GLN A O 1
ATOM 3076 N N . LEU A 1 368 ? -19.995 -10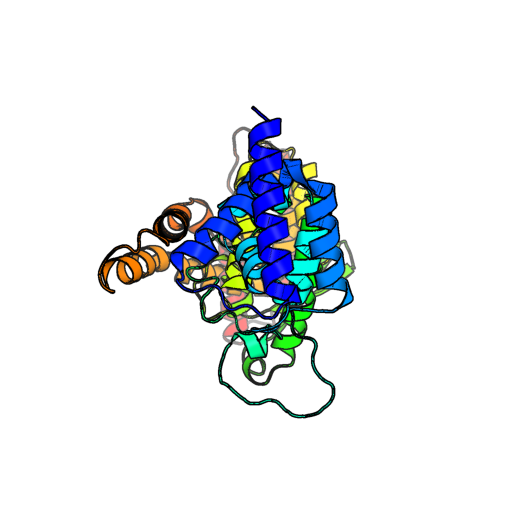.647 26.267 1.00 94.12 368 LEU A N 1
ATOM 3077 C CA . LEU A 1 368 ? -19.143 -11.042 27.385 1.00 94.12 368 LEU A CA 1
ATOM 3078 C C . LEU A 1 368 ? -19.856 -12.103 28.241 1.00 94.12 368 LEU A C 1
ATOM 3080 O O . LEU A 1 368 ? -21.066 -12.001 28.459 1.00 94.12 368 LEU A O 1
ATOM 3084 N N . PRO A 1 369 ? -19.133 -13.122 28.736 1.00 93.56 369 PRO A N 1
ATOM 3085 C CA . PRO A 1 369 ? -19.701 -14.076 29.677 1.00 93.56 369 PRO A CA 1
ATOM 3086 C C . PRO A 1 369 ? -19.927 -13.425 31.053 1.00 93.56 369 PRO A C 1
ATOM 3088 O O . PRO A 1 369 ? -19.433 -12.332 31.342 1.00 93.56 369 PRO A O 1
ATOM 3091 N N . ASP A 1 370 ? -20.652 -14.124 31.930 1.00 91.56 370 ASP A N 1
ATOM 3092 C CA . ASP A 1 370 ? -20.807 -13.712 33.328 1.00 91.56 370 ASP A CA 1
ATOM 3093 C C . ASP A 1 370 ? -19.434 -13.522 33.999 1.00 91.56 370 ASP A C 1
ATOM 3095 O O . ASP A 1 370 ? -18.512 -14.300 33.761 1.00 91.56 370 ASP A O 1
ATOM 3099 N N . GLU A 1 371 ? -19.308 -12.547 34.909 1.00 88.19 371 GLU A N 1
ATOM 3100 C CA . GLU A 1 371 ? -18.034 -12.189 35.574 1.00 88.19 371 GLU A CA 1
ATOM 3101 C C . GLU A 1 371 ? -17.298 -13.378 36.204 1.00 88.19 371 GLU A C 1
ATOM 3103 O O . GLU A 1 371 ? -16.070 -13.442 36.201 1.00 88.19 371 GLU A O 1
ATOM 3108 N N . ALA A 1 372 ? -18.044 -14.351 36.729 1.00 90.44 372 ALA A N 1
ATOM 3109 C CA . ALA A 1 372 ? -17.481 -15.553 37.337 1.00 90.44 372 ALA A CA 1
ATOM 3110 C C . ALA A 1 372 ? -16.834 -16.519 36.321 1.00 90.44 372 ALA A C 1
ATOM 3112 O O . ALA A 1 372 ? -16.100 -17.421 36.725 1.00 90.44 372 ALA A O 1
ATOM 3113 N N . GLN A 1 373 ? -17.128 -16.363 35.029 1.00 92.56 373 GLN A N 1
ATOM 3114 C CA . GLN A 1 373 ? -16.677 -17.219 33.928 1.00 92.56 373 GLN A CA 1
ATOM 3115 C C . GLN A 1 373 ? -15.702 -16.507 32.979 1.00 92.56 373 GLN A C 1
ATOM 3117 O O . GLN A 1 373 ? -15.242 -17.119 32.016 1.00 92.56 373 GLN A O 1
ATOM 3122 N N . GLU A 1 374 ? -15.372 -15.241 33.239 1.00 92.50 374 GLU A N 1
ATOM 3123 C CA . GLU A 1 374 ? -14.472 -14.473 32.385 1.00 92.50 374 GLU A CA 1
ATOM 3124 C C . GLU A 1 374 ? -13.047 -15.024 32.376 1.00 92.50 374 GLU A C 1
ATOM 3126 O O . GLU A 1 374 ? -12.407 -15.227 33.415 1.00 92.50 374 GLU A O 1
ATOM 3131 N N . THR A 1 375 ? -12.510 -15.176 31.170 1.00 95.00 375 THR A N 1
ATOM 3132 C CA . THR A 1 375 ? -11.084 -15.393 30.950 1.00 95.00 375 THR A CA 1
ATOM 3133 C C . THR A 1 375 ? -10.304 -14.080 31.088 1.00 95.00 375 THR A C 1
ATOM 3135 O O . THR A 1 375 ? -10.864 -12.985 31.089 1.00 95.00 375 THR A O 1
ATOM 3138 N N . GLU A 1 376 ? -8.973 -14.155 31.150 1.00 92.81 376 GLU A N 1
ATOM 3139 C CA . GLU A 1 376 ? -8.129 -12.948 31.134 1.00 92.81 376 GLU A CA 1
ATOM 3140 C C . GLU A 1 376 ? -8.282 -12.134 29.835 1.00 92.81 376 GLU A C 1
ATOM 3142 O O . GLU A 1 376 ? -8.168 -10.905 29.850 1.00 92.81 376 GLU A O 1
ATOM 3147 N N . ALA A 1 377 ? -8.590 -12.799 28.715 1.00 91.25 377 ALA A N 1
ATOM 3148 C CA . ALA A 1 377 ? -8.892 -12.124 27.457 1.00 91.25 377 ALA A CA 1
ATOM 3149 C C . ALA A 1 377 ? -10.213 -11.341 27.547 1.00 91.25 377 ALA A C 1
ATOM 3151 O O . ALA A 1 377 ? -10.261 -10.192 27.108 1.00 91.25 377 ALA A O 1
ATOM 3152 N N . ASP A 1 378 ? -11.243 -11.917 28.179 1.00 93.62 378 ASP A N 1
ATOM 3153 C CA . ASP A 1 378 ? -12.540 -11.255 28.378 1.00 93.62 378 ASP A CA 1
ATOM 3154 C C . ASP A 1 378 ? -12.401 -10.030 29.283 1.00 93.62 378 ASP A C 1
ATOM 3156 O O . ASP A 1 378 ? -12.872 -8.952 28.932 1.00 93.62 378 ASP A O 1
ATOM 3160 N N . LYS A 1 379 ? -11.650 -10.142 30.386 1.00 93.69 379 LYS A N 1
ATOM 3161 C CA . LYS A 1 379 ? -11.360 -9.006 31.279 1.00 93.69 379 LYS A CA 1
ATOM 3162 C C . LYS A 1 379 ? -10.601 -7.888 30.570 1.00 93.69 379 LYS A C 1
ATOM 3164 O O . LYS A 1 379 ? -10.903 -6.710 30.758 1.00 93.69 379 LYS A O 1
ATOM 3169 N N . THR A 1 380 ? -9.617 -8.247 29.743 1.00 93.19 380 THR A N 1
ATOM 3170 C CA . THR A 1 380 ? -8.856 -7.279 28.938 1.00 93.19 380 THR A CA 1
ATOM 3171 C C . THR A 1 380 ? -9.773 -6.558 27.952 1.00 93.19 380 THR A C 1
ATOM 3173 O O . THR A 1 380 ? -9.685 -5.338 27.804 1.00 93.19 380 THR A O 1
ATOM 3176 N N . TRP A 1 381 ? -10.684 -7.293 27.311 1.00 95.19 381 TRP A N 1
ATOM 3177 C CA . TRP A 1 381 ? -11.667 -6.722 26.399 1.00 95.19 381 TRP A CA 1
ATOM 3178 C C . TRP A 1 381 ? -12.695 -5.841 27.120 1.00 95.19 381 TRP A C 1
ATOM 3180 O O . TRP A 1 381 ? -12.950 -4.723 26.683 1.00 95.19 381 TRP A O 1
ATOM 3190 N N . ARG A 1 382 ? -13.207 -6.270 28.276 1.00 95.00 382 ARG A N 1
ATOM 3191 C CA . ARG A 1 382 ? -14.090 -5.466 29.131 1.00 95.00 382 ARG A CA 1
ATOM 3192 C C . ARG A 1 382 ? -13.433 -4.147 29.544 1.00 95.00 382 ARG A C 1
ATOM 3194 O O . ARG A 1 382 ? -14.081 -3.105 29.506 1.00 95.00 382 ARG A O 1
ATOM 3201 N N . LEU A 1 383 ? -12.146 -4.174 29.901 1.00 94.38 383 LEU A N 1
ATOM 3202 C CA . LEU A 1 383 ? -11.387 -2.963 30.220 1.00 94.38 383 LEU A CA 1
ATOM 3203 C C . LEU A 1 383 ? -11.228 -2.049 28.998 1.00 94.38 383 LEU A C 1
ATOM 3205 O O . LEU A 1 383 ? -11.320 -0.837 29.144 1.00 94.38 383 LEU A O 1
ATOM 3209 N N . CYS A 1 384 ? -10.991 -2.614 27.811 1.00 94.44 384 CYS A N 1
ATOM 3210 C CA . CYS A 1 384 ? -10.954 -1.865 26.553 1.00 94.44 384 CYS A CA 1
ATOM 3211 C C . CYS A 1 384 ? -12.288 -1.144 26.300 1.00 94.44 384 CYS A C 1
ATOM 3213 O O . CYS A 1 384 ? -12.285 0.068 26.105 1.00 94.44 384 CYS A O 1
ATOM 3215 N N . LEU A 1 385 ? -13.421 -1.853 26.401 1.00 95.62 385 LEU A N 1
ATOM 3216 C CA . LEU A 1 385 ? -14.760 -1.263 26.269 1.00 95.62 385 LEU A CA 1
ATOM 3217 C C . LEU A 1 385 ? -14.977 -0.118 27.264 1.00 95.62 385 LEU A C 1
ATOM 3219 O O . LEU A 1 385 ? -15.323 0.977 26.847 1.00 95.62 385 LEU A O 1
ATOM 3223 N N . ALA A 1 386 ? -14.658 -0.327 28.544 1.00 94.25 386 ALA A N 1
ATOM 3224 C CA . ALA A 1 386 ? -14.833 0.685 29.590 1.00 94.25 386 ALA A CA 1
ATOM 3225 C C . ALA A 1 386 ? -13.922 1.922 29.449 1.00 94.25 386 ALA A C 1
ATOM 3227 O O . ALA A 1 386 ? -14.138 2.918 30.128 1.00 94.25 386 ALA A O 1
ATOM 3228 N N . ARG A 1 387 ? -12.856 1.858 28.637 1.00 93.56 387 ARG A N 1
ATOM 3229 C CA . ARG A 1 387 ? -12.040 3.037 28.288 1.00 93.56 387 ARG A CA 1
ATOM 3230 C C . ARG A 1 387 ? -12.620 3.823 27.118 1.00 93.56 387 ARG A C 1
ATOM 3232 O O . ARG A 1 387 ? -12.254 4.985 26.942 1.00 93.56 387 ARG A O 1
ATOM 3239 N N . MET A 1 388 ? -13.411 3.160 26.280 1.00 94.19 388 MET A N 1
ATOM 3240 C CA . MET A 1 388 ? -14.017 3.753 25.097 1.00 94.19 388 MET A CA 1
ATOM 3241 C C . MET A 1 388 ? -15.386 4.336 25.391 1.00 94.19 388 MET A C 1
ATOM 3243 O O . MET A 1 388 ? -15.654 5.391 24.824 1.00 94.19 388 MET A O 1
ATOM 3247 N N . ASP A 1 389 ? -16.195 3.639 26.203 1.00 86.94 389 ASP A N 1
ATOM 3248 C CA . ASP A 1 389 ? -17.516 4.034 26.717 1.00 86.94 389 ASP A CA 1
ATOM 3249 C C . ASP A 1 389 ? -17.403 5.172 27.743 1.00 86.94 389 ASP A C 1
ATOM 3251 O O . ASP A 1 389 ? -18.091 6.202 27.547 1.00 86.94 389 ASP A O 1
#